Protein AF-A0A6P0DR96-F1 (afdb_monomer_lite)

Structure (mmCIF, N/CA/C/O backbone):
data_AF-A0A6P0DR96-F1
#
_entry.id   AF-A0A6P0DR96-F1
#
loop_
_atom_site.group_PDB
_atom_site.id
_atom_site.type_symbol
_atom_site.label_atom_id
_atom_site.label_alt_id
_atom_site.label_comp_id
_atom_site.label_asym_id
_atom_site.label_entity_id
_atom_site.label_seq_id
_atom_site.pdbx_PDB_ins_code
_atom_site.Cartn_x
_atom_site.Cartn_y
_atom_site.Cartn_z
_atom_site.occupancy
_atom_site.B_iso_or_equiv
_atom_site.auth_seq_id
_atom_site.auth_comp_id
_atom_site.auth_asym_id
_atom_site.auth_atom_id
_atom_site.pdbx_PDB_model_num
ATOM 1 N N . ALA A 1 1 ? -10.841 46.421 5.392 1.00 30.72 1 ALA A N 1
ATOM 2 C CA . ALA A 1 1 ? -10.620 45.978 4.003 1.00 30.72 1 ALA A CA 1
ATOM 3 C C . ALA A 1 1 ? -9.130 46.086 3.699 1.00 30.72 1 ALA A C 1
ATOM 5 O O . ALA A 1 1 ? -8.611 47.193 3.653 1.00 30.72 1 ALA A O 1
ATOM 6 N N . TYR A 1 2 ? -8.429 44.955 3.606 1.00 27.06 2 TYR A N 1
ATOM 7 C CA . TYR A 1 2 ? -7.027 44.909 3.182 1.00 27.06 2 TYR A CA 1
ATOM 8 C C . TYR A 1 2 ? -6.994 44.986 1.654 1.00 27.06 2 TYR A C 1
ATOM 10 O O . TYR A 1 2 ? -7.499 44.086 0.988 1.00 27.06 2 TYR A O 1
ATOM 18 N N . ILE A 1 3 ? -6.444 46.064 1.097 1.00 31.42 3 ILE A N 1
ATOM 19 C CA . ILE A 1 3 ? -6.187 46.151 -0.344 1.00 31.42 3 ILE A CA 1
ATOM 20 C C . ILE A 1 3 ? -5.003 45.224 -0.641 1.00 31.42 3 ILE A C 1
ATOM 22 O O . ILE A 1 3 ? -3.920 45.396 -0.081 1.00 31.42 3 ILE A O 1
ATOM 26 N N . ARG A 1 4 ? -5.234 44.209 -1.480 1.00 38.69 4 ARG A N 1
ATOM 27 C CA . ARG A 1 4 ? -4.196 43.316 -2.006 1.00 38.69 4 ARG A CA 1
ATOM 28 C C . ARG A 1 4 ? -3.161 44.143 -2.774 1.00 38.69 4 ARG A C 1
ATOM 30 O O . ARG A 1 4 ? -3.514 45.027 -3.548 1.00 38.69 4 ARG A O 1
ATOM 37 N N . HIS A 1 5 ? -1.881 43.853 -2.556 1.00 47.88 5 HIS A N 1
ATOM 38 C CA . HIS A 1 5 ? -0.780 44.349 -3.380 1.00 47.88 5 HIS A CA 1
ATOM 39 C C . HIS A 1 5 ? -0.845 43.681 -4.763 1.00 47.88 5 HIS A C 1
ATOM 41 O O . HIS A 1 5 ? -0.138 42.710 -5.009 1.00 47.88 5 HIS A O 1
ATOM 47 N N . ASP A 1 6 ? -1.741 44.147 -5.633 1.00 50.53 6 ASP A N 1
ATOM 48 C CA . ASP A 1 6 ? -1.940 43.546 -6.953 1.00 50.53 6 ASP A CA 1
ATOM 49 C C . ASP A 1 6 ? -0.849 43.973 -7.949 1.00 50.53 6 ASP A C 1
ATOM 51 O O . ASP A 1 6 ? -0.668 45.156 -8.244 1.00 50.53 6 ASP A O 1
ATOM 55 N N . GLU A 1 7 ? -0.163 42.970 -8.512 1.00 53.12 7 GLU A N 1
ATOM 56 C CA . GLU A 1 7 ? 0.806 43.058 -9.621 1.00 53.12 7 GLU A CA 1
ATOM 57 C C . GLU A 1 7 ? 0.229 43.736 -10.883 1.00 53.12 7 GLU A C 1
ATOM 59 O O . GLU A 1 7 ? 0.985 44.170 -11.755 1.00 53.12 7 GLU A O 1
ATOM 64 N N . ALA A 1 8 ? -1.100 43.828 -10.985 1.00 55.47 8 ALA A N 1
ATOM 65 C CA . ALA A 1 8 ? -1.815 44.324 -12.156 1.00 55.47 8 ALA A CA 1
ATOM 66 C C . ALA A 1 8 ? -1.658 45.840 -12.359 1.00 55.47 8 ALA A C 1
ATOM 68 O O . ALA A 1 8 ? -1.424 46.292 -13.474 1.00 55.47 8 ALA A O 1
ATOM 69 N N . VAL A 1 9 ? -1.665 46.640 -11.286 1.00 67.06 9 VAL A N 1
ATOM 70 C CA . VAL A 1 9 ? -1.857 48.099 -11.400 1.00 67.06 9 VAL A CA 1
ATOM 71 C C . VAL A 1 9 ? -0.728 48.798 -12.167 1.00 67.06 9 VAL A C 1
ATOM 73 O O . VAL A 1 9 ? -0.999 49.609 -13.046 1.00 67.06 9 VAL A O 1
ATOM 76 N N . LEU A 1 10 ? 0.543 48.481 -11.895 1.00 69.62 10 LEU A N 1
ATOM 77 C CA . LEU A 1 10 ? 1.667 49.106 -12.611 1.00 69.62 10 LEU A CA 1
ATOM 78 C C . LEU A 1 10 ? 1.755 48.629 -14.068 1.00 69.62 10 LEU A C 1
ATOM 80 O O . LEU A 1 10 ? 2.046 49.425 -14.961 1.00 69.62 10 LEU A O 1
ATOM 84 N N . GLY A 1 11 ? 1.504 47.336 -14.299 1.00 67.44 11 GLY A N 1
ATOM 85 C CA . GLY A 1 11 ? 1.475 46.761 -15.642 1.00 67.44 11 GLY A CA 1
ATOM 86 C C . GLY A 1 11 ? 0.391 47.406 -16.501 1.00 67.44 11 GLY A C 1
ATOM 87 O O . GLY A 1 11 ? 0.674 47.815 -17.625 1.00 67.44 11 GLY A O 1
ATOM 88 N N . ASP A 1 12 ? -0.801 47.581 -15.935 1.00 73.00 12 ASP A N 1
ATOM 89 C CA . ASP A 1 12 ? -1.950 48.201 -16.590 1.00 73.00 12 ASP A CA 1
ATOM 90 C C . ASP A 1 12 ? -1.722 49.704 -16.821 1.00 73.00 12 ASP A C 1
ATOM 92 O O . ASP A 1 12 ? -1.954 50.207 -17.919 1.00 73.00 12 ASP A O 1
ATOM 96 N N . MET A 1 13 ? -1.169 50.429 -15.838 1.00 71.19 13 MET A N 1
ATOM 97 C CA . MET A 1 13 ? -0.825 51.853 -15.985 1.00 71.19 13 MET A CA 1
ATOM 98 C C . MET A 1 13 ? 0.213 52.096 -17.087 1.00 71.19 13 MET A C 1
ATOM 100 O O . MET A 1 13 ? 0.092 53.049 -17.858 1.00 71.19 13 MET A O 1
ATOM 104 N N . LEU A 1 14 ? 1.230 51.237 -17.193 1.00 70.56 14 LEU A N 1
ATOM 105 C CA . LEU A 1 14 ? 2.240 51.337 -18.249 1.00 70.56 14 LEU A CA 1
ATOM 106 C C . LEU A 1 14 ? 1.710 50.846 -19.602 1.00 70.56 14 LEU A C 1
ATOM 108 O O . LEU A 1 14 ? 2.134 51.358 -20.637 1.00 70.56 14 LEU A O 1
ATOM 112 N N . ALA A 1 15 ? 0.770 49.903 -19.632 1.00 71.69 15 ALA A N 1
ATOM 113 C CA . ALA A 1 15 ? 0.115 49.475 -20.868 1.00 71.69 15 ALA A CA 1
ATOM 114 C C . ALA A 1 15 ? -0.744 50.589 -21.492 1.00 71.69 15 ALA A C 1
ATOM 116 O O . ALA A 1 15 ? -0.769 50.721 -22.712 1.00 71.69 15 ALA A O 1
ATOM 117 N N . VAL A 1 16 ? -1.384 51.419 -20.662 1.00 77.44 16 VAL A N 1
ATOM 118 C CA . VAL A 1 16 ? -2.164 52.592 -21.100 1.00 77.44 16 VAL A CA 1
ATOM 119 C C . VAL A 1 16 ? -1.266 53.799 -21.421 1.00 77.44 16 VAL A C 1
ATOM 121 O O . VAL A 1 16 ? -1.696 54.740 -22.088 1.00 77.44 16 VAL A O 1
ATOM 12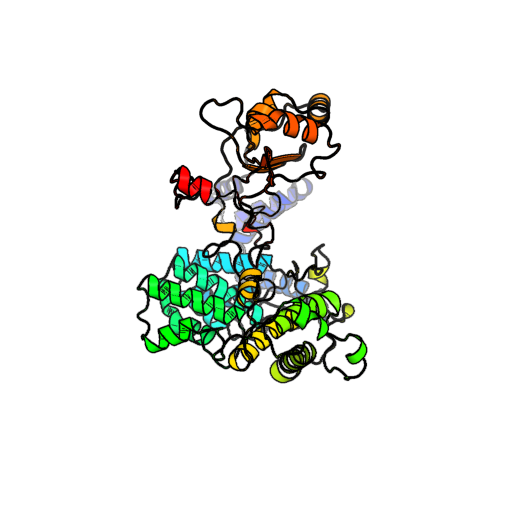4 N N . SER A 1 17 ? 0.000 53.788 -20.991 1.00 76.38 17 SER A N 1
ATOM 125 C CA . SER A 1 17 ? 0.949 54.850 -21.337 1.00 76.38 17 SER A CA 1
ATOM 126 C C . SER A 1 17 ? 1.321 54.816 -22.828 1.00 76.38 17 SER A C 1
ATOM 128 O O . SER A 1 17 ? 1.583 53.753 -23.390 1.00 76.38 17 SER A O 1
ATOM 130 N N . LEU A 1 18 ? 1.422 55.996 -23.454 1.00 81.50 18 LEU A N 1
ATOM 131 C CA . LEU A 1 18 ? 1.874 56.180 -24.847 1.00 81.50 18 LEU A CA 1
ATOM 132 C C . LEU A 1 18 ? 3.392 55.973 -25.029 1.00 81.50 18 LEU A C 1
ATOM 134 O O . LEU A 1 18 ? 3.945 56.326 -26.067 1.00 81.50 18 LEU A O 1
ATOM 138 N N . LEU A 1 19 ? 4.075 55.449 -24.010 1.00 83.50 19 LEU A N 1
ATOM 139 C CA . LEU A 1 19 ? 5.513 55.217 -24.029 1.00 83.50 19 LEU A CA 1
ATOM 140 C C . LEU A 1 19 ? 5.844 54.009 -24.912 1.00 83.50 19 LEU A C 1
ATOM 142 O O . LEU A 1 19 ? 5.130 53.001 -24.911 1.00 83.50 19 LEU A O 1
ATOM 146 N N . SER A 1 20 ? 6.968 54.081 -25.615 1.00 84.88 20 SER A N 1
ATOM 147 C CA . SER A 1 20 ? 7.592 52.911 -26.229 1.00 84.88 20 SER A CA 1
ATOM 148 C C . SER A 1 20 ? 8.119 51.947 -25.161 1.00 84.88 20 SER A C 1
ATOM 150 O O . SER A 1 20 ? 8.354 52.319 -24.009 1.00 84.88 20 SER A O 1
ATOM 152 N N . ASP A 1 21 ? 8.347 50.692 -25.538 1.00 81.44 21 ASP A N 1
ATOM 153 C CA . ASP A 1 21 ? 8.886 49.676 -24.627 1.00 81.44 21 ASP A CA 1
ATOM 154 C C . ASP A 1 21 ? 10.256 50.072 -24.050 1.00 81.44 21 ASP A C 1
ATOM 156 O O . ASP A 1 21 ? 10.515 49.864 -22.864 1.00 81.44 21 ASP A O 1
ATOM 160 N N . THR A 1 22 ? 11.100 50.739 -24.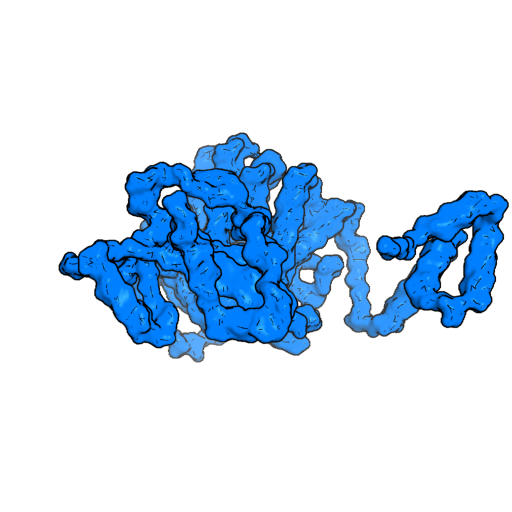842 1.00 83.06 22 THR A N 1
ATOM 161 C CA . THR A 1 22 ? 12.395 51.277 -24.395 1.00 83.06 22 THR A CA 1
ATOM 162 C C . THR A 1 22 ? 12.228 52.384 -23.351 1.00 83.06 22 THR A C 1
ATOM 164 O O . THR A 1 22 ? 12.950 52.417 -22.355 1.00 83.06 22 THR A O 1
ATOM 167 N N . GLU A 1 23 ? 11.257 53.279 -23.531 1.00 84.88 23 GLU A N 1
ATOM 168 C CA . GLU A 1 23 ? 10.977 54.349 -22.565 1.00 84.88 23 GLU A CA 1
ATOM 169 C C . GLU A 1 23 ? 10.394 53.789 -21.261 1.00 84.88 23 GLU A C 1
ATOM 171 O O . GLU A 1 23 ? 10.769 54.235 -20.175 1.00 84.88 23 GLU A O 1
ATOM 176 N N . LYS A 1 24 ? 9.543 52.756 -21.343 1.00 83.50 24 LYS A N 1
ATOM 177 C CA . LYS A 1 24 ? 9.032 52.032 -20.165 1.00 83.50 24 LYS A CA 1
ATOM 178 C C . LYS A 1 24 ? 10.167 51.369 -19.386 1.00 83.50 24 LYS A C 1
ATOM 180 O O . LYS A 1 24 ? 10.217 51.498 -18.163 1.00 83.50 24 LYS A O 1
ATOM 185 N N . GLN A 1 25 ? 11.092 50.698 -20.077 1.00 84.69 25 GLN A N 1
ATOM 186 C CA . GLN A 1 25 ? 12.278 50.100 -19.455 1.00 84.69 25 GLN A CA 1
ATOM 187 C C . GLN A 1 25 ? 13.125 51.152 -18.730 1.00 84.69 25 GLN A C 1
ATOM 189 O O . GLN A 1 25 ? 13.455 50.971 -17.559 1.00 84.69 25 GLN A O 1
ATOM 194 N N . GLN A 1 26 ? 13.464 52.253 -19.407 1.00 86.31 26 GLN A N 1
ATOM 195 C CA . GLN A 1 26 ? 14.290 53.320 -18.836 1.00 86.31 26 GLN A CA 1
ATOM 196 C C . GLN A 1 26 ? 13.622 53.974 -17.624 1.00 86.31 26 GLN A C 1
ATOM 198 O O . GLN A 1 26 ? 14.284 54.200 -16.614 1.00 86.31 26 GLN A O 1
ATOM 203 N N . LEU A 1 27 ? 12.311 54.221 -17.689 1.00 85.69 27 LEU A N 1
ATOM 204 C CA . LEU A 1 27 ? 11.544 54.793 -16.584 1.00 85.69 27 LEU A CA 1
ATOM 205 C C . LEU A 1 27 ? 11.581 53.900 -15.340 1.00 85.69 27 LEU A C 1
ATOM 207 O O . LEU A 1 27 ? 11.810 54.385 -14.228 1.00 85.69 27 LEU A O 1
ATOM 211 N N . VAL A 1 28 ? 11.357 52.596 -15.522 1.00 85.38 28 VAL A N 1
ATOM 212 C CA . VAL A 1 28 ? 11.369 51.627 -14.422 1.00 85.38 28 VAL A CA 1
ATOM 213 C C . VAL A 1 28 ? 12.783 51.458 -13.865 1.00 85.38 28 VAL A C 1
ATOM 215 O O . VAL A 1 28 ? 12.946 51.486 -12.648 1.00 85.38 28 VAL A O 1
ATOM 218 N N . LEU A 1 29 ? 13.812 51.364 -14.714 1.00 88.19 29 LEU A N 1
ATOM 219 C CA . LEU A 1 29 ? 15.211 51.284 -14.275 1.00 88.19 29 LEU A CA 1
ATOM 220 C C . LEU A 1 29 ? 15.641 52.528 -13.485 1.00 88.19 29 LEU A C 1
ATOM 222 O O . LEU A 1 29 ? 16.187 52.390 -12.393 1.00 88.19 29 LEU A O 1
ATOM 226 N N . ALA A 1 30 ? 15.326 53.729 -13.977 1.00 87.94 30 ALA A N 1
ATOM 227 C CA . ALA A 1 30 ? 15.636 54.981 -13.287 1.00 87.94 30 ALA A CA 1
ATOM 228 C C . ALA A 1 30 ? 14.890 55.108 -11.949 1.00 87.94 30 ALA A C 1
ATOM 230 O O . ALA A 1 30 ? 15.401 55.678 -10.986 1.00 87.94 30 ALA A O 1
ATOM 231 N N . SER A 1 31 ? 13.676 54.561 -11.871 1.00 81.56 31 SER A N 1
ATOM 232 C CA . SER A 1 31 ? 12.884 54.536 -10.641 1.00 81.56 31 SER A CA 1
ATOM 233 C C . SER A 1 31 ? 13.443 53.544 -9.619 1.00 81.56 31 SER A C 1
ATOM 235 O O . SER A 1 31 ? 13.485 53.865 -8.433 1.00 81.56 31 SER A O 1
ATOM 237 N N . ILE A 1 32 ? 13.922 52.374 -10.061 1.00 86.12 32 ILE A N 1
ATOM 238 C CA . ILE A 1 32 ? 14.653 51.437 -9.197 1.00 86.12 32 ILE A CA 1
ATOM 239 C C . ILE A 1 32 ? 15.911 52.117 -8.659 1.00 86.12 32 ILE A C 1
ATOM 241 O O . ILE A 1 32 ? 16.111 52.115 -7.454 1.00 86.12 32 ILE A O 1
ATOM 245 N N . GLU A 1 33 ? 16.717 52.744 -9.517 1.00 88.12 33 GLU A N 1
ATOM 246 C CA . GLU A 1 33 ? 17.953 53.425 -9.112 1.00 88.12 33 GLU A CA 1
ATOM 247 C C . GLU A 1 33 ? 17.702 54.513 -8.056 1.00 88.12 33 GLU A C 1
ATOM 249 O O . GLU A 1 33 ? 18.377 54.553 -7.031 1.00 88.12 33 GLU A O 1
ATOM 254 N N . ARG A 1 34 ? 16.694 55.370 -8.263 1.00 86.94 34 ARG A N 1
ATOM 255 C CA . ARG A 1 34 ? 16.398 56.500 -7.363 1.00 86.94 34 ARG A CA 1
ATOM 256 C C . ARG A 1 34 ? 15.753 56.103 -6.042 1.00 86.94 34 ARG A C 1
ATOM 258 O O . ARG A 1 34 ? 15.801 56.878 -5.088 1.00 86.94 34 ARG A O 1
ATOM 265 N N . HIS A 1 35 ? 15.087 54.955 -5.998 1.00 83.94 35 HIS A N 1
ATOM 266 C CA . HIS A 1 35 ? 14.255 54.569 -4.861 1.00 83.94 35 HIS A CA 1
ATOM 267 C C . HIS A 1 35 ? 14.621 53.204 -4.272 1.00 83.94 35 HIS A C 1
ATOM 269 O O . HIS A 1 35 ? 13.881 52.723 -3.417 1.00 83.94 35 HIS A O 1
ATOM 275 N N . ALA A 1 36 ? 15.744 52.600 -4.680 1.00 78.00 36 ALA A N 1
ATOM 276 C CA . ALA A 1 36 ? 16.173 51.264 -4.257 1.00 78.00 36 ALA A CA 1
ATOM 277 C C . ALA A 1 36 ? 16.133 51.083 -2.732 1.00 78.00 36 ALA A C 1
ATOM 279 O O . ALA A 1 36 ? 15.563 50.104 -2.258 1.00 78.00 36 ALA A O 1
ATOM 280 N N . ASP A 1 37 ? 16.628 52.066 -1.974 1.00 81.81 37 ASP A N 1
ATOM 281 C CA . ASP A 1 37 ? 16.689 52.022 -0.504 1.00 81.81 37 ASP A CA 1
ATOM 282 C C . ASP A 1 37 ? 15.305 51.999 0.170 1.00 81.81 37 ASP A C 1
ATOM 284 O O . ASP A 1 37 ? 15.159 51.538 1.300 1.00 81.81 37 ASP A O 1
ATOM 288 N N . ASN A 1 38 ? 14.268 52.463 -0.535 1.00 80.69 38 ASN A N 1
ATOM 289 C CA . ASN A 1 38 ? 12.883 52.508 -0.060 1.00 80.69 38 ASN A CA 1
ATOM 290 C C . ASN A 1 38 ? 12.011 51.388 -0.659 1.00 80.69 38 ASN A C 1
ATOM 292 O O . ASN A 1 38 ? 10.829 51.255 -0.317 1.00 80.69 38 ASN A O 1
ATOM 296 N N . LEU A 1 39 ? 12.561 50.584 -1.574 1.00 77.12 39 LEU A N 1
ATOM 297 C CA . LEU A 1 39 ? 11.878 49.455 -2.192 1.00 77.12 39 LEU A CA 1
ATOM 298 C C . LEU A 1 39 ? 12.256 48.172 -1.447 1.00 77.12 39 LEU A C 1
ATOM 300 O O . LEU A 1 39 ? 13.353 47.646 -1.582 1.00 77.12 39 LEU A O 1
ATOM 304 N N . GLY A 1 40 ? 11.315 47.625 -0.675 1.00 76.25 40 GLY A N 1
ATOM 305 C CA . GLY A 1 40 ? 11.505 46.314 -0.051 1.00 76.25 40 GLY A CA 1
ATOM 306 C C . GLY A 1 40 ? 11.742 45.195 -1.089 1.00 76.25 40 GLY A C 1
ATOM 307 O O . GLY A 1 40 ? 11.299 45.323 -2.238 1.00 76.25 40 GLY A O 1
ATOM 308 N N . PRO A 1 41 ? 12.356 44.059 -0.695 1.00 76.75 41 PRO A N 1
ATOM 309 C CA . PRO A 1 41 ? 12.790 42.998 -1.614 1.00 76.75 41 PRO A CA 1
ATOM 310 C C . PRO A 1 41 ? 11.699 42.500 -2.567 1.00 76.75 41 PRO A C 1
ATOM 312 O O . PRO A 1 41 ? 11.932 42.350 -3.762 1.00 76.75 41 PRO A O 1
ATOM 315 N N . VAL A 1 42 ? 10.481 42.306 -2.055 1.00 77.06 42 VAL A N 1
ATOM 316 C CA . VAL A 1 42 ? 9.324 41.849 -2.840 1.00 77.06 42 VAL A CA 1
ATOM 317 C C . VAL A 1 42 ? 9.034 42.805 -4.004 1.00 77.06 42 VAL A C 1
ATOM 319 O O . VAL A 1 42 ? 8.909 42.371 -5.145 1.00 77.06 42 VAL A O 1
ATOM 322 N N . ARG A 1 43 ? 9.018 44.123 -3.754 1.00 76.19 43 ARG A N 1
ATOM 323 C CA . ARG A 1 43 ? 8.746 45.141 -4.787 1.00 76.19 43 ARG A CA 1
ATOM 324 C C . ARG A 1 43 ? 9.844 45.185 -5.847 1.00 76.19 43 ARG A C 1
ATOM 326 O O . ARG A 1 43 ? 9.529 45.303 -7.027 1.00 76.19 43 ARG A O 1
ATOM 333 N N . LEU A 1 44 ? 11.107 45.038 -5.443 1.00 80.38 44 LEU A N 1
ATOM 334 C CA . LEU A 1 44 ? 12.232 44.945 -6.377 1.00 80.38 44 LEU A CA 1
ATOM 335 C C . LEU A 1 44 ? 12.098 43.726 -7.298 1.00 80.38 44 LEU A C 1
ATOM 337 O O . LEU A 1 44 ? 12.212 43.877 -8.512 1.00 80.38 44 LEU A O 1
ATOM 341 N N . TYR A 1 45 ? 11.775 42.544 -6.760 1.00 80.31 45 TYR A N 1
ATOM 342 C CA . TYR A 1 45 ? 11.549 41.349 -7.582 1.00 80.31 45 TYR A CA 1
ATOM 343 C C . TYR A 1 45 ? 10.393 41.525 -8.572 1.00 80.31 45 TYR A C 1
ATOM 345 O O . TYR A 1 45 ? 10.514 41.101 -9.721 1.00 80.31 45 TYR A O 1
ATOM 353 N N . HIS A 1 46 ? 9.305 42.194 -8.179 1.00 79.56 46 HIS A N 1
ATOM 354 C CA . HIS A 1 46 ? 8.203 42.485 -9.101 1.00 79.56 46 HIS A CA 1
ATOM 355 C C . HIS A 1 46 ? 8.617 43.438 -10.231 1.00 79.56 46 HIS A C 1
ATOM 357 O O . HIS A 1 46 ? 8.307 43.173 -11.394 1.00 79.56 46 HIS A O 1
ATOM 363 N N . LEU A 1 47 ? 9.352 44.514 -9.928 1.00 81.19 47 LEU A N 1
ATOM 364 C CA . LEU A 1 47 ? 9.845 45.447 -10.949 1.00 81.19 47 LEU A CA 1
ATOM 365 C C . LEU A 1 47 ? 10.836 44.767 -11.908 1.00 81.19 47 LEU A C 1
ATOM 367 O O . LEU A 1 47 ? 10.762 44.973 -13.118 1.00 81.19 47 LEU A O 1
ATOM 371 N N . ILE A 1 48 ? 11.707 43.895 -11.392 1.00 81.00 48 ILE A N 1
ATOM 372 C CA . ILE A 1 48 ? 12.630 43.085 -12.201 1.00 81.00 48 ILE A CA 1
ATOM 373 C C . ILE A 1 48 ? 11.859 42.098 -13.091 1.00 81.00 48 ILE A C 1
ATOM 375 O O . ILE A 1 48 ? 12.155 41.989 -14.281 1.00 81.00 48 ILE A O 1
ATOM 379 N N . ARG A 1 49 ? 10.835 41.415 -12.559 1.00 80.69 49 ARG A N 1
ATOM 380 C CA . ARG A 1 49 ? 9.955 40.522 -13.337 1.00 80.69 49 ARG A CA 1
ATOM 381 C C . ARG A 1 49 ? 9.257 41.272 -14.472 1.00 80.69 49 ARG A C 1
ATOM 383 O O . ARG A 1 49 ? 9.135 40.736 -15.571 1.00 80.69 49 ARG A O 1
ATOM 390 N N . PHE A 1 50 ? 8.812 42.503 -14.219 1.00 81.12 50 PHE A N 1
ATOM 391 C CA . PHE A 1 50 ? 8.211 43.363 -15.236 1.00 81.12 50 PHE A CA 1
ATOM 392 C C . PHE A 1 50 ? 9.221 43.757 -16.321 1.00 81.12 50 PHE A C 1
ATOM 394 O O . PHE A 1 50 ? 8.940 43.558 -17.501 1.00 81.12 50 PHE A O 1
ATOM 401 N N . LEU A 1 51 ? 10.412 44.228 -15.934 1.00 81.69 51 LEU A N 1
ATOM 402 C CA . LEU A 1 51 ? 11.502 44.540 -16.868 1.00 81.69 51 LEU A CA 1
ATOM 403 C C . LEU A 1 51 ? 11.885 43.336 -17.739 1.00 81.69 51 LEU A C 1
ATOM 405 O O . LEU A 1 51 ? 12.155 43.502 -18.927 1.00 81.69 51 LEU A O 1
ATOM 409 N N . GLY A 1 52 ? 11.831 42.125 -17.175 1.00 80.00 52 GLY A N 1
ATOM 410 C CA . GLY A 1 52 ? 12.079 40.870 -17.884 1.00 80.00 52 GLY A CA 1
ATOM 411 C C . GLY A 1 52 ? 11.200 40.657 -19.122 1.00 80.00 52 GLY A C 1
ATOM 412 O O . GLY A 1 52 ? 11.652 40.024 -20.071 1.00 80.00 52 GLY A O 1
ATOM 413 N N . LYS A 1 53 ? 9.986 41.232 -19.169 1.00 81.25 53 LYS A N 1
ATOM 414 C CA . LYS A 1 53 ? 9.085 41.129 -20.335 1.00 81.25 53 LYS A CA 1
ATOM 415 C C . LYS A 1 53 ? 9.628 41.825 -21.581 1.00 81.25 53 LYS A C 1
ATOM 417 O O . LYS A 1 53 ? 9.253 41.458 -22.688 1.00 81.25 53 LYS A O 1
ATOM 422 N N . PHE A 1 54 ? 10.496 42.816 -21.403 1.00 80.06 54 PHE A N 1
ATOM 423 C CA . PHE A 1 54 ? 11.068 43.583 -22.504 1.00 80.06 54 PHE A CA 1
ATOM 424 C C . PHE A 1 54 ? 12.472 43.101 -22.896 1.00 80.06 54 PHE A C 1
ATOM 426 O O . PHE A 1 54 ? 13.128 43.718 -23.735 1.00 80.06 54 PHE A O 1
ATOM 433 N N . VAL A 1 55 ? 12.971 42.029 -22.277 1.00 80.25 55 VAL A N 1
ATOM 434 C CA . VAL A 1 55 ? 14.267 41.444 -22.622 1.00 80.25 55 VAL A CA 1
ATOM 435 C C . VAL A 1 55 ? 14.069 40.483 -23.790 1.00 80.25 55 VAL A C 1
ATOM 437 O O . VAL A 1 55 ? 13.364 39.481 -23.675 1.00 80.25 55 VAL A O 1
ATOM 440 N N . GLY A 1 56 ? 14.712 40.779 -24.921 1.00 83.44 56 GLY A N 1
ATOM 441 C CA . GLY A 1 56 ? 14.641 39.928 -26.108 1.00 83.44 56 GLY A CA 1
ATOM 442 C C . GLY A 1 56 ? 15.124 38.488 -25.840 1.00 83.44 56 GLY A C 1
ATOM 443 O O . GLY A 1 56 ? 15.966 38.279 -24.957 1.00 83.44 56 GLY A O 1
ATOM 444 N N . PRO A 1 57 ? 14.650 37.485 -26.610 1.00 84.81 57 PRO A N 1
ATOM 445 C CA . PRO A 1 57 ? 14.987 36.073 -26.394 1.00 84.81 57 PRO A CA 1
ATOM 446 C C . PRO A 1 57 ? 16.494 35.783 -26.350 1.00 84.81 57 PRO A C 1
ATOM 448 O O . PRO A 1 57 ? 16.939 34.970 -25.544 1.00 84.81 57 PRO A O 1
ATOM 451 N N . GLU A 1 58 ? 17.291 36.482 -27.163 1.00 88.00 58 GLU A N 1
ATOM 452 C CA . GLU A 1 58 ? 18.750 36.323 -27.213 1.00 88.00 58 GLU A CA 1
ATOM 453 C C . GLU A 1 58 ? 19.431 36.750 -25.901 1.00 88.00 58 GLU A C 1
ATOM 455 O O . GLU A 1 58 ? 20.224 36.001 -25.326 1.00 88.00 58 GLU A O 1
ATOM 460 N N . VAL A 1 59 ? 19.088 37.935 -25.384 1.00 86.50 59 VAL A N 1
ATOM 461 C CA . VAL A 1 59 ? 19.656 38.468 -24.134 1.00 86.50 59 VAL A CA 1
ATOM 462 C C . VAL A 1 59 ? 19.205 37.626 -22.942 1.00 86.50 59 VAL A C 1
ATOM 464 O O . VAL A 1 59 ? 20.016 37.318 -22.064 1.00 86.50 59 VAL A O 1
ATOM 467 N N . SER A 1 60 ? 17.941 37.198 -22.934 1.00 84.50 60 SER A N 1
ATOM 468 C CA . SER A 1 60 ? 17.397 36.275 -21.934 1.00 84.50 60 SER A CA 1
ATOM 469 C C . SER A 1 60 ? 18.145 34.940 -21.945 1.00 84.50 60 SER A C 1
ATOM 471 O O . SER A 1 60 ? 18.620 34.497 -20.898 1.00 84.50 60 SER A O 1
ATOM 473 N N . GLY A 1 61 ? 18.340 34.341 -23.125 1.00 87.88 61 GLY A N 1
ATOM 474 C CA . GLY A 1 61 ? 19.092 33.097 -23.293 1.00 87.88 61 GLY A CA 1
ATOM 475 C C . GLY A 1 61 ? 20.541 33.221 -22.819 1.00 87.88 61 GLY A C 1
ATOM 476 O O . GLY A 1 61 ? 21.004 32.394 -22.034 1.00 87.88 61 GLY A O 1
ATOM 477 N N . LYS A 1 62 ? 21.239 34.298 -23.200 1.00 92.19 62 LYS A N 1
ATOM 478 C CA . LYS A 1 62 ? 22.620 34.567 -22.767 1.00 92.19 62 LYS A CA 1
ATOM 479 C C . LYS A 1 62 ? 22.727 34.786 -21.258 1.00 92.19 62 LYS A C 1
ATOM 481 O O . LYS A 1 62 ? 23.666 34.295 -20.627 1.00 92.19 62 LYS A O 1
ATOM 486 N N . THR A 1 63 ? 21.775 35.505 -20.667 1.00 87.50 63 THR A N 1
ATOM 487 C CA . THR A 1 63 ? 21.731 35.759 -19.220 1.00 87.50 63 THR A CA 1
ATOM 488 C C . THR A 1 63 ? 21.495 34.463 -18.456 1.00 87.50 63 THR A C 1
ATOM 490 O O . THR A 1 63 ? 22.249 34.160 -17.529 1.00 87.50 63 THR A O 1
ATOM 493 N N . LEU A 1 64 ? 20.520 33.658 -18.889 1.00 87.94 64 LEU A N 1
ATOM 494 C CA . LEU A 1 64 ? 20.239 32.350 -18.308 1.00 87.94 64 LEU A CA 1
ATOM 495 C C . LEU A 1 64 ? 21.449 31.423 -18.440 1.00 87.94 64 LEU A C 1
ATOM 497 O O . LEU A 1 64 ? 21.878 30.852 -17.447 1.00 87.94 64 LEU A O 1
ATOM 501 N N . GLN A 1 65 ? 22.067 31.330 -19.619 1.00 92.25 65 GLN A N 1
ATOM 502 C CA . GLN A 1 65 ? 23.260 30.509 -19.833 1.00 92.25 65 GLN A CA 1
ATOM 503 C C . GLN A 1 65 ? 24.424 30.951 -18.939 1.00 92.25 65 GLN A C 1
ATOM 505 O O . GLN A 1 65 ? 25.098 30.112 -18.340 1.00 92.25 65 GLN A O 1
ATOM 510 N N . THR A 1 66 ? 24.642 32.262 -18.803 1.00 92.81 66 THR A N 1
ATOM 511 C CA . THR A 1 66 ? 25.680 32.820 -17.926 1.00 92.81 66 THR A CA 1
ATOM 512 C C . THR A 1 66 ? 25.409 32.459 -16.469 1.00 92.81 66 THR A C 1
ATOM 514 O O . THR A 1 66 ? 26.312 32.005 -15.763 1.00 92.81 66 THR A O 1
ATOM 517 N N . TYR A 1 67 ? 24.170 32.636 -16.010 1.00 90.69 67 TYR A N 1
ATOM 518 C CA . TYR A 1 67 ? 23.780 32.332 -14.639 1.00 90.69 67 TYR A CA 1
ATOM 519 C C . TYR A 1 67 ? 23.839 30.828 -14.347 1.00 90.69 67 TYR A C 1
ATOM 521 O O . TYR A 1 67 ? 24.474 30.433 -13.373 1.00 90.69 67 TYR A O 1
ATOM 529 N N . SER A 1 68 ? 23.296 29.984 -15.226 1.00 89.62 68 SER A N 1
ATOM 530 C CA . SER A 1 68 ? 23.370 28.523 -15.125 1.00 89.62 68 SER A CA 1
ATOM 531 C C . SER A 1 68 ? 24.813 28.022 -15.124 1.00 89.62 68 SER A C 1
ATOM 533 O O . SER A 1 68 ? 25.158 27.163 -14.319 1.00 89.62 68 SER A O 1
ATOM 535 N N . SER A 1 69 ? 25.692 28.602 -15.949 1.00 89.69 69 SER A N 1
ATOM 536 C CA . SER A 1 69 ? 27.124 28.266 -15.944 1.00 89.69 69 SER A CA 1
ATOM 537 C C . SER A 1 69 ? 27.788 28.652 -14.621 1.00 89.69 69 SER A C 1
ATOM 539 O O . SER A 1 69 ? 28.558 27.874 -14.061 1.00 89.69 69 SER A O 1
ATOM 541 N N . ARG A 1 70 ? 27.462 29.831 -14.074 1.00 92.56 70 ARG A N 1
ATOM 542 C CA . ARG A 1 70 ? 27.943 30.259 -12.749 1.00 92.56 70 ARG A CA 1
ATOM 543 C C . ARG A 1 70 ? 27.445 29.340 -11.636 1.00 92.56 70 ARG A C 1
ATOM 545 O O . ARG A 1 70 ? 28.232 29.019 -10.753 1.00 92.56 70 ARG A O 1
ATOM 552 N N . LEU A 1 71 ? 26.175 28.933 -11.668 1.00 89.75 71 LEU A N 1
ATOM 553 C CA . LEU A 1 71 ? 25.610 27.984 -10.707 1.00 89.75 71 LEU A CA 1
ATOM 554 C C . LEU A 1 71 ? 26.309 26.627 -10.804 1.00 89.75 71 LEU A C 1
ATOM 556 O O . LEU A 1 71 ? 26.791 26.131 -9.792 1.00 89.75 71 LEU A O 1
ATOM 560 N N . LYS A 1 72 ? 26.454 26.081 -12.017 1.00 86.69 72 LYS A N 1
ATOM 561 C CA . LYS A 1 72 ? 27.155 24.814 -12.259 1.00 86.69 72 LYS A CA 1
ATOM 562 C C . LYS A 1 72 ? 28.587 24.847 -11.724 1.00 86.69 72 LYS A C 1
ATOM 564 O O . LYS A 1 72 ? 28.993 23.925 -11.032 1.00 86.69 72 LYS A O 1
ATOM 569 N N . ASN A 1 73 ? 29.324 25.930 -11.971 1.00 89.12 73 ASN A N 1
ATOM 570 C CA . ASN A 1 73 ? 30.711 26.078 -11.516 1.00 89.12 73 ASN A CA 1
ATOM 571 C C . ASN A 1 73 ? 30.864 26.195 -9.988 1.00 89.12 73 ASN A C 1
ATOM 573 O O . ASN A 1 73 ? 31.982 26.088 -9.491 1.00 89.12 73 ASN A O 1
ATOM 577 N N . ARG A 1 74 ? 29.778 26.438 -9.240 1.00 91.75 74 ARG A N 1
ATOM 578 C CA . ARG A 1 74 ? 29.785 26.424 -7.766 1.00 91.75 74 ARG A CA 1
ATOM 579 C C . ARG A 1 74 ? 29.555 25.032 -7.181 1.00 91.75 74 ARG A C 1
ATOM 581 O O . ARG A 1 74 ? 29.850 24.833 -6.008 1.00 91.75 74 ARG A O 1
ATOM 588 N N . ILE A 1 75 ? 29.017 24.104 -7.968 1.00 87.06 75 ILE A N 1
ATOM 589 C CA . ILE A 1 75 ? 28.790 22.717 -7.560 1.00 87.06 75 ILE A CA 1
ATOM 590 C C . ILE A 1 75 ? 30.086 21.951 -7.819 1.00 87.06 75 ILE A C 1
ATOM 592 O O . ILE A 1 75 ? 30.638 22.028 -8.926 1.00 87.06 75 ILE A O 1
ATOM 596 N N . LYS A 1 76 ? 30.588 21.224 -6.814 1.00 86.88 76 LYS A N 1
ATOM 597 C CA . LYS A 1 76 ? 31.796 20.408 -6.985 1.00 86.88 76 LYS A CA 1
ATOM 598 C C . LYS A 1 76 ? 31.584 19.393 -8.098 1.00 86.88 76 LYS A C 1
ATOM 600 O O . LYS A 1 76 ? 30.467 18.939 -8.318 1.00 86.88 76 LYS A O 1
ATOM 605 N N . ARG A 1 77 ? 32.644 19.029 -8.817 1.00 81.81 77 ARG A N 1
ATOM 606 C CA . ARG A 1 77 ? 32.517 18.194 -10.021 1.00 81.81 77 ARG A CA 1
ATOM 607 C C . ARG A 1 77 ? 31.904 16.825 -9.710 1.00 81.81 77 ARG A C 1
ATOM 609 O O . ARG A 1 77 ? 31.121 16.326 -10.504 1.00 81.81 77 ARG A O 1
ATOM 616 N N . GLU A 1 78 ? 32.229 16.274 -8.549 1.00 79.88 78 GLU A N 1
ATOM 617 C CA . GLU A 1 78 ? 31.685 15.040 -7.983 1.00 79.88 78 GLU A CA 1
ATOM 618 C C . GLU A 1 78 ? 30.207 15.139 -7.558 1.00 79.88 78 GLU A C 1
ATOM 620 O O . GLU A 1 78 ? 29.528 14.124 -7.483 1.00 79.88 78 GLU A O 1
ATOM 625 N N . GLU A 1 79 ? 29.693 16.349 -7.324 1.00 76.56 79 GLU A N 1
ATOM 626 C CA . GLU A 1 79 ? 28.299 16.621 -6.939 1.00 76.56 79 GLU A CA 1
ATOM 627 C C . GLU A 1 79 ? 27.438 17.048 -8.152 1.00 76.56 79 GLU A C 1
ATOM 629 O O . GLU A 1 79 ? 26.235 17.284 -8.022 1.00 76.56 79 GLU A O 1
ATOM 634 N N . GLN A 1 80 ? 28.031 17.184 -9.346 1.00 79.75 80 GLN A N 1
ATOM 635 C CA . GLN A 1 80 ? 27.302 17.552 -10.561 1.00 79.75 80 GLN A CA 1
ATOM 636 C C . GLN A 1 80 ? 26.558 16.343 -11.137 1.00 79.75 80 GLN A C 1
ATOM 638 O O . GLN A 1 80 ? 27.168 15.344 -11.514 1.00 79.75 80 GLN A O 1
ATOM 643 N N . ALA A 1 81 ? 25.237 16.471 -11.285 1.00 74.06 81 ALA A N 1
ATOM 644 C CA . ALA A 1 81 ? 24.423 15.480 -11.980 1.00 74.06 81 ALA A CA 1
ATOM 645 C C . ALA A 1 81 ? 24.770 15.440 -13.479 1.00 74.06 81 ALA A C 1
ATOM 647 O O . ALA A 1 81 ? 24.742 16.470 -14.164 1.00 74.06 81 ALA A O 1
ATOM 648 N N . ASN A 1 82 ? 25.060 14.242 -13.986 1.00 74.81 82 ASN A N 1
ATOM 649 C CA . ASN A 1 82 ? 25.245 13.981 -15.409 1.00 74.81 82 ASN A CA 1
ATOM 650 C C . ASN A 1 82 ? 23.970 13.351 -15.959 1.00 74.81 82 ASN A C 1
ATOM 652 O O . ASN A 1 82 ? 23.554 12.292 -15.503 1.00 74.81 82 ASN A O 1
ATOM 656 N N . TRP A 1 83 ? 23.365 14.022 -16.931 1.00 75.75 83 TRP A N 1
ATOM 657 C CA . TRP A 1 83 ? 22.133 13.577 -17.565 1.00 75.75 83 TRP A CA 1
ATOM 658 C C . TRP A 1 83 ? 22.487 12.924 -18.891 1.00 75.75 83 TRP A C 1
ATOM 660 O O . TRP A 1 83 ? 23.153 13.551 -19.720 1.00 75.75 83 TRP A O 1
ATOM 670 N N . ASP A 1 84 ? 22.035 11.691 -19.090 1.00 83.56 84 ASP A N 1
ATOM 671 C CA . ASP A 1 84 ? 22.038 11.081 -20.412 1.00 83.56 84 ASP A CA 1
ATOM 672 C C . ASP A 1 84 ? 20.913 11.716 -21.238 1.00 83.56 84 ASP A C 1
ATOM 674 O O . ASP A 1 84 ? 19.730 11.462 -21.011 1.00 83.56 84 ASP A O 1
ATOM 678 N N . LEU A 1 85 ? 21.290 12.606 -22.159 1.00 84.75 85 LEU A N 1
ATOM 679 C CA . LEU A 1 85 ? 20.334 13.331 -22.993 1.00 84.75 85 LEU A CA 1
ATOM 680 C C . LEU A 1 85 ? 19.581 12.403 -23.954 1.00 84.75 85 LEU A C 1
ATOM 682 O O . LEU A 1 85 ? 18.479 12.761 -24.370 1.00 84.75 85 LEU A O 1
ATOM 686 N N . ASP A 1 86 ? 20.139 11.233 -24.279 1.00 87.00 86 ASP A N 1
ATOM 687 C CA . ASP A 1 86 ? 19.513 10.266 -25.183 1.00 87.00 86 ASP A CA 1
ATOM 688 C C . ASP A 1 86 ? 18.440 9.425 -24.473 1.00 87.00 86 ASP A C 1
ATOM 690 O O . ASP A 1 86 ? 17.460 9.021 -25.106 1.00 87.00 86 ASP A O 1
ATOM 694 N N . ASP A 1 87 ? 18.573 9.218 -23.157 1.00 86.62 87 ASP A N 1
ATOM 695 C CA . ASP A 1 87 ? 17.555 8.561 -22.324 1.00 86.62 87 ASP A CA 1
ATOM 696 C C . ASP A 1 87 ? 16.386 9.503 -21.985 1.00 86.62 87 ASP A C 1
ATOM 698 O O . ASP A 1 87 ? 15.326 9.032 -21.577 1.00 86.62 87 ASP A O 1
ATOM 702 N N . LEU A 1 88 ? 16.506 10.825 -22.172 1.00 89.44 88 LEU A N 1
ATOM 703 C CA . LEU A 1 88 ? 15.444 11.758 -21.786 1.00 89.44 88 LEU A CA 1
ATOM 704 C C . LEU A 1 88 ? 14.105 11.474 -22.504 1.00 89.44 88 LEU A C 1
ATOM 706 O O . LEU A 1 88 ? 14.060 11.259 -23.721 1.00 89.44 88 LEU A O 1
ATOM 710 N N . PRO A 1 89 ? 12.974 11.528 -21.773 1.00 91.81 89 PRO A N 1
ATOM 711 C CA . PRO A 1 89 ? 11.655 11.337 -22.361 1.00 91.81 89 PRO A CA 1
ATOM 712 C C . PRO A 1 89 ? 11.355 12.420 -23.405 1.00 91.81 89 PRO A C 1
ATOM 714 O O . PRO A 1 89 ? 11.500 13.615 -23.155 1.00 91.81 89 PRO A O 1
ATOM 717 N N . LYS A 1 90 ? 10.893 11.988 -24.584 1.00 92.06 90 LYS A N 1
ATOM 718 C CA . LYS A 1 90 ? 10.675 12.862 -25.753 1.00 92.06 90 LYS A CA 1
ATOM 719 C C . LYS A 1 90 ? 9.295 13.516 -25.788 1.00 92.06 90 LYS A C 1
ATOM 721 O O . LYS A 1 90 ? 9.068 14.427 -26.580 1.00 92.06 90 LYS A O 1
ATOM 726 N N . THR A 1 91 ? 8.367 13.050 -24.957 1.00 94.94 91 THR A N 1
ATOM 727 C CA . THR A 1 91 ? 7.001 13.575 -24.870 1.00 94.94 91 THR A CA 1
ATOM 728 C C . THR A 1 91 ? 6.663 13.933 -23.422 1.00 94.94 91 THR A C 1
ATOM 730 O O . THR A 1 91 ? 7.194 13.311 -22.497 1.00 94.94 91 THR A O 1
ATOM 733 N N . PRO A 1 92 ? 5.755 14.901 -23.190 1.00 94.38 92 PRO A N 1
ATOM 734 C CA . PRO A 1 92 ? 5.287 15.215 -21.841 1.00 94.38 92 PRO A CA 1
ATOM 735 C C . PRO A 1 92 ? 4.666 14.010 -21.122 1.00 94.38 92 PRO A C 1
ATOM 737 O O . PRO A 1 92 ? 4.909 13.832 -19.932 1.00 94.38 92 PRO A O 1
ATOM 740 N N . ALA A 1 93 ? 3.922 13.159 -21.839 1.00 95.25 93 ALA A N 1
ATOM 741 C CA . ALA A 1 93 ? 3.313 11.955 -21.272 1.00 95.25 93 ALA A CA 1
ATOM 742 C C . ALA A 1 93 ? 4.369 10.939 -20.813 1.00 95.25 93 ALA A C 1
ATOM 744 O O . ALA A 1 93 ? 4.307 10.482 -19.677 1.00 95.25 93 ALA A O 1
ATOM 745 N N . ALA A 1 94 ? 5.394 10.668 -21.631 1.00 95.81 94 ALA A N 1
ATOM 746 C CA . ALA A 1 94 ? 6.501 9.793 -21.242 1.00 95.81 94 ALA A CA 1
ATOM 747 C C . ALA A 1 94 ? 7.307 10.372 -20.064 1.00 95.81 94 ALA A C 1
ATOM 749 O O . ALA A 1 94 ? 7.753 9.639 -19.183 1.00 95.81 94 ALA A O 1
ATOM 750 N N . ALA A 1 95 ? 7.476 11.699 -20.011 1.00 95.75 95 ALA A N 1
ATOM 751 C CA . ALA A 1 95 ? 8.152 12.360 -18.897 1.00 95.75 95 ALA A CA 1
ATOM 752 C C . ALA A 1 95 ? 7.362 12.229 -17.595 1.00 95.75 95 ALA A C 1
ATOM 754 O O . ALA A 1 95 ? 7.919 11.869 -16.558 1.00 95.75 95 ALA A O 1
ATOM 755 N N . MET A 1 96 ? 6.054 12.466 -17.667 1.00 96.44 96 MET A N 1
ATOM 756 C CA . MET A 1 96 ? 5.153 12.283 -16.540 1.00 96.44 96 MET A CA 1
ATOM 757 C C . MET A 1 96 ? 5.114 10.813 -16.108 1.00 96.44 96 MET A C 1
ATOM 759 O O . MET A 1 96 ? 5.176 10.529 -14.918 1.00 96.44 96 MET A O 1
ATOM 763 N N . ALA A 1 97 ? 5.115 9.870 -17.047 1.00 97.31 97 ALA A N 1
ATOM 764 C CA . ALA A 1 97 ? 5.129 8.447 -16.742 1.00 97.31 97 ALA A CA 1
ATOM 765 C C . ALA A 1 97 ? 6.374 8.004 -15.969 1.00 97.31 97 ALA A C 1
ATOM 767 O O . ALA A 1 97 ? 6.259 7.314 -14.956 1.00 97.31 97 ALA A O 1
ATOM 768 N N . ARG A 1 98 ? 7.562 8.456 -16.386 1.00 96.00 98 ARG A N 1
ATOM 769 C CA . ARG A 1 98 ? 8.805 8.204 -15.643 1.00 96.00 98 ARG A CA 1
ATOM 770 C C . ARG A 1 98 ? 8.805 8.875 -14.273 1.00 96.00 98 ARG A C 1
ATOM 772 O O . ARG A 1 98 ? 9.295 8.290 -13.313 1.00 96.00 98 ARG A O 1
ATOM 779 N N . PHE A 1 99 ? 8.204 10.058 -14.154 1.00 95.88 99 PHE A N 1
ATOM 780 C CA . PHE A 1 99 ? 8.000 10.718 -12.866 1.00 95.88 99 PHE A CA 1
ATOM 781 C C . PHE A 1 99 ? 7.066 9.912 -11.942 1.00 95.88 99 PHE A C 1
ATOM 783 O O . PHE A 1 99 ? 7.396 9.703 -10.775 1.00 95.88 99 PHE A O 1
ATOM 790 N N . PHE A 1 100 ? 5.945 9.394 -12.452 1.00 97.62 100 PHE A N 1
ATOM 791 C CA . PHE A 1 100 ? 5.061 8.495 -11.704 1.00 97.62 100 PHE A CA 1
ATOM 792 C C . PHE A 1 100 ? 5.780 7.210 -11.298 1.00 97.62 100 P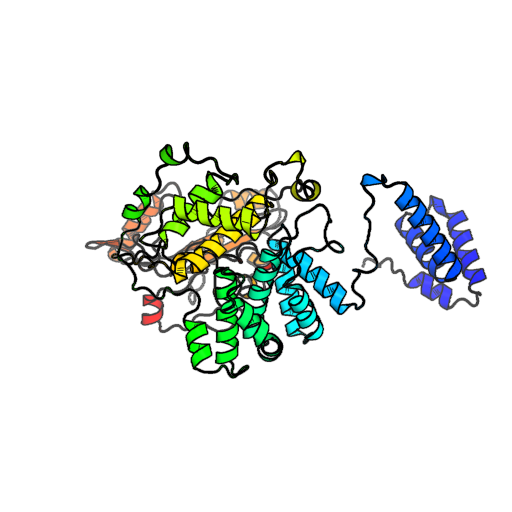HE A C 1
ATOM 794 O O . PHE A 1 100 ? 5.758 6.870 -10.121 1.00 97.62 100 PHE A O 1
ATOM 801 N N . SER A 1 101 ? 6.464 6.546 -12.233 1.00 97.31 101 SER A N 1
ATOM 802 C CA . SER A 1 101 ? 7.251 5.332 -11.976 1.00 97.31 101 SER A CA 1
ATOM 803 C C . SER A 1 101 ? 8.311 5.560 -10.897 1.00 97.31 101 SER A C 1
ATOM 805 O O . SER A 1 101 ? 8.428 4.776 -9.954 1.00 97.31 101 SER A O 1
ATOM 807 N N . ALA A 1 102 ? 9.000 6.706 -10.948 1.00 95.88 102 ALA A N 1
ATOM 808 C CA . ALA A 1 102 ? 9.877 7.131 -9.873 1.00 95.88 102 ALA A CA 1
ATOM 809 C C . ALA A 1 102 ? 9.110 7.176 -8.548 1.00 95.88 102 ALA A C 1
ATOM 811 O O . ALA A 1 102 ? 9.510 6.491 -7.617 1.00 95.88 102 ALA A O 1
ATOM 812 N N . TYR A 1 103 ? 8.004 7.907 -8.425 1.00 96.75 103 TYR A N 1
ATOM 813 C CA . TYR A 1 103 ? 7.297 8.027 -7.142 1.00 96.75 103 TYR A CA 1
ATOM 814 C C . TYR A 1 103 ? 6.633 6.734 -6.645 1.00 96.75 103 TYR A C 1
ATOM 816 O O . TYR A 1 103 ? 6.607 6.512 -5.434 1.00 96.75 103 TYR A O 1
ATOM 824 N N . LEU A 1 104 ? 6.158 5.863 -7.537 1.00 97.81 104 LEU A N 1
ATOM 825 C CA . LEU A 1 104 ? 5.691 4.518 -7.186 1.00 97.81 104 LEU A CA 1
ATOM 826 C C . LEU A 1 104 ? 6.825 3.683 -6.577 1.00 97.81 104 LEU A C 1
ATOM 828 O O . LEU A 1 104 ? 6.576 2.888 -5.682 1.00 97.81 104 LEU A O 1
ATOM 832 N N . SER A 1 105 ? 8.071 3.924 -6.994 1.00 96.06 105 SER A N 1
ATOM 833 C CA . SER A 1 105 ? 9.283 3.304 -6.449 1.00 96.06 105 SER A CA 1
ATOM 834 C C . SER A 1 105 ? 9.919 4.076 -5.274 1.00 96.06 105 SER A C 1
ATOM 836 O O . SER A 1 105 ? 11.085 3.833 -4.949 1.00 96.06 105 SER A O 1
ATOM 838 N N . ASP A 1 106 ? 9.279 5.109 -4.710 1.00 94.56 106 ASP A N 1
ATOM 839 C CA . ASP A 1 106 ? 9.946 5.964 -3.712 1.00 94.56 106 ASP A CA 1
ATOM 840 C C . ASP A 1 106 ? 10.252 5.219 -2.421 1.00 94.56 106 ASP A C 1
ATOM 842 O O . ASP A 1 106 ? 9.524 4.324 -2.042 1.00 94.56 106 ASP A O 1
ATOM 846 N N . ILE A 1 107 ? 11.295 5.606 -1.692 1.00 92.81 107 ILE A N 1
ATOM 847 C CA . ILE A 1 107 ? 11.571 5.026 -0.372 1.00 92.81 107 ILE A CA 1
ATOM 848 C C . ILE A 1 107 ? 10.467 5.333 0.648 1.00 92.81 107 ILE A C 1
ATOM 850 O O . ILE A 1 107 ? 10.246 4.537 1.548 1.00 92.81 107 ILE A O 1
ATOM 854 N N . GLY A 1 108 ? 9.778 6.471 0.525 1.00 92.44 108 GLY A N 1
ATOM 855 C CA . GLY A 1 108 ? 8.691 6.852 1.418 1.00 92.44 108 GLY A CA 1
ATOM 856 C C . GLY A 1 108 ? 7.356 6.303 0.934 1.00 92.44 108 GLY A C 1
ATOM 857 O O . GLY A 1 108 ? 6.870 6.705 -0.127 1.00 92.44 108 GLY A O 1
ATOM 858 N N . VAL A 1 109 ? 6.713 5.458 1.739 1.00 93.00 109 VAL A N 1
ATOM 859 C CA . VAL A 1 109 ? 5.455 4.783 1.367 1.00 93.00 109 VAL A CA 1
ATOM 860 C C . VAL A 1 109 ? 4.347 5.791 1.041 1.00 93.00 109 VAL A C 1
ATOM 862 O O . VAL A 1 109 ? 3.620 5.634 0.059 1.00 93.00 109 VAL A O 1
ATOM 865 N N . GLY A 1 110 ? 4.276 6.905 1.776 1.00 93.44 110 GLY A N 1
ATOM 866 C CA . GLY A 1 110 ? 3.297 7.956 1.498 1.00 93.44 110 GLY A CA 1
ATOM 867 C C . GLY A 1 110 ? 3.492 8.672 0.151 1.00 93.44 110 GLY A C 1
ATOM 868 O O . GLY A 1 110 ? 2.537 9.212 -0.408 1.00 93.44 110 GLY A O 1
ATOM 869 N N . ALA A 1 111 ? 4.707 8.688 -0.412 1.00 94.81 111 ALA A N 1
ATOM 870 C CA . ALA A 1 111 ? 4.937 9.189 -1.770 1.00 94.81 111 ALA A CA 1
ATOM 871 C C . ALA A 1 111 ? 4.399 8.215 -2.831 1.00 94.81 111 ALA A C 1
ATOM 873 O O . ALA A 1 111 ? 3.809 8.671 -3.813 1.00 94.81 111 ALA A O 1
ATOM 874 N N . ARG A 1 112 ? 4.507 6.904 -2.582 1.00 97.00 112 ARG A N 1
ATOM 875 C CA . ARG A 1 112 ? 3.942 5.854 -3.441 1.00 97.00 112 ARG A CA 1
ATOM 876 C C . ARG A 1 112 ? 2.416 5.948 -3.496 1.00 97.00 112 ARG A C 1
ATOM 878 O O . ARG A 1 112 ? 1.841 5.961 -4.580 1.00 97.00 112 ARG A O 1
ATOM 885 N N . TRP A 1 113 ? 1.766 6.131 -2.341 1.00 97.25 113 TRP A N 1
ATOM 886 C CA . TRP A 1 113 ? 0.315 6.356 -2.261 1.00 97.25 113 TRP A CA 1
ATOM 887 C C . TRP A 1 113 ? -0.134 7.604 -3.022 1.00 97.25 113 TRP A C 1
ATOM 889 O O . TRP A 1 113 ? -1.105 7.553 -3.773 1.00 97.25 113 TRP A O 1
ATOM 899 N N . ARG A 1 114 ? 0.601 8.719 -2.915 1.00 97.62 114 ARG A N 1
ATOM 900 C CA . ARG A 1 114 ? 0.308 9.926 -3.710 1.00 97.62 114 ARG A CA 1
ATOM 901 C C . ARG A 1 114 ? 0.400 9.676 -5.217 1.00 97.62 114 ARG A C 1
ATOM 903 O O . ARG A 1 114 ? -0.436 10.195 -5.954 1.00 97.62 114 ARG A O 1
ATOM 910 N N . ALA A 1 115 ? 1.368 8.883 -5.675 1.00 98.12 115 ALA A N 1
ATOM 911 C CA . ALA A 1 115 ? 1.458 8.496 -7.082 1.00 98.12 115 ALA A CA 1
ATOM 912 C C . ALA A 1 115 ? 0.291 7.596 -7.510 1.00 98.12 115 ALA A C 1
ATOM 914 O O . ALA A 1 115 ? -0.328 7.870 -8.535 1.00 98.12 115 ALA A O 1
ATOM 915 N N . ALA A 1 116 ? -0.076 6.594 -6.705 1.00 98.31 116 ALA A N 1
ATOM 916 C CA . ALA A 1 116 ? -1.239 5.745 -6.972 1.00 98.31 116 ALA A CA 1
ATOM 917 C C . ALA A 1 116 ? -2.543 6.565 -7.073 1.00 98.31 116 ALA A C 1
ATOM 919 O O . ALA A 1 116 ? -3.308 6.409 -8.027 1.00 98.31 116 ALA A O 1
ATOM 920 N N . HIS A 1 117 ? -2.758 7.516 -6.155 1.00 97.88 117 HIS A N 1
ATOM 921 C CA . HIS A 1 117 ? -3.863 8.481 -6.227 1.00 97.88 117 HIS A CA 1
ATOM 922 C C . HIS A 1 117 ? -3.808 9.349 -7.484 1.00 97.88 117 HIS A C 1
ATOM 924 O O . HIS A 1 117 ? -4.837 9.570 -8.121 1.00 97.88 117 HIS A O 1
ATOM 930 N N . GLY A 1 118 ? -2.624 9.819 -7.878 1.00 97.81 118 GLY A N 1
ATOM 931 C CA . GLY A 1 118 ? -2.453 10.596 -9.105 1.00 97.81 118 GLY A CA 1
ATOM 932 C C . GLY A 1 118 ? -2.840 9.811 -10.363 1.00 97.81 118 GLY A C 1
ATOM 933 O O . GLY A 1 118 ? -3.558 10.351 -11.203 1.00 97.81 118 GLY A O 1
ATOM 934 N N . LEU A 1 119 ? -2.462 8.530 -10.463 1.00 97.94 119 LEU A N 1
ATOM 935 C CA . LEU A 1 119 ? -2.877 7.654 -11.569 1.00 97.94 119 LEU A CA 1
ATOM 936 C C . LEU A 1 119 ? -4.387 7.428 -11.586 1.00 97.94 119 LEU A C 1
ATOM 938 O O . LEU A 1 119 ? -5.026 7.522 -12.634 1.00 97.94 119 LEU A O 1
ATOM 942 N N . ARG A 1 120 ? -4.976 7.185 -10.413 1.00 96.81 120 ARG A N 1
ATOM 943 C CA . ARG A 1 120 ? -6.427 7.056 -10.260 1.00 96.81 120 ARG A CA 1
ATOM 944 C C . ARG A 1 120 ? -7.154 8.319 -10.727 1.00 96.81 120 ARG A C 1
ATOM 946 O O . ARG A 1 120 ? -8.138 8.221 -11.458 1.00 96.81 120 ARG A O 1
ATOM 953 N N . ILE A 1 121 ? -6.667 9.505 -10.352 1.00 96.88 121 ILE A N 1
ATOM 954 C CA . ILE A 1 121 ? -7.225 10.792 -10.796 1.00 96.88 121 ILE A CA 1
ATOM 955 C C . ILE A 1 121 ? -7.077 10.960 -12.312 1.00 96.88 121 ILE A C 1
ATOM 957 O O . ILE A 1 121 ? -8.058 11.320 -12.961 1.00 96.88 121 ILE A O 1
ATOM 961 N N . ALA A 1 122 ? -5.904 10.662 -12.879 1.00 96.19 122 ALA A N 1
ATOM 962 C CA . ALA A 1 122 ? -5.661 10.729 -14.320 1.00 96.19 122 ALA A CA 1
ATOM 963 C C . ALA A 1 122 ? -6.666 9.868 -15.106 1.00 96.19 122 ALA A C 1
ATOM 965 O O . ALA A 1 122 ? -7.313 10.344 -16.038 1.00 96.19 122 ALA A O 1
ATOM 966 N N . CYS A 1 123 ? -6.912 8.638 -14.653 1.00 96.50 123 CYS A N 1
ATOM 967 C CA . CYS A 1 123 ? -7.909 7.763 -15.270 1.00 96.50 123 CYS A CA 1
ATOM 968 C C . CYS A 1 123 ? -9.338 8.293 -15.080 1.00 96.50 123 CYS A C 1
ATOM 970 O O . CYS A 1 123 ? -10.163 8.215 -15.989 1.00 96.50 123 CYS A O 1
ATOM 972 N N . ARG A 1 124 ? -9.661 8.888 -13.923 1.00 95.19 124 ARG A N 1
ATOM 973 C CA . ARG A 1 124 ? -10.985 9.491 -13.685 1.00 95.19 124 ARG A CA 1
ATOM 974 C C . ARG A 1 124 ? -11.304 10.627 -14.653 1.00 95.19 124 ARG A C 1
ATOM 976 O O . ARG A 1 124 ? -12.473 10.739 -15.033 1.00 95.19 124 ARG A O 1
ATOM 983 N N . ILE A 1 125 ? -10.302 11.419 -15.039 1.00 95.75 125 ILE A N 1
ATOM 984 C CA . ILE A 1 125 ? -10.428 12.506 -16.024 1.00 95.75 125 ILE A CA 1
ATOM 985 C C . ILE A 1 125 ? -10.226 12.044 -17.478 1.00 95.75 125 ILE A C 1
ATOM 987 O O . ILE A 1 125 ? -10.380 12.857 -18.384 1.00 95.75 125 ILE A O 1
ATOM 991 N N . GLY A 1 126 ? -9.937 10.758 -17.704 1.00 94.25 126 GLY A N 1
ATOM 992 C CA . GLY A 1 126 ? -9.848 10.155 -19.036 1.00 94.25 126 GLY A CA 1
ATOM 993 C C . GLY A 1 126 ? -8.476 10.230 -19.712 1.00 94.25 126 GLY A C 1
ATOM 994 O O . GLY A 1 126 ? -8.426 10.163 -20.933 1.00 94.25 126 GLY A O 1
ATOM 995 N N . ASP A 1 127 ? -7.378 10.378 -18.964 1.00 94.62 127 ASP A N 1
ATOM 996 C CA . ASP A 1 127 ? -6.016 10.391 -19.524 1.00 94.62 127 ASP A CA 1
ATOM 997 C C . ASP A 1 127 ? -5.464 8.959 -19.700 1.00 94.62 127 ASP A C 1
ATOM 999 O O . ASP A 1 127 ? -4.678 8.460 -18.890 1.00 94.62 127 ASP A O 1
ATOM 1003 N N . ASP A 1 128 ? -5.914 8.272 -20.756 1.00 93.88 128 ASP A N 1
ATOM 1004 C CA . ASP A 1 128 ? -5.460 6.921 -21.124 1.00 93.88 128 ASP A CA 1
ATOM 1005 C C . ASP A 1 128 ? -3.992 6.892 -21.577 1.00 93.88 128 ASP A C 1
ATOM 1007 O O . ASP A 1 128 ? -3.269 5.920 -21.340 1.00 93.88 128 ASP A O 1
ATOM 1011 N N . ILE A 1 129 ? -3.534 7.983 -22.199 1.00 96.44 129 ILE A N 1
ATOM 1012 C CA . ILE A 1 129 ? -2.178 8.106 -22.733 1.00 96.44 129 ILE A CA 1
ATOM 1013 C C . ILE A 1 129 ? -1.175 8.025 -21.589 1.00 96.44 129 ILE A C 1
ATOM 1015 O O . ILE A 1 129 ? -0.213 7.261 -21.678 1.00 96.44 129 ILE A O 1
ATOM 1019 N N . LEU A 1 130 ? -1.401 8.776 -20.508 1.00 97.06 130 LEU A N 1
ATOM 1020 C CA . LEU A 1 130 ? -0.528 8.728 -19.344 1.00 97.06 130 LEU A CA 1
ATOM 1021 C C . LEU A 1 130 ? -0.477 7.326 -18.728 1.00 97.06 130 LEU A C 1
ATOM 1023 O O . LEU A 1 130 ? 0.616 6.843 -18.432 1.00 97.06 130 LEU A O 1
ATOM 1027 N N . LEU A 1 131 ? -1.625 6.657 -18.558 1.00 97.38 131 LEU A N 1
ATOM 1028 C CA . LEU A 1 131 ? -1.661 5.311 -17.978 1.00 97.38 131 LEU A CA 1
ATOM 1029 C C . LEU A 1 131 ? -0.839 4.320 -18.811 1.00 97.38 131 LEU A C 1
ATOM 1031 O O . LEU A 1 131 ? -0.016 3.587 -18.258 1.00 97.38 131 LEU A O 1
ATOM 1035 N N . ARG A 1 132 ? -1.006 4.344 -20.138 1.00 97.69 132 ARG A N 1
ATOM 1036 C CA . ARG A 1 132 ? -0.240 3.501 -21.064 1.00 97.69 132 ARG A CA 1
ATOM 1037 C C . ARG A 1 132 ? 1.266 3.717 -20.924 1.00 97.69 132 ARG A C 1
ATOM 1039 O O . ARG A 1 132 ? 2.014 2.745 -20.842 1.00 97.69 132 ARG A O 1
ATOM 1046 N N . GLU A 1 133 ? 1.712 4.971 -20.884 1.00 97.88 133 GLU A N 1
ATOM 1047 C CA . GLU A 1 133 ? 3.136 5.303 -20.742 1.00 97.88 133 GLU A CA 1
ATOM 1048 C C . GLU A 1 133 ? 3.695 4.870 -19.372 1.00 97.88 133 GLU A C 1
ATOM 1050 O O . GLU A 1 133 ? 4.845 4.436 -19.275 1.00 97.88 133 GLU A O 1
ATOM 1055 N N . VAL A 1 134 ? 2.892 4.935 -18.302 1.00 98.31 134 VAL A N 1
ATOM 1056 C CA . VAL A 1 134 ? 3.290 4.455 -16.965 1.00 98.31 134 VAL A CA 1
ATOM 1057 C C . VAL A 1 134 ? 3.437 2.936 -16.948 1.00 98.31 134 VAL A C 1
ATOM 1059 O O . VAL A 1 134 ? 4.424 2.428 -16.419 1.00 98.31 134 VAL A O 1
ATOM 1062 N N . ILE A 1 135 ? 2.506 2.207 -17.568 1.00 98.06 135 ILE A N 1
ATOM 1063 C CA . ILE A 1 135 ? 2.586 0.744 -17.695 1.00 98.06 135 ILE A CA 1
ATOM 1064 C C . ILE A 1 135 ? 3.812 0.337 -18.515 1.00 98.06 135 ILE A C 1
ATOM 1066 O O . ILE A 1 135 ? 4.522 -0.587 -18.127 1.00 98.06 135 ILE A O 1
ATOM 1070 N N . ALA A 1 136 ? 4.153 1.082 -19.570 1.00 96.56 136 ALA A N 1
ATOM 1071 C CA . ALA A 1 136 ? 5.390 0.864 -20.324 1.00 96.56 136 ALA A CA 1
ATOM 1072 C C . ALA A 1 136 ? 6.666 1.049 -19.471 1.00 96.56 136 ALA A C 1
ATOM 1074 O O . ALA A 1 136 ? 7.735 0.552 -19.825 1.00 96.56 136 ALA A O 1
ATOM 1075 N N . CYS A 1 137 ? 6.570 1.734 -18.325 1.00 95.81 137 CYS A N 1
ATOM 1076 C CA . CYS A 1 137 ? 7.666 1.877 -17.370 1.00 95.81 137 CYS A CA 1
ATOM 1077 C C . CYS A 1 137 ? 7.723 0.758 -16.311 1.00 95.81 137 CYS A C 1
ATOM 1079 O O . CYS A 1 137 ? 8.666 0.755 -15.519 1.00 95.81 137 CYS A O 1
ATOM 1081 N N . ALA A 1 138 ? 6.760 -0.172 -16.261 1.00 94.38 138 ALA A N 1
ATOM 1082 C CA . ALA A 1 138 ? 6.660 -1.199 -15.214 1.00 94.38 138 ALA A CA 1
ATOM 1083 C C . ALA A 1 138 ? 7.885 -2.129 -15.153 1.00 94.38 138 ALA A C 1
ATOM 1085 O O . ALA A 1 138 ? 8.310 -2.545 -14.072 1.00 94.38 138 ALA A O 1
ATOM 1086 N N . ASP A 1 139 ? 8.495 -2.418 -16.304 1.00 90.00 139 ASP A N 1
ATOM 1087 C CA . ASP A 1 139 ? 9.650 -3.315 -16.401 1.00 90.00 139 ASP A CA 1
ATOM 1088 C C . ASP A 1 139 ? 11.005 -2.615 -16.246 1.00 90.00 139 ASP A C 1
ATOM 1090 O O . ASP A 1 139 ? 12.043 -3.281 -16.198 1.00 90.00 139 ASP A O 1
ATOM 1094 N N . ARG A 1 140 ? 11.027 -1.281 -16.126 1.00 91.44 140 ARG A N 1
ATOM 1095 C CA . ARG A 1 140 ? 12.277 -0.538 -15.929 1.00 91.44 140 ARG A CA 1
ATOM 1096 C C . ARG A 1 140 ? 12.900 -0.932 -14.591 1.00 91.44 140 ARG A C 1
ATOM 1098 O O . ARG A 1 140 ? 12.275 -0.806 -13.545 1.00 91.44 140 ARG A O 1
ATOM 1105 N N . LYS A 1 141 ? 14.163 -1.363 -14.627 1.00 92.06 141 LYS A N 1
ATOM 1106 C CA . LYS A 1 141 ? 14.953 -1.706 -13.429 1.00 92.06 141 LYS A CA 1
ATOM 1107 C C . LYS A 1 141 ? 15.848 -0.566 -12.939 1.00 92.06 141 LYS A C 1
ATOM 1109 O O . LYS A 1 141 ? 16.470 -0.691 -11.892 1.00 92.06 141 LYS A O 1
ATOM 1114 N N . MET A 1 142 ? 15.917 0.537 -13.685 1.00 90.00 142 MET A N 1
ATOM 1115 C CA . MET A 1 142 ? 16.731 1.714 -13.374 1.00 90.00 142 MET A CA 1
ATOM 1116 C C . MET A 1 142 ? 16.026 2.994 -13.826 1.00 90.00 142 MET A C 1
ATOM 1118 O O . MET A 1 142 ? 15.271 2.987 -14.800 1.00 90.00 142 MET A O 1
ATOM 1122 N N . GLU A 1 143 ? 16.316 4.105 -13.146 1.00 89.88 143 GLU A N 1
ATOM 1123 C CA . GLU A 1 143 ? 15.736 5.413 -13.456 1.00 89.88 143 GLU A CA 1
ATOM 1124 C C . GLU A 1 143 ? 16.756 6.545 -13.249 1.00 89.88 143 GLU A C 1
ATOM 1126 O O . GLU A 1 143 ? 16.693 7.284 -12.277 1.00 89.88 143 GLU A O 1
ATOM 1131 N N . GLY A 1 144 ? 17.717 6.691 -14.164 1.00 83.62 144 GLY A N 1
ATOM 1132 C CA . GLY A 1 144 ? 18.803 7.673 -14.019 1.00 83.62 144 GLY A CA 1
ATOM 1133 C C . GLY A 1 144 ? 18.417 9.140 -14.255 1.00 83.62 144 GLY A C 1
ATOM 1134 O O . GLY A 1 144 ? 19.230 10.021 -14.000 1.00 83.62 144 GLY A O 1
ATOM 1135 N N . THR A 1 145 ? 17.205 9.421 -14.751 1.00 87.19 145 THR A N 1
ATOM 1136 C CA . THR A 1 145 ? 16.747 10.794 -15.031 1.00 87.19 145 THR A CA 1
ATOM 1137 C C . THR A 1 145 ? 15.988 11.368 -13.837 1.00 87.19 145 THR A C 1
ATOM 1139 O O . THR A 1 145 ? 16.228 12.494 -13.413 1.00 87.19 145 THR A O 1
ATOM 1142 N N . PHE A 1 146 ? 15.048 10.603 -13.282 1.00 88.44 146 PHE A N 1
ATOM 1143 C CA . PHE A 1 146 ? 14.181 11.066 -12.194 1.00 88.44 146 PHE A CA 1
ATOM 1144 C C . PHE A 1 146 ? 14.637 10.584 -10.808 1.00 88.44 146 PHE A C 1
ATOM 1146 O O . PHE A 1 146 ? 14.048 10.982 -9.798 1.00 88.44 146 PHE A O 1
ATOM 1153 N N . ARG A 1 147 ? 15.685 9.751 -10.734 1.00 87.25 147 ARG A N 1
ATOM 1154 C CA . ARG A 1 147 ? 16.332 9.317 -9.488 1.00 87.25 147 ARG A CA 1
ATOM 1155 C C . ARG A 1 147 ? 17.831 9.580 -9.518 1.00 87.25 147 ARG A C 1
ATOM 1157 O O . ARG A 1 147 ? 18.433 9.775 -10.566 1.00 87.25 147 ARG A O 1
ATOM 1164 N N . ASP A 1 148 ? 18.415 9.588 -8.325 1.00 83.12 148 ASP A N 1
ATOM 1165 C CA . ASP A 1 148 ? 19.864 9.566 -8.164 1.00 83.12 148 ASP A CA 1
ATOM 1166 C C . ASP A 1 148 ? 20.409 8.257 -8.748 1.00 83.12 148 ASP A C 1
ATOM 1168 O O . ASP A 1 148 ? 20.022 7.179 -8.296 1.00 83.12 148 ASP A O 1
ATOM 1172 N N . GLY A 1 149 ? 21.292 8.353 -9.744 1.00 81.19 149 GLY A N 1
ATOM 1173 C CA . GLY A 1 149 ? 21.902 7.193 -10.397 1.00 81.19 149 GLY A CA 1
ATOM 1174 C C . GLY A 1 149 ? 22.782 6.348 -9.471 1.00 81.19 149 GLY A C 1
ATOM 1175 O O . GLY A 1 149 ? 23.062 5.198 -9.794 1.00 81.19 149 GLY A O 1
ATOM 1176 N N . ASN A 1 150 ? 23.184 6.881 -8.312 1.00 83.25 150 ASN A N 1
ATOM 1177 C CA . ASN A 1 150 ? 23.913 6.127 -7.291 1.00 83.25 150 ASN A CA 1
ATOM 1178 C C . ASN A 1 150 ? 22.985 5.360 -6.336 1.00 83.25 150 ASN A C 1
ATOM 1180 O O . ASN A 1 150 ? 23.466 4.586 -5.512 1.00 83.25 150 ASN A O 1
ATOM 1184 N N . ALA A 1 151 ? 21.667 5.577 -6.408 1.00 87.38 151 ALA A N 1
ATOM 1185 C CA . ALA A 1 151 ? 20.684 4.888 -5.586 1.00 87.38 151 ALA A CA 1
ATOM 1186 C C . ALA A 1 151 ? 19.964 3.786 -6.366 1.00 87.38 151 ALA A C 1
ATOM 1188 O O . ALA A 1 151 ? 19.581 3.960 -7.522 1.00 87.38 151 ALA A O 1
ATOM 1189 N N . ALA A 1 152 ? 19.712 2.658 -5.701 1.00 90.19 152 ALA A N 1
ATOM 1190 C CA . ALA A 1 152 ? 18.939 1.574 -6.288 1.00 90.19 152 ALA A CA 1
ATOM 1191 C C . ALA A 1 152 ? 17.504 2.023 -6.613 1.00 90.19 152 ALA A C 1
ATOM 1193 O O . ALA A 1 152 ? 16.830 2.662 -5.797 1.00 90.19 152 ALA A O 1
ATOM 1194 N N . PHE A 1 153 ? 17.029 1.649 -7.801 1.00 93.44 153 PHE A N 1
ATOM 1195 C CA . PHE A 1 153 ? 15.644 1.846 -8.209 1.00 93.44 153 PHE A CA 1
ATOM 1196 C C . PHE A 1 153 ? 14.788 0.667 -7.737 1.00 93.44 153 PHE A C 1
ATOM 1198 O O . PHE A 1 153 ? 15.059 -0.487 -8.074 1.00 93.44 153 PHE A O 1
ATOM 1205 N N . TYR A 1 154 ? 13.748 0.952 -6.952 1.00 95.69 154 TYR A N 1
ATOM 1206 C CA . TYR A 1 154 ? 12.887 -0.070 -6.352 1.00 95.69 154 TYR A CA 1
ATOM 1207 C C . TYR A 1 154 ? 11.842 -0.554 -7.365 1.00 95.69 154 TYR A C 1
ATOM 1209 O O . TYR A 1 154 ? 10.656 -0.237 -7.286 1.00 95.69 154 TYR A O 1
ATOM 1217 N N . TRP A 1 155 ? 12.290 -1.284 -8.381 1.00 96.31 155 TRP A N 1
ATOM 1218 C CA . TRP A 1 155 ? 11.453 -1.675 -9.514 1.00 96.31 155 TRP A CA 1
ATOM 1219 C C . TRP A 1 155 ? 10.302 -2.622 -9.133 1.00 96.31 155 TRP A C 1
ATOM 1221 O O . TRP A 1 155 ? 9.228 -2.531 -9.725 1.00 96.31 155 TRP A O 1
ATOM 1231 N N . LEU A 1 156 ? 10.472 -3.477 -8.117 1.00 97.31 156 LEU A N 1
ATOM 1232 C CA . LEU A 1 156 ? 9.390 -4.331 -7.607 1.00 97.31 156 LEU A CA 1
ATOM 1233 C C . LEU A 1 156 ? 8.321 -3.511 -6.884 1.00 97.31 156 LEU A C 1
ATOM 1235 O O . LEU A 1 156 ? 7.130 -3.769 -7.039 1.00 97.31 156 LEU A O 1
ATOM 1239 N N . THR A 1 157 ? 8.737 -2.471 -6.161 1.00 96.94 157 THR A N 1
ATOM 1240 C CA . THR A 1 157 ? 7.829 -1.488 -5.567 1.00 96.94 157 THR A CA 1
ATOM 1241 C C . THR A 1 157 ? 7.090 -0.716 -6.660 1.00 96.94 157 THR A C 1
ATOM 1243 O O . THR A 1 157 ? 5.875 -0.578 -6.597 1.00 96.94 157 THR A O 1
ATOM 1246 N N . ASN A 1 158 ? 7.771 -0.282 -7.724 1.00 97.56 158 ASN A N 1
ATOM 1247 C CA . ASN A 1 158 ? 7.088 0.349 -8.855 1.00 97.56 158 ASN A CA 1
ATOM 1248 C C . ASN A 1 158 ? 5.964 -0.548 -9.411 1.00 97.56 158 ASN A C 1
ATOM 1250 O O . ASN A 1 158 ? 4.825 -0.102 -9.537 1.00 97.56 158 ASN A O 1
ATOM 1254 N N . ARG A 1 159 ? 6.260 -1.831 -9.670 1.00 97.44 159 ARG A N 1
ATOM 1255 C CA . ARG A 1 159 ? 5.265 -2.797 -10.164 1.00 97.44 159 ARG A CA 1
ATOM 1256 C C . ARG A 1 159 ? 4.118 -3.018 -9.186 1.00 97.44 159 ARG A C 1
ATOM 1258 O O . ARG A 1 159 ? 2.964 -2.951 -9.597 1.00 97.44 159 ARG A O 1
ATOM 1265 N N . LEU A 1 160 ? 4.419 -3.256 -7.910 1.00 97.75 160 LEU A N 1
ATOM 1266 C CA . LEU A 1 160 ? 3.394 -3.527 -6.906 1.00 97.75 160 LEU A CA 1
ATOM 1267 C C . LEU A 1 160 ? 2.440 -2.339 -6.731 1.00 97.75 160 LEU A C 1
ATOM 1269 O O . LEU A 1 160 ? 1.226 -2.514 -6.785 1.00 97.75 160 LEU A O 1
ATOM 1273 N N . TRP A 1 161 ? 2.956 -1.120 -6.588 1.00 98.12 161 TRP A N 1
ATOM 1274 C CA . TRP A 1 161 ? 2.092 0.047 -6.408 1.00 98.12 161 TRP A CA 1
ATOM 1275 C C . TRP A 1 161 ? 1.336 0.411 -7.691 1.00 98.12 161 TRP A C 1
ATOM 1277 O O . TRP A 1 161 ? 0.216 0.917 -7.607 1.00 98.12 161 TRP A O 1
ATOM 1287 N N . LEU A 1 162 ? 1.888 0.096 -8.869 1.00 98.56 162 LEU A N 1
ATOM 1288 C CA . LEU A 1 162 ? 1.155 0.189 -10.129 1.00 98.56 162 LEU A CA 1
ATOM 1289 C C . LEU A 1 162 ? -0.036 -0.779 -10.162 1.00 98.56 162 LEU A C 1
ATOM 1291 O O . LEU A 1 162 ? -1.141 -0.340 -10.473 1.00 98.56 162 LEU A O 1
ATOM 1295 N N . VAL A 1 163 ? 0.138 -2.060 -9.811 1.00 98.38 163 VAL A N 1
ATOM 1296 C CA . VAL A 1 163 ? -0.993 -3.011 -9.810 1.00 98.38 163 VAL A CA 1
ATOM 1297 C C . VAL A 1 163 ? -2.017 -2.708 -8.715 1.00 98.38 163 VAL A C 1
ATOM 1299 O O . VAL A 1 163 ? -3.205 -2.871 -8.963 1.00 98.38 163 VAL A O 1
ATOM 1302 N N . ILE A 1 164 ? -1.608 -2.166 -7.560 1.00 98.25 164 ILE A N 1
ATOM 1303 C CA . ILE A 1 164 ? -2.537 -1.649 -6.534 1.00 98.25 164 ILE A CA 1
ATOM 1304 C C . ILE A 1 164 ? -3.382 -0.497 -7.099 1.00 98.25 164 ILE A C 1
ATOM 1306 O O . ILE A 1 164 ? -4.595 -0.439 -6.882 1.00 98.25 164 ILE A O 1
ATOM 1310 N N . ALA A 1 165 ? -2.762 0.425 -7.843 1.00 98.38 165 ALA A N 1
ATOM 1311 C CA . ALA A 1 165 ? -3.484 1.505 -8.510 1.00 98.38 165 ALA A CA 1
ATOM 1312 C C . ALA A 1 165 ? -4.461 0.956 -9.560 1.00 98.38 165 ALA A C 1
ATOM 1314 O O . ALA A 1 165 ? -5.629 1.349 -9.573 1.00 98.38 165 ALA A O 1
ATOM 1315 N N . LEU A 1 166 ? -4.009 0.022 -10.404 1.00 98.56 166 LEU A N 1
ATOM 1316 C CA . LEU A 1 166 ? -4.835 -0.613 -11.433 1.00 98.56 166 LEU A CA 1
ATOM 1317 C C . LEU A 1 166 ? -6.010 -1.393 -10.842 1.00 98.56 166 LEU A C 1
ATOM 1319 O O . LEU A 1 166 ? -7.108 -1.298 -11.373 1.00 98.56 166 LEU A O 1
ATOM 1323 N N . ASP A 1 167 ? -5.822 -2.082 -9.720 1.00 98.31 167 ASP A N 1
ATOM 1324 C CA . ASP A 1 167 ? -6.882 -2.802 -9.010 1.00 98.31 167 ASP A CA 1
ATOM 1325 C C . ASP A 1 167 ? -8.030 -1.878 -8.566 1.00 98.31 167 ASP A C 1
ATOM 1327 O O . ASP A 1 167 ? -9.209 -2.249 -8.624 1.00 98.31 167 ASP A O 1
ATOM 1331 N N . ARG A 1 168 ? -7.712 -0.635 -8.179 1.00 96.94 168 ARG A N 1
ATOM 1332 C CA . ARG A 1 168 ? -8.728 0.385 -7.891 1.00 96.94 168 ARG A CA 1
ATOM 1333 C C . ARG A 1 168 ? -9.312 1.006 -9.161 1.00 96.94 168 ARG A C 1
ATOM 1335 O O . ARG A 1 168 ? -10.514 1.263 -9.215 1.00 96.94 168 ARG A O 1
ATOM 1342 N N . ILE A 1 169 ? -8.494 1.245 -10.186 1.00 97.75 169 ILE A N 1
ATOM 1343 C CA . ILE A 1 169 ? -8.944 1.806 -11.471 1.00 97.75 169 ILE A CA 1
ATOM 1344 C C . ILE A 1 169 ? -9.873 0.827 -12.203 1.00 97.75 169 ILE A C 1
ATOM 1346 O O . ILE A 1 169 ? -10.843 1.276 -12.803 1.00 97.75 169 ILE A O 1
ATOM 1350 N N . ALA A 1 170 ? -9.642 -0.483 -12.106 1.00 97.81 170 ALA A N 1
ATOM 1351 C CA . ALA A 1 170 ? -10.502 -1.523 -12.667 1.00 97.81 170 ALA A CA 1
ATOM 1352 C C . ALA A 1 170 ? -11.946 -1.417 -12.155 1.00 97.81 170 ALA A C 1
ATOM 1354 O O . ALA A 1 170 ? -12.879 -1.614 -12.924 1.00 97.81 170 ALA A O 1
ATOM 1355 N N . LEU A 1 171 ? -12.127 -1.033 -10.886 1.00 95.06 171 LEU A N 1
ATOM 1356 C CA . LEU A 1 171 ? -13.446 -0.813 -10.293 1.00 95.06 171 LEU A CA 1
ATOM 1357 C C . LEU A 1 171 ? -14.093 0.507 -10.750 1.00 95.06 171 LEU A C 1
ATOM 1359 O O . LEU A 1 171 ? -15.297 0.573 -10.954 1.00 95.06 171 LEU A O 1
ATOM 1363 N N . GLU A 1 172 ? -13.319 1.588 -10.883 1.00 94.62 172 GLU A N 1
ATOM 1364 C CA . GLU A 1 172 ? -13.878 2.936 -11.107 1.00 94.62 172 GLU A CA 1
ATOM 1365 C C . GLU A 1 172 ? -13.968 3.350 -12.579 1.00 94.62 172 GLU A C 1
ATOM 1367 O O . GLU A 1 172 ? -14.822 4.152 -12.967 1.00 94.62 172 GLU A O 1
ATOM 1372 N N . ARG A 1 173 ? -13.031 2.863 -13.391 1.00 96.62 173 ARG A N 1
ATOM 1373 C CA . ARG A 1 173 ? -12.879 3.145 -14.822 1.00 96.62 173 ARG A CA 1
ATOM 1374 C C . ARG A 1 173 ? -12.504 1.855 -15.570 1.00 96.62 173 ARG A C 1
ATOM 1376 O O . ARG A 1 173 ? -11.448 1.811 -16.212 1.00 96.62 173 ARG A O 1
ATOM 1383 N N . PRO A 1 174 ? -13.370 0.823 -15.531 1.00 96.56 174 PRO A N 1
ATOM 1384 C CA . PRO A 1 174 ? -13.084 -0.483 -16.123 1.00 96.56 174 PRO A CA 1
ATOM 1385 C C . PRO A 1 174 ? -12.696 -0.409 -17.606 1.00 96.56 174 PRO A C 1
ATOM 1387 O O . PRO A 1 174 ? -11.761 -1.079 -18.029 1.00 96.56 174 PRO A O 1
ATOM 1390 N N . SER A 1 175 ? -13.327 0.469 -18.392 1.00 95.56 175 SER A N 1
ATOM 1391 C CA . SER A 1 175 ? -13.041 0.630 -19.828 1.00 95.56 175 SER A CA 1
ATOM 1392 C C . SER A 1 175 ? -11.629 1.137 -20.147 1.00 95.56 175 SER A C 1
ATOM 1394 O O . SER A 1 175 ? -11.071 0.778 -21.182 1.00 95.56 175 SER A O 1
ATOM 1396 N N . ILE A 1 176 ? -11.039 1.969 -19.283 1.00 95.88 176 ILE A N 1
ATOM 1397 C CA . ILE A 1 176 ? -9.657 2.446 -19.448 1.00 95.88 176 ILE A CA 1
ATOM 1398 C C . ILE A 1 176 ? -8.690 1.328 -19.054 1.00 95.88 176 ILE A C 1
ATOM 1400 O O . ILE A 1 176 ? -7.748 1.033 -19.781 1.00 95.88 176 ILE A O 1
ATOM 1404 N N . CYS A 1 177 ? -8.951 0.665 -17.925 1.00 97.00 177 CYS A N 1
ATOM 1405 C CA . CYS A 1 177 ? -8.095 -0.405 -17.419 1.00 97.00 177 CYS A CA 1
ATOM 1406 C C . CYS A 1 177 ? -8.089 -1.644 -18.336 1.00 97.00 177 CYS A C 1
ATOM 1408 O O . CYS A 1 177 ? -7.036 -2.244 -18.543 1.00 97.00 177 CYS A O 1
ATOM 1410 N N . ALA A 1 178 ? -9.225 -1.968 -18.965 1.00 97.12 178 ALA A N 1
ATOM 1411 C CA . ALA A 1 178 ? -9.376 -3.073 -19.915 1.00 97.12 178 ALA A CA 1
ATOM 1412 C C . ALA A 1 178 ? -8.400 -3.013 -21.106 1.00 97.12 178 ALA A C 1
ATOM 1414 O O . ALA A 1 178 ? -8.002 -4.054 -21.624 1.00 97.12 178 ALA A O 1
ATOM 1415 N N . GLN A 1 179 ? -7.944 -1.818 -21.504 1.00 96.69 179 GLN A N 1
ATOM 1416 C CA . GLN A 1 179 ? -6.944 -1.644 -22.572 1.00 96.69 179 GLN A CA 1
ATOM 1417 C C . GLN A 1 179 ? -5.568 -2.228 -22.212 1.00 96.69 179 GLN A C 1
ATOM 1419 O O . GLN A 1 179 ? -4.695 -2.346 -23.070 1.00 96.69 179 GLN A O 1
ATOM 1424 N N . HIS A 1 180 ? -5.371 -2.581 -20.943 1.00 97.06 180 HIS A N 1
ATOM 1425 C CA . HIS A 1 180 ? -4.128 -3.103 -20.395 1.00 97.06 180 HIS A CA 1
ATOM 1426 C C . HIS A 1 180 ? -4.305 -4.492 -19.768 1.00 97.06 180 HIS A C 1
ATOM 1428 O O . HIS A 1 180 ? -3.513 -4.891 -18.913 1.00 97.06 180 HIS A O 1
ATOM 1434 N N . VAL A 1 181 ? -5.329 -5.243 -20.191 1.00 97.38 181 VAL A N 1
ATOM 1435 C CA . VAL A 1 181 ? -5.603 -6.594 -19.678 1.00 97.38 181 VAL A CA 1
ATOM 1436 C C . VAL A 1 181 ? -4.401 -7.532 -19.830 1.00 97.38 181 VAL A C 1
ATOM 1438 O O . VAL A 1 181 ? -4.078 -8.247 -18.887 1.00 97.38 181 VAL A O 1
ATOM 1441 N N . ASP A 1 182 ? -3.672 -7.469 -20.948 1.00 96.75 182 ASP A N 1
ATOM 1442 C CA . ASP A 1 182 ? -2.505 -8.328 -21.189 1.00 96.75 182 ASP A CA 1
ATOM 1443 C C . ASP A 1 182 ? -1.391 -8.092 -20.162 1.00 96.75 182 ASP A C 1
ATOM 1445 O O . ASP A 1 182 ? -0.728 -9.032 -19.721 1.00 96.75 182 ASP A O 1
ATOM 1449 N N . PHE A 1 183 ? -1.213 -6.838 -19.731 1.00 97.56 183 PHE A N 1
ATOM 1450 C CA . PHE A 1 183 ? -0.288 -6.510 -18.651 1.00 97.56 183 PHE A CA 1
ATOM 1451 C C . PHE A 1 183 ? -0.755 -7.124 -17.327 1.00 97.56 183 PHE A C 1
ATOM 1453 O O . PHE A 1 183 ? 0.039 -7.744 -16.630 1.00 97.56 183 PHE A O 1
ATOM 1460 N N . LEU A 1 184 ? -2.041 -7.016 -16.985 1.00 98.06 184 LEU A N 1
ATOM 1461 C CA . LEU A 1 184 ? -2.569 -7.619 -15.757 1.00 98.06 184 LEU A CA 1
ATOM 1462 C C . LEU A 1 184 ? -2.475 -9.153 -15.776 1.00 98.06 184 LEU A C 1
ATOM 1464 O O . LEU A 1 184 ? -2.076 -9.742 -14.773 1.00 98.06 184 LEU A O 1
ATOM 1468 N N . ILE A 1 185 ? -2.765 -9.800 -16.909 1.00 97.62 185 ILE A N 1
ATOM 1469 C CA . ILE A 1 185 ? -2.602 -11.253 -17.083 1.00 97.62 185 ILE A CA 1
ATOM 1470 C C . ILE A 1 185 ? -1.137 -11.646 -16.878 1.00 97.62 185 ILE A C 1
ATOM 1472 O O . ILE A 1 185 ? -0.857 -12.597 -16.143 1.00 97.62 185 ILE A O 1
ATOM 1476 N N . SER A 1 186 ? -0.195 -10.901 -17.471 1.00 96.31 186 SER A N 1
ATOM 1477 C CA . SER A 1 186 ? 1.234 -11.185 -17.303 1.00 96.31 186 SER A CA 1
ATOM 1478 C C . SER A 1 186 ? 1.693 -11.008 -15.855 1.00 96.31 186 SER A C 1
ATOM 1480 O O . SER A 1 186 ? 2.504 -11.800 -15.383 1.00 96.31 186 SER A O 1
ATOM 1482 N N . GLN A 1 187 ? 1.138 -10.042 -15.116 1.00 97.19 187 GLN A N 1
ATOM 1483 C CA . GLN A 1 187 ? 1.445 -9.872 -13.694 1.00 97.19 187 GLN A CA 1
ATOM 1484 C C . GLN A 1 187 ? 0.796 -10.949 -12.809 1.00 97.19 187 GLN A C 1
ATOM 1486 O O . GLN A 1 187 ? 1.390 -11.327 -11.804 1.00 97.19 187 GLN A O 1
ATOM 1491 N N . ALA A 1 188 ? -0.397 -11.445 -13.155 1.00 96.81 188 ALA A N 1
ATOM 1492 C CA . ALA A 1 188 ? -1.131 -12.431 -12.357 1.00 96.81 188 ALA A CA 1
ATOM 1493 C C . ALA A 1 188 ? -0.610 -13.868 -12.534 1.00 96.81 188 ALA A C 1
ATOM 1495 O O . ALA A 1 188 ? -0.468 -14.598 -11.555 1.00 96.81 188 ALA A O 1
ATOM 1496 N N . ILE A 1 189 ? -0.328 -14.273 -13.777 1.00 94.56 189 ILE A N 1
ATOM 1497 C CA . ILE A 1 189 ? -0.031 -15.673 -14.141 1.00 94.56 189 ILE A CA 1
ATOM 1498 C C . ILE A 1 189 ? 1.401 -15.834 -14.685 1.00 94.56 189 ILE A C 1
ATOM 1500 O O . ILE A 1 189 ? 1.887 -16.950 -14.841 1.00 94.56 189 ILE A O 1
ATOM 1504 N N . GLY A 1 190 ? 2.122 -14.741 -14.951 1.00 88.12 190 GLY A N 1
ATOM 1505 C CA . GLY A 1 190 ? 3.483 -14.804 -15.482 1.00 88.12 190 GLY A CA 1
ATOM 1506 C C . GLY A 1 190 ? 4.445 -15.601 -14.594 1.00 88.12 190 GLY A C 1
ATOM 1507 O O . GLY A 1 190 ? 4.446 -15.479 -13.366 1.00 88.12 190 GLY A O 1
ATOM 1508 N N . ASN A 1 191 ? 5.303 -16.396 -15.236 1.00 78.12 191 ASN A N 1
ATOM 1509 C CA . ASN A 1 191 ? 6.271 -17.264 -14.557 1.00 78.12 191 ASN A CA 1
ATOM 1510 C C . ASN A 1 191 ? 7.591 -16.561 -14.207 1.00 78.12 191 ASN A C 1
ATOM 1512 O O . ASN A 1 191 ? 8.366 -17.094 -13.425 1.00 78.12 191 ASN A O 1
ATOM 1516 N N . GLU A 1 192 ? 7.867 -15.384 -14.779 1.00 81.56 192 GLU A N 1
ATOM 1517 C CA . GLU A 1 192 ? 9.157 -14.700 -14.596 1.00 81.56 192 GLU A CA 1
ATOM 1518 C C . GLU A 1 192 ? 9.342 -14.113 -13.195 1.00 81.56 192 GLU A C 1
ATOM 1520 O O . GLU A 1 192 ? 10.463 -14.021 -12.700 1.00 81.56 192 GLU A O 1
ATOM 1525 N N . LEU A 1 193 ? 8.248 -13.684 -12.564 1.00 88.94 193 LEU A N 1
ATOM 1526 C CA . LEU A 1 193 ? 8.272 -13.057 -11.252 1.00 88.94 193 LEU A CA 1
ATOM 1527 C C . LEU A 1 193 ? 7.135 -13.628 -10.396 1.00 88.94 193 LEU A C 1
ATOM 1529 O O . LEU A 1 193 ? 6.003 -13.143 -10.475 1.00 88.94 193 LEU A O 1
ATOM 1533 N N . PRO A 1 194 ? 7.416 -14.628 -9.550 1.00 94.69 194 PRO A N 1
ATOM 1534 C CA . PRO A 1 194 ? 6.432 -15.269 -8.693 1.00 94.69 194 PRO A CA 1
ATOM 1535 C C . PRO A 1 194 ? 6.112 -14.439 -7.450 1.00 94.69 194 PRO A C 1
ATOM 1537 O O . PRO A 1 194 ? 5.977 -14.948 -6.347 1.00 94.69 194 PRO A O 1
ATOM 1540 N N . HIS A 1 195 ? 5.966 -13.127 -7.613 1.00 96.94 195 HIS A N 1
ATOM 1541 C CA . HIS A 1 195 ? 5.698 -12.223 -6.508 1.00 96.94 195 HIS A CA 1
ATOM 1542 C C . HIS A 1 195 ? 4.216 -12.282 -6.119 1.00 96.94 195 HIS A C 1
ATOM 1544 O O . HIS A 1 195 ? 3.374 -11.582 -6.686 1.00 96.94 195 HIS A O 1
ATOM 1550 N N . MET A 1 196 ? 3.907 -13.080 -5.099 1.00 96.62 196 MET A N 1
ATOM 1551 C CA . MET A 1 196 ? 2.541 -13.422 -4.687 1.00 96.62 196 MET A CA 1
ATOM 1552 C C . MET A 1 196 ? 1.616 -12.206 -4.486 1.00 96.62 196 MET A C 1
ATOM 1554 O O . MET A 1 196 ? 0.498 -12.206 -4.994 1.00 96.62 196 MET A O 1
ATOM 1558 N N . LEU A 1 197 ? 2.077 -11.125 -3.842 1.00 96.19 197 LEU A N 1
ATOM 1559 C CA . LEU A 1 197 ? 1.231 -9.938 -3.630 1.00 96.19 197 LEU A CA 1
ATOM 1560 C C . LEU A 1 197 ? 0.932 -9.145 -4.921 1.00 96.19 197 LEU A C 1
ATOM 1562 O O . LEU A 1 197 ? -0.165 -8.618 -5.073 1.00 96.19 197 LEU A O 1
ATOM 1566 N N . ILE A 1 198 ? 1.873 -9.088 -5.876 1.00 97.88 198 ILE A N 1
ATOM 1567 C CA . ILE A 1 198 ? 1.637 -8.472 -7.196 1.00 97.88 198 ILE A CA 1
ATOM 1568 C C . ILE A 1 198 ? 0.577 -9.285 -7.937 1.00 97.88 198 ILE A C 1
ATOM 1570 O O . ILE A 1 198 ? -0.370 -8.716 -8.481 1.00 97.88 198 ILE A O 1
ATOM 1574 N N . ARG A 1 199 ? 0.722 -10.616 -7.903 1.00 97.81 199 ARG A N 1
ATOM 1575 C CA . ARG A 1 199 ? -0.235 -11.548 -8.497 1.00 97.81 199 ARG A CA 1
ATOM 1576 C C . ARG A 1 199 ? -1.629 -11.390 -7.898 1.00 97.81 199 ARG A C 1
ATOM 1578 O O . ARG A 1 199 ? -2.594 -11.394 -8.651 1.00 97.81 199 ARG A O 1
ATOM 1585 N N . GLU A 1 200 ? -1.731 -11.188 -6.584 1.00 97.25 200 GLU A N 1
ATOM 1586 C CA . GLU A 1 200 ? -3.015 -11.030 -5.891 1.00 97.25 200 GLU A CA 1
ATOM 1587 C C . GLU A 1 200 ? -3.763 -9.765 -6.331 1.00 97.25 200 GLU A C 1
ATOM 1589 O O . GLU A 1 200 ? -4.934 -9.825 -6.707 1.00 97.25 200 GLU A O 1
ATOM 1594 N N . PHE A 1 201 ? -3.082 -8.615 -6.373 1.00 98.06 201 PHE A N 1
ATOM 1595 C CA . PHE A 1 201 ? -3.700 -7.377 -6.857 1.00 98.06 201 PHE A CA 1
ATOM 1596 C C . PHE A 1 201 ? -4.034 -7.440 -8.353 1.00 98.06 201 PHE A C 1
ATOM 1598 O O . PHE A 1 201 ? -5.089 -6.961 -8.764 1.00 98.06 201 PHE A O 1
ATOM 1605 N N . ALA A 1 202 ? -3.182 -8.066 -9.171 1.00 98.38 202 ALA A N 1
ATOM 1606 C CA . ALA A 1 202 ? -3.453 -8.252 -10.595 1.00 98.38 202 ALA A CA 1
ATOM 1607 C C . ALA A 1 202 ? -4.652 -9.189 -10.841 1.00 98.38 202 ALA A C 1
ATOM 1609 O O . ALA A 1 202 ? -5.529 -8.864 -11.642 1.00 98.38 202 ALA A O 1
ATOM 1610 N N . LYS A 1 203 ? -4.735 -10.306 -10.104 1.00 98.00 203 LYS A N 1
ATOM 1611 C CA . LYS A 1 203 ? -5.893 -11.212 -10.064 1.00 98.00 203 LYS A CA 1
ATOM 1612 C C . LYS A 1 203 ? -7.167 -10.450 -9.709 1.00 98.00 203 LYS A C 1
ATOM 1614 O O . LYS A 1 203 ? -8.140 -10.515 -10.454 1.00 98.00 203 LYS A O 1
ATOM 1619 N N . SER A 1 204 ? -7.159 -9.697 -8.610 1.00 97.94 204 SER A N 1
ATOM 1620 C CA . SER A 1 204 ? -8.315 -8.905 -8.177 1.00 97.94 204 SER A CA 1
ATOM 1621 C C . SER A 1 204 ? -8.745 -7.881 -9.241 1.00 97.94 204 SER A C 1
ATOM 1623 O O . SER A 1 204 ? -9.938 -7.770 -9.532 1.00 97.94 204 SER A O 1
ATOM 1625 N N . ALA A 1 205 ? -7.798 -7.204 -9.901 1.00 98.44 205 ALA A N 1
ATOM 1626 C CA . ALA A 1 205 ? -8.097 -6.282 -10.996 1.00 98.44 205 ALA A CA 1
ATOM 1627 C C . ALA A 1 205 ? -8.802 -6.991 -12.167 1.00 98.44 205 ALA A C 1
ATOM 1629 O O . ALA A 1 205 ? -9.822 -6.507 -12.654 1.00 98.44 205 ALA A O 1
ATOM 1630 N N . LEU A 1 206 ? -8.302 -8.159 -12.587 1.00 98.62 206 LEU A N 1
ATOM 1631 C CA . LEU A 1 206 ? -8.900 -8.963 -13.660 1.00 98.62 206 LEU A CA 1
ATOM 1632 C C . LEU A 1 206 ? -10.318 -9.426 -13.314 1.00 98.62 206 LEU A C 1
ATOM 1634 O O . LEU A 1 206 ? -11.216 -9.292 -14.141 1.00 98.62 206 LEU A O 1
ATOM 1638 N N . LEU A 1 207 ? -10.536 -9.909 -12.087 1.00 98.12 207 LEU A N 1
ATOM 1639 C CA . LEU A 1 207 ? -11.859 -10.343 -11.629 1.00 98.12 207 LEU A CA 1
ATOM 1640 C C . LEU A 1 207 ? -12.860 -9.180 -11.575 1.00 98.12 207 LEU A C 1
ATOM 1642 O O . LEU A 1 207 ? -14.035 -9.365 -11.875 1.00 98.12 207 LEU A O 1
ATOM 1646 N N . LYS A 1 208 ? -12.412 -7.963 -11.245 1.00 97.75 208 LYS A N 1
ATOM 1647 C CA . LYS A 1 208 ? -13.258 -6.759 -11.324 1.00 97.75 208 LYS A CA 1
ATOM 1648 C C . LYS A 1 208 ? -13.620 -6.415 -12.768 1.00 97.75 208 LYS A C 1
ATOM 1650 O O . LYS A 1 208 ? -14.773 -6.100 -13.036 1.00 97.75 208 LYS A O 1
ATOM 1655 N N . LEU A 1 209 ? -12.663 -6.491 -13.696 1.00 98.25 209 LEU A N 1
ATOM 1656 C CA . LEU A 1 209 ? -12.914 -6.225 -15.118 1.00 98.25 209 LEU A CA 1
ATOM 1657 C C . LEU A 1 209 ? -13.881 -7.235 -15.743 1.00 98.25 209 LEU A C 1
ATOM 1659 O O . LEU A 1 209 ? -14.732 -6.839 -16.540 1.00 98.25 209 LEU A O 1
ATOM 1663 N N . GLU A 1 210 ? -13.752 -8.512 -15.382 1.00 97.56 210 GLU A N 1
ATOM 1664 C CA . GLU A 1 210 ? -14.662 -9.578 -15.811 1.00 97.56 210 GLU A CA 1
ATOM 1665 C C . GLU A 1 210 ? -16.070 -9.346 -15.251 1.00 97.56 210 GLU A C 1
ATOM 1667 O O . GLU A 1 210 ? -17.024 -9.263 -16.025 1.00 97.56 210 GLU A O 1
ATOM 1672 N N . LYS A 1 211 ? -16.186 -9.098 -13.939 1.00 96.44 211 LYS A N 1
ATOM 1673 C CA . LYS A 1 211 ? -17.468 -8.840 -13.270 1.00 96.44 211 LYS A CA 1
ATOM 1674 C C . LYS A 1 211 ? -18.220 -7.637 -13.851 1.00 96.44 211 LYS A C 1
ATOM 1676 O O . LYS A 1 211 ? -19.441 -7.683 -13.977 1.00 96.44 211 LYS A O 1
ATOM 1681 N N . GLU A 1 212 ? -17.509 -6.564 -14.201 1.00 95.88 212 GLU A N 1
ATOM 1682 C CA . GLU A 1 212 ? -18.087 -5.365 -14.832 1.00 95.88 212 GLU A CA 1
ATOM 1683 C C . GLU A 1 212 ? -18.362 -5.547 -16.341 1.00 95.88 212 GLU A C 1
ATOM 1685 O O . GLU A 1 212 ? -18.837 -4.624 -17.005 1.00 95.88 212 GLU A O 1
ATOM 1690 N N . GLY A 1 213 ? -18.051 -6.714 -16.920 1.00 95.94 213 GLY A N 1
ATOM 1691 C CA . GLY A 1 213 ? -18.236 -7.003 -18.345 1.00 95.94 213 GLY A CA 1
ATOM 1692 C C . GLY A 1 213 ? -17.332 -6.179 -19.268 1.00 95.94 213 GLY A C 1
ATOM 1693 O O . GLY A 1 213 ? -17.621 -6.031 -20.456 1.00 95.94 213 GLY A O 1
ATOM 1694 N N . ALA A 1 214 ? -16.249 -5.614 -18.734 1.00 96.44 214 ALA A N 1
ATOM 1695 C CA . ALA A 1 214 ? -15.333 -4.742 -19.467 1.00 96.44 214 ALA A CA 1
ATOM 1696 C C . ALA A 1 214 ? -14.355 -5.519 -20.354 1.00 96.44 214 ALA A C 1
ATOM 1698 O O . ALA A 1 214 ? -13.823 -4.976 -21.323 1.00 96.44 214 ALA A O 1
ATOM 1699 N N . VAL A 1 215 ? -14.124 -6.787 -20.013 1.00 95.56 215 VAL A N 1
ATOM 1700 C CA . VAL A 1 215 ? -13.294 -7.730 -20.758 1.00 95.56 215 VAL A CA 1
ATOM 1701 C C . VAL A 1 215 ? -14.005 -9.079 -20.792 1.00 95.56 215 VAL A C 1
ATOM 1703 O O . VAL A 1 215 ? -14.497 -9.548 -19.770 1.00 95.56 215 VAL A O 1
ATOM 1706 N N . ALA A 1 216 ? -14.013 -9.726 -21.956 1.00 94.06 216 ALA A N 1
ATOM 1707 C CA . ALA A 1 216 ? -14.380 -11.133 -22.069 1.00 94.06 216 ALA A CA 1
ATOM 1708 C C . ALA A 1 216 ? -13.125 -11.993 -21.866 1.00 94.06 216 ALA A C 1
ATOM 1710 O O . ALA A 1 216 ? -12.241 -12.011 -22.724 1.00 94.06 216 ALA A O 1
ATOM 1711 N N . ILE A 1 217 ? -13.040 -12.674 -20.724 1.00 94.06 217 ILE A N 1
ATOM 1712 C CA . ILE A 1 217 ? -11.951 -13.604 -20.413 1.00 94.06 217 ILE A CA 1
ATOM 1713 C C . ILE A 1 217 ? -12.410 -15.017 -20.777 1.00 94.06 217 ILE A C 1
ATOM 1715 O O . ILE A 1 217 ? -13.525 -15.419 -20.448 1.00 94.06 217 ILE A O 1
ATOM 1719 N N . ASP A 1 218 ? -11.556 -15.765 -21.476 1.00 95.50 218 ASP A N 1
ATOM 1720 C CA . ASP A 1 218 ? -11.812 -17.174 -21.778 1.00 95.50 218 ASP A CA 1
ATOM 1721 C C . ASP A 1 218 ? -12.042 -17.983 -20.479 1.00 95.50 218 ASP A C 1
ATOM 1723 O O . ASP A 1 218 ? -11.283 -17.796 -19.525 1.00 95.50 218 ASP A O 1
ATOM 1727 N N . PRO A 1 219 ? -13.041 -18.888 -20.409 1.00 96.50 219 PRO A N 1
ATOM 1728 C CA . PRO A 1 219 ? -13.357 -19.613 -19.177 1.00 96.50 219 PRO A CA 1
ATOM 1729 C C . PRO A 1 219 ? -12.184 -20.394 -18.567 1.00 96.50 219 PRO A C 1
ATOM 1731 O O . PRO A 1 219 ? -12.037 -20.398 -17.347 1.00 96.50 219 PRO A O 1
ATOM 1734 N N . LEU A 1 220 ? -11.317 -21.006 -19.383 1.00 96.94 220 LEU A N 1
ATOM 1735 C CA . LEU A 1 220 ? -10.153 -21.749 -18.881 1.00 96.94 220 LEU A CA 1
ATOM 1736 C C . LEU A 1 220 ? -9.102 -20.797 -18.294 1.00 96.94 220 LEU A C 1
ATOM 1738 O O . LEU A 1 220 ? -8.479 -21.077 -17.264 1.00 96.94 220 LEU A O 1
ATOM 1742 N N . LEU A 1 221 ? -8.916 -19.640 -18.932 1.00 96.81 221 LEU A N 1
ATOM 1743 C CA . LEU A 1 221 ? -8.066 -18.586 -18.386 1.00 96.81 221 LEU A CA 1
ATOM 1744 C C . LEU A 1 221 ? -8.654 -18.013 -17.089 1.00 96.81 221 LEU A C 1
ATOM 1746 O O . LEU A 1 221 ? -7.903 -17.768 -16.150 1.00 96.81 221 LEU A O 1
ATOM 1750 N N . LEU A 1 222 ? -9.974 -17.840 -16.999 1.00 97.00 222 LEU A N 1
ATOM 1751 C CA . LEU A 1 222 ? -10.643 -17.361 -15.790 1.00 97.00 222 LEU A CA 1
ATOM 1752 C C . LEU A 1 222 ? -10.475 -18.341 -14.619 1.00 97.00 222 LEU A C 1
ATOM 1754 O O . LEU A 1 222 ? -10.139 -17.913 -13.517 1.00 97.00 222 LEU A O 1
ATOM 1758 N N . GLU A 1 223 ? -10.614 -19.649 -14.855 1.00 96.88 223 GLU A N 1
ATOM 1759 C CA . GLU A 1 223 ? -10.287 -20.680 -13.856 1.00 96.88 223 GLU A CA 1
ATOM 1760 C C . GLU A 1 223 ? -8.827 -20.570 -13.393 1.00 96.88 223 GLU A C 1
ATOM 1762 O O . GLU A 1 223 ? -8.545 -20.600 -12.192 1.00 96.88 223 GLU A O 1
ATOM 1767 N N . THR A 1 224 ? -7.902 -20.342 -14.330 1.00 96.62 224 THR A N 1
ATOM 1768 C CA . THR A 1 224 ? -6.485 -20.121 -14.007 1.00 96.62 224 THR A CA 1
ATOM 1769 C C . THR A 1 224 ? -6.307 -18.876 -13.131 1.00 96.62 224 THR A C 1
ATOM 1771 O O . THR A 1 224 ? -5.626 -18.949 -12.107 1.00 96.62 224 THR A O 1
ATOM 1774 N N . ILE A 1 225 ? -6.963 -17.757 -13.467 1.00 97.38 225 ILE A N 1
ATOM 1775 C CA . ILE A 1 225 ? -6.953 -16.519 -12.670 1.00 97.38 225 ILE A CA 1
ATOM 1776 C C . ILE A 1 225 ? -7.493 -16.788 -11.260 1.00 97.38 225 ILE A C 1
ATOM 1778 O O . ILE A 1 225 ? -6.870 -16.373 -10.285 1.00 97.38 225 ILE A O 1
ATOM 1782 N N . HIS A 1 226 ? -8.601 -17.519 -11.115 1.00 96.12 226 HIS A N 1
ATOM 1783 C CA . HIS A 1 226 ? -9.142 -17.881 -9.802 1.00 96.12 226 HIS A CA 1
ATOM 1784 C C . HIS A 1 226 ? -8.159 -18.708 -8.964 1.00 96.12 226 HIS A C 1
ATOM 1786 O O . HIS A 1 226 ? -8.059 -18.475 -7.755 1.00 96.12 226 HIS A O 1
ATOM 1792 N N . SER A 1 227 ? -7.397 -19.599 -9.602 1.00 94.62 227 SER A N 1
ATOM 1793 C CA . SER A 1 227 ? -6.399 -20.454 -8.945 1.00 94.62 227 SER A CA 1
ATOM 1794 C C . SER A 1 227 ? -5.073 -19.755 -8.607 1.00 94.62 227 SER A C 1
ATOM 1796 O O . SER A 1 227 ? -4.220 -20.339 -7.939 1.00 94.62 227 SER A O 1
ATOM 1798 N N . VAL A 1 228 ? -4.873 -18.499 -9.030 1.00 94.69 228 VAL A N 1
ATOM 1799 C CA . VAL A 1 228 ? -3.671 -17.725 -8.677 1.00 94.69 228 VAL A CA 1
ATOM 1800 C C . VAL A 1 228 ? -3.502 -17.681 -7.157 1.00 94.69 228 VAL A C 1
ATOM 1802 O O . VAL A 1 228 ? -4.465 -17.418 -6.430 1.00 94.69 228 VAL A O 1
ATOM 1805 N N . ASN A 1 229 ? -2.260 -17.914 -6.714 1.00 94.12 229 ASN A N 1
ATOM 1806 C CA . ASN A 1 229 ? -1.834 -18.022 -5.315 1.00 94.12 229 ASN A CA 1
ATOM 1807 C C . ASN A 1 229 ? -2.467 -19.184 -4.528 1.00 94.12 229 ASN A C 1
ATOM 1809 O O . ASN A 1 229 ? -2.431 -19.170 -3.304 1.00 94.12 229 ASN A O 1
ATOM 1813 N N . GLN A 1 230 ? -3.008 -20.206 -5.194 1.00 92.50 230 GLN A N 1
ATOM 1814 C CA . GLN A 1 230 ? -3.487 -21.423 -4.535 1.00 92.50 230 GLN A CA 1
ATOM 1815 C C . GLN A 1 230 ? -2.516 -22.580 -4.759 1.00 92.50 230 GLN A C 1
ATOM 1817 O O . GLN A 1 230 ? -1.937 -22.723 -5.838 1.00 92.50 230 GLN A O 1
ATOM 1822 N N . SER A 1 231 ? -2.336 -23.410 -3.729 1.00 92.62 231 SER A N 1
ATOM 1823 C CA . SER A 1 231 ? -1.523 -24.617 -3.861 1.00 92.62 231 SER A CA 1
ATOM 1824 C C . SER A 1 231 ? -2.293 -25.698 -4.616 1.00 92.62 231 SER A C 1
ATOM 1826 O O . SER A 1 231 ? -3.468 -25.922 -4.317 1.00 92.62 231 SER A O 1
ATOM 1828 N N . PRO A 1 232 ? -1.656 -26.401 -5.571 1.00 92.00 232 PRO A N 1
ATOM 1829 C CA . PRO A 1 232 ? -2.270 -27.544 -6.239 1.00 92.00 232 PRO A CA 1
ATOM 1830 C C . PRO A 1 232 ? -2.327 -28.792 -5.339 1.00 92.00 232 PRO A C 1
ATOM 1832 O O . PRO A 1 232 ? -2.918 -29.801 -5.725 1.00 92.00 232 PRO A O 1
ATOM 1835 N N . LEU A 1 233 ? -1.684 -28.758 -4.167 1.00 94.12 233 LEU A N 1
ATOM 1836 C CA . LEU A 1 233 ? -1.633 -29.865 -3.217 1.00 94.12 233 LEU A CA 1
ATOM 1837 C C . LEU A 1 233 ? -2.745 -29.737 -2.164 1.00 94.12 233 LEU A C 1
ATOM 1839 O O . LEU A 1 233 ? -3.109 -28.622 -1.786 1.00 94.12 233 LEU A O 1
ATOM 1843 N N . PRO A 1 234 ? -3.276 -30.862 -1.647 1.00 92.50 234 PRO A N 1
ATOM 1844 C CA . PRO A 1 234 ? -4.250 -30.818 -0.565 1.00 92.50 234 PRO A CA 1
ATOM 1845 C C . PRO A 1 234 ? -3.634 -30.172 0.687 1.00 92.50 234 PRO A C 1
ATOM 1847 O O . PRO A 1 234 ? -2.465 -30.437 0.990 1.00 92.50 234 PRO A O 1
ATOM 1850 N N . PRO A 1 235 ? -4.399 -29.351 1.430 1.00 91.62 235 PRO A N 1
ATOM 1851 C CA . PRO A 1 235 ? -3.895 -28.714 2.634 1.00 91.62 235 PRO A CA 1
ATOM 1852 C C . PRO A 1 235 ? -3.546 -29.753 3.702 1.00 91.62 235 PRO A C 1
ATOM 1854 O O . PRO A 1 235 ? -4.166 -30.816 3.797 1.00 91.62 235 PRO A O 1
ATOM 1857 N N . VAL A 1 236 ? -2.556 -29.428 4.529 1.00 91.88 236 VAL A N 1
ATOM 1858 C CA . VAL A 1 236 ? -2.110 -30.285 5.632 1.00 91.88 236 VAL A CA 1
ATOM 1859 C C . VAL A 1 236 ? -2.523 -29.659 6.954 1.00 91.88 236 VAL A C 1
ATOM 1861 O O . VAL A 1 236 ? -2.212 -28.501 7.234 1.00 91.88 236 VAL A O 1
ATOM 1864 N N . VAL A 1 237 ? -3.207 -30.450 7.779 1.00 89.38 237 VAL A N 1
ATOM 1865 C CA . VAL A 1 237 ? -3.665 -30.024 9.101 1.00 89.38 237 VAL A CA 1
ATOM 1866 C C . VAL A 1 237 ? -2.487 -30.000 10.072 1.00 89.38 237 VAL A C 1
ATOM 1868 O O . VAL A 1 237 ? -1.857 -31.034 10.295 1.00 89.38 237 VAL A O 1
ATOM 1871 N N . ALA A 1 238 ? -2.188 -28.833 10.639 1.00 85.12 238 ALA A N 1
ATOM 1872 C CA . ALA A 1 238 ? -1.164 -28.671 11.671 1.00 85.12 238 ALA A CA 1
ATOM 1873 C C . ALA A 1 238 ? -1.428 -27.407 12.494 1.00 85.12 238 ALA A C 1
ATOM 1875 O O . ALA A 1 238 ? -1.725 -26.350 11.925 1.00 85.12 238 ALA A O 1
ATOM 1876 N N . HIS A 1 239 ? -1.252 -27.485 13.815 1.00 82.06 239 HIS A N 1
ATOM 1877 C CA . HIS A 1 239 ? -1.403 -26.310 14.673 1.00 82.06 239 HIS A CA 1
ATOM 1878 C C . HIS A 1 239 ? -0.218 -25.352 14.519 1.00 82.06 239 HIS A C 1
ATOM 1880 O O . HIS A 1 239 ? 0.934 -25.760 14.323 1.00 82.06 239 HIS A O 1
ATOM 1886 N N . SER A 1 240 ? -0.470 -24.054 14.698 1.00 74.50 240 SER A N 1
ATOM 1887 C CA . SER A 1 240 ? 0.576 -23.032 14.574 1.00 74.50 240 SER A CA 1
ATOM 1888 C C . SER A 1 240 ? 1.759 -23.256 15.535 1.00 74.50 240 SER A C 1
ATOM 1890 O O . SER A 1 240 ? 2.911 -23.008 15.165 1.00 74.50 240 SER A O 1
ATOM 1892 N N . TYR A 1 241 ? 1.514 -23.767 16.751 1.00 75.06 241 TYR A N 1
ATOM 1893 C CA . TYR A 1 241 ? 2.552 -24.01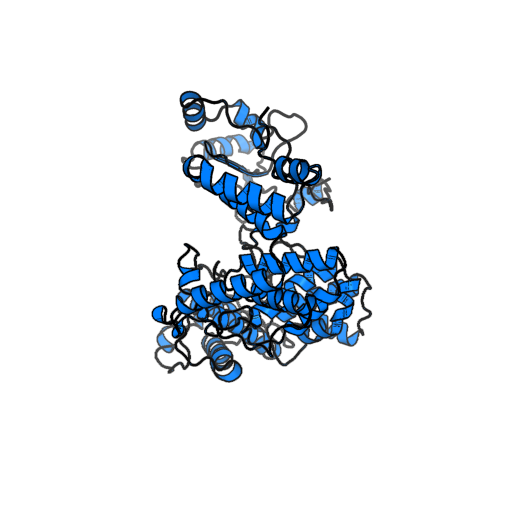8 17.760 1.00 75.06 241 TYR A CA 1
ATOM 1894 C C . TYR A 1 241 ? 3.480 -25.192 17.409 1.00 75.06 241 TYR A C 1
ATOM 1896 O O . TYR A 1 241 ? 4.657 -25.155 17.771 1.00 75.06 241 TYR A O 1
ATOM 1904 N N . GLU A 1 242 ? 3.004 -26.190 16.661 1.00 75.00 242 GLU A N 1
ATOM 1905 C CA . GLU A 1 242 ? 3.805 -27.350 16.232 1.00 75.00 242 GLU A CA 1
ATOM 1906 C C . GLU A 1 242 ? 4.901 -26.930 15.249 1.00 75.00 242 GLU A C 1
ATOM 1908 O O . GLU A 1 242 ? 5.996 -27.495 15.220 1.00 75.00 242 GLU A O 1
ATOM 1913 N N . LEU A 1 243 ? 4.632 -25.874 14.479 1.00 73.62 243 LEU A N 1
ATOM 1914 C CA . LEU A 1 243 ? 5.572 -25.304 13.521 1.00 73.62 243 LEU A CA 1
ATOM 1915 C C . LEU A 1 243 ? 6.530 -24.290 14.159 1.00 73.62 243 LEU A C 1
ATOM 1917 O O . LEU A 1 243 ? 7.609 -24.045 13.615 1.00 73.62 243 LEU A O 1
ATOM 1921 N N . ARG A 1 244 ? 6.202 -23.726 15.335 1.00 67.06 244 ARG A N 1
ATOM 1922 C CA . ARG A 1 244 ? 7.099 -22.797 16.059 1.00 67.06 244 ARG A CA 1
ATOM 1923 C C . ARG A 1 244 ? 8.428 -23.459 16.427 1.00 67.06 244 ARG A C 1
ATOM 1925 O O . ARG A 1 244 ? 9.461 -22.798 16.359 1.00 67.06 244 ARG A O 1
ATOM 1932 N N . GLY A 1 245 ? 8.410 -24.756 16.745 1.00 58.81 245 GLY A N 1
ATOM 1933 C CA . GLY A 1 245 ? 9.596 -25.539 17.113 1.00 58.81 245 GLY A CA 1
ATOM 1934 C C . GLY A 1 245 ? 10.571 -25.836 15.966 1.00 58.81 245 GLY A C 1
ATOM 1935 O O . GLY A 1 245 ? 11.648 -26.368 16.216 1.00 58.81 245 GLY A O 1
ATOM 1936 N N . ARG A 1 246 ? 10.231 -25.492 14.714 1.00 63.38 246 ARG A N 1
ATOM 1937 C CA . ARG A 1 246 ? 11.097 -25.720 13.538 1.00 63.38 246 ARG A CA 1
ATOM 1938 C C . ARG A 1 246 ? 12.159 -24.636 13.327 1.00 63.38 246 ARG A C 1
ATOM 1940 O O . ARG A 1 246 ? 12.971 -24.754 12.412 1.00 63.38 246 ARG A O 1
ATOM 1947 N N . TYR A 1 247 ? 12.168 -23.601 14.166 1.00 59.44 247 TYR A N 1
ATOM 1948 C CA . TYR A 1 247 ? 13.197 -22.566 14.175 1.00 59.44 247 TYR A CA 1
ATOM 1949 C C . TYR A 1 247 ? 14.161 -22.796 15.339 1.00 59.44 247 TYR A C 1
ATOM 1951 O O . TYR A 1 247 ? 13.845 -22.498 16.489 1.00 59.44 247 TYR A O 1
ATOM 1959 N N . ASP A 1 248 ? 15.340 -23.334 15.038 1.00 57.84 248 ASP A N 1
ATOM 1960 C CA . ASP A 1 248 ? 16.416 -23.511 16.011 1.00 57.84 248 ASP A CA 1
ATOM 1961 C C . ASP A 1 248 ? 17.507 -22.458 15.771 1.00 57.84 248 ASP A C 1
ATOM 1963 O O . ASP A 1 248 ? 18.333 -22.602 14.865 1.00 57.84 248 ASP A O 1
ATOM 1967 N N . ARG A 1 249 ? 17.525 -21.403 16.602 1.00 55.19 249 ARG A N 1
ATOM 1968 C CA . ARG A 1 249 ? 18.549 -20.338 16.560 1.00 55.19 249 ARG A CA 1
ATOM 1969 C C . ARG A 1 249 ? 19.971 -20.896 16.651 1.00 55.19 249 ARG A C 1
ATOM 1971 O O . ARG A 1 249 ? 20.886 -20.313 16.087 1.00 55.19 249 ARG A O 1
ATOM 1978 N N . THR A 1 250 ? 20.168 -22.038 17.315 1.00 50.50 250 THR A N 1
ATOM 1979 C CA . THR A 1 250 ? 21.501 -22.633 17.509 1.00 50.50 250 THR A CA 1
ATOM 1980 C C . THR A 1 250 ? 22.036 -23.353 16.266 1.00 50.50 250 THR A C 1
ATOM 1982 O O . THR A 1 250 ? 23.228 -23.657 16.195 1.00 50.50 250 THR A O 1
ATOM 1985 N N . ARG A 1 251 ? 21.185 -23.609 15.258 1.00 50.72 251 ARG A N 1
ATOM 1986 C CA . ARG A 1 251 ? 21.592 -24.188 13.965 1.00 50.72 251 ARG A CA 1
ATOM 1987 C C . ARG A 1 251 ? 22.021 -23.149 12.928 1.00 50.72 251 ARG A C 1
ATOM 1989 O O . ARG A 1 251 ? 22.709 -23.532 11.985 1.00 50.72 251 ARG A O 1
ATOM 1996 N N . GLN A 1 252 ? 21.666 -21.873 13.100 1.00 51.09 252 GLN A N 1
ATOM 1997 C CA . GLN A 1 252 ? 22.050 -20.805 12.165 1.00 51.09 252 GLN A CA 1
ATOM 1998 C C . GLN A 1 252 ? 23.546 -20.470 12.211 1.00 51.09 252 GLN A C 1
ATOM 2000 O O . GLN A 1 252 ? 24.105 -20.114 11.178 1.00 51.09 252 GLN A O 1
ATOM 2005 N N . ASP A 1 253 ? 24.221 -20.700 13.343 1.00 49.03 253 ASP A N 1
ATOM 2006 C CA . ASP A 1 253 ? 25.667 -20.469 13.530 1.00 49.03 253 ASP A CA 1
ATOM 2007 C C . ASP A 1 253 ? 26.586 -21.360 12.656 1.00 49.03 253 ASP A C 1
ATOM 2009 O O . ASP A 1 253 ? 27.801 -21.388 12.855 1.00 49.03 253 ASP A O 1
ATOM 2013 N N . LYS A 1 254 ? 26.048 -22.131 11.697 1.00 47.69 254 LYS A N 1
ATOM 2014 C CA . LYS A 1 254 ? 26.818 -23.116 10.913 1.00 47.69 254 LYS A CA 1
ATOM 2015 C C . LYS A 1 254 ? 26.767 -22.971 9.392 1.00 47.69 254 LYS A C 1
ATOM 2017 O O . LYS A 1 254 ? 27.545 -23.659 8.735 1.00 47.69 254 LYS A O 1
ATOM 2022 N N . ALA A 1 255 ? 25.918 -22.116 8.823 1.00 58.34 255 ALA A N 1
ATOM 2023 C CA . ALA A 1 255 ? 25.921 -21.861 7.380 1.00 58.34 255 ALA A CA 1
ATOM 2024 C C . ALA A 1 255 ? 26.561 -20.495 7.097 1.00 58.34 255 ALA A C 1
ATOM 2026 O O . ALA A 1 255 ? 26.056 -19.472 7.556 1.00 58.34 255 ALA A O 1
ATOM 2027 N N . GLU A 1 256 ? 27.667 -20.466 6.347 1.00 73.50 256 GLU A N 1
ATOM 2028 C CA . GLU A 1 256 ? 28.210 -19.215 5.807 1.00 73.50 256 GLU A CA 1
ATOM 2029 C C . GLU A 1 256 ? 27.172 -18.605 4.852 1.00 73.50 256 GLU A C 1
ATOM 2031 O O . GLU A 1 256 ? 26.962 -19.103 3.747 1.00 73.50 256 GLU A O 1
ATOM 2036 N N . ARG A 1 257 ? 26.471 -17.559 5.304 1.00 84.38 257 ARG A N 1
ATOM 2037 C CA . ARG A 1 257 ? 25.490 -16.831 4.490 1.00 84.38 257 ARG A CA 1
ATOM 2038 C C . ARG A 1 257 ? 26.183 -15.920 3.491 1.00 84.38 257 ARG A C 1
ATOM 2040 O O . ARG A 1 257 ? 27.154 -15.244 3.829 1.00 84.38 257 ARG A O 1
ATOM 2047 N N . ARG A 1 258 ? 25.628 -15.849 2.283 1.00 91.25 258 ARG A N 1
ATOM 2048 C CA . ARG A 1 258 ? 26.034 -14.906 1.231 1.00 91.25 258 ARG A CA 1
ATOM 2049 C C . ARG A 1 258 ? 25.374 -13.543 1.420 1.00 91.25 258 ARG A C 1
ATOM 2051 O O . ARG A 1 258 ? 25.922 -12.541 0.970 1.00 91.25 258 ARG A O 1
ATOM 2058 N N . PHE A 1 259 ? 24.224 -13.506 2.093 1.00 91.50 259 PHE A N 1
ATOM 2059 C CA . PHE A 1 259 ? 23.494 -12.282 2.402 1.00 91.50 259 PHE A CA 1
ATOM 2060 C C . PHE A 1 259 ? 23.235 -12.132 3.906 1.00 91.50 259 PHE A C 1
ATOM 2062 O O . PHE A 1 259 ? 22.901 -13.086 4.609 1.00 91.50 259 PHE A O 1
ATOM 2069 N N . ARG A 1 260 ? 23.368 -10.902 4.409 1.00 91.00 260 ARG A N 1
ATOM 2070 C CA . ARG A 1 260 ? 23.074 -10.558 5.803 1.00 91.00 260 ARG A CA 1
ATOM 2071 C C . ARG A 1 260 ? 21.639 -10.045 5.917 1.00 91.00 260 ARG A C 1
ATOM 2073 O O . ARG A 1 260 ? 21.363 -8.952 5.437 1.00 91.00 260 ARG A O 1
ATOM 2080 N N . PHE A 1 261 ? 20.777 -10.796 6.597 1.00 90.19 261 PHE A N 1
ATOM 2081 C CA . PHE A 1 261 ? 19.386 -10.416 6.876 1.00 90.19 261 PHE A CA 1
ATOM 2082 C C . PHE A 1 261 ? 19.238 -9.630 8.188 1.00 90.19 261 PHE A C 1
ATOM 2084 O O . PHE A 1 261 ? 20.059 -9.787 9.097 1.00 90.19 261 PHE A O 1
ATOM 2091 N N . ASP A 1 262 ? 18.165 -8.840 8.322 1.00 88.94 262 ASP A N 1
ATOM 2092 C CA . ASP A 1 262 ? 17.737 -8.321 9.629 1.00 88.94 262 ASP A CA 1
ATOM 2093 C C . ASP A 1 262 ? 17.246 -9.469 10.522 1.00 88.94 262 ASP A C 1
ATOM 2095 O O . ASP A 1 262 ? 16.292 -10.169 10.181 1.00 88.94 262 ASP A O 1
ATOM 2099 N N . GLU A 1 263 ? 17.864 -9.667 11.684 1.00 85.88 263 GLU A N 1
ATOM 2100 C CA . GLU A 1 263 ? 17.480 -10.762 12.581 1.00 85.88 263 GLU A CA 1
ATOM 2101 C C . GLU A 1 263 ? 16.077 -10.591 13.176 1.00 85.88 263 GLU A C 1
ATOM 2103 O O . GLU A 1 263 ? 15.358 -11.573 13.354 1.00 85.88 263 GLU A O 1
ATOM 2108 N N . ARG A 1 264 ? 15.678 -9.359 13.500 1.00 83.94 264 ARG A N 1
ATOM 2109 C CA . ARG A 1 264 ? 14.473 -9.101 14.290 1.00 83.94 264 ARG A CA 1
ATOM 2110 C C . ARG A 1 264 ? 13.273 -8.828 13.401 1.00 83.94 264 ARG A C 1
ATOM 2112 O O . ARG A 1 264 ? 12.236 -9.465 13.552 1.00 83.94 264 ARG A O 1
ATOM 2119 N N . GLU A 1 265 ? 13.399 -7.876 12.491 1.00 84.50 265 GLU A N 1
ATOM 2120 C CA . GLU A 1 265 ? 12.267 -7.458 11.668 1.00 84.50 265 GLU A CA 1
ATOM 2121 C C . GLU A 1 265 ? 12.033 -8.437 10.512 1.00 84.50 265 GLU A C 1
ATOM 2123 O O . GLU A 1 265 ? 10.895 -8.822 10.247 1.00 84.50 265 GLU A O 1
ATOM 2128 N N . THR A 1 266 ? 13.107 -8.931 9.888 1.00 89.19 266 THR A N 1
ATOM 2129 C CA . THR A 1 266 ? 13.003 -9.823 8.727 1.00 89.19 266 THR A CA 1
ATOM 2130 C C . THR A 1 266 ? 12.935 -11.287 9.132 1.00 89.19 266 THR A C 1
ATOM 2132 O O . THR A 1 266 ? 11.953 -11.953 8.812 1.00 89.19 266 THR A O 1
ATOM 2135 N N . LEU A 1 267 ? 13.936 -11.826 9.835 1.00 89.88 267 LEU A N 1
ATOM 2136 C CA . LEU A 1 267 ? 13.947 -13.261 10.142 1.00 89.88 267 LEU A CA 1
ATOM 2137 C C . LEU A 1 267 ? 12.838 -13.645 11.132 1.00 89.88 267 LEU A C 1
ATOM 2139 O O . LEU A 1 267 ? 12.022 -14.515 10.819 1.00 89.88 267 LEU A O 1
ATOM 2143 N N . GLU A 1 268 ? 12.783 -12.996 12.299 1.00 86.38 268 GLU A N 1
ATOM 2144 C CA . GLU A 1 268 ? 11.754 -13.260 13.317 1.00 86.38 268 GLU A CA 1
ATOM 2145 C C . GLU A 1 268 ? 10.375 -12.696 12.915 1.00 86.38 268 GLU A C 1
ATOM 2147 O O . GLU A 1 268 ? 9.362 -13.380 13.081 1.00 86.38 268 GLU A O 1
ATOM 2152 N N . GLY A 1 269 ? 10.323 -11.474 12.371 1.00 84.25 269 GLY A N 1
ATOM 2153 C CA . GLY A 1 269 ? 9.071 -10.777 12.058 1.00 84.25 269 GLY A CA 1
ATOM 2154 C C . GLY A 1 269 ? 8.378 -11.212 10.762 1.00 84.25 269 GLY A C 1
ATOM 2155 O O . GLY A 1 269 ? 7.146 -11.250 10.722 1.00 84.25 269 GLY A O 1
ATOM 2156 N N . TRP A 1 270 ? 9.131 -11.577 9.717 1.00 90.62 270 TRP A N 1
ATOM 2157 C CA . TRP A 1 270 ? 8.573 -11.881 8.393 1.00 90.62 270 TRP A CA 1
ATOM 2158 C C . TRP A 1 270 ? 8.794 -13.318 7.932 1.00 90.62 270 TRP A C 1
ATOM 2160 O O . TRP A 1 270 ? 7.832 -14.024 7.639 1.00 90.62 270 TRP A O 1
ATOM 2170 N N . TYR A 1 271 ? 10.036 -13.787 7.877 1.00 92.69 271 TYR A N 1
ATOM 2171 C CA . TYR A 1 271 ? 10.357 -15.052 7.215 1.00 92.69 271 TYR A CA 1
ATOM 2172 C C . TYR A 1 271 ? 9.924 -16.249 8.051 1.00 92.69 271 TYR A C 1
ATOM 2174 O O . TYR A 1 271 ? 9.397 -17.223 7.513 1.00 92.69 271 TYR A O 1
ATOM 2182 N N . GLN A 1 272 ? 10.096 -16.187 9.373 1.00 88.75 272 GLN A N 1
ATOM 2183 C CA . GLN A 1 272 ? 9.647 -17.265 10.242 1.00 88.75 272 GLN A CA 1
ATOM 2184 C C . GLN A 1 272 ? 8.121 -17.441 10.184 1.00 88.75 272 GLN A C 1
ATOM 2186 O O . GLN A 1 272 ? 7.690 -18.582 9.997 1.00 88.75 272 GLN A O 1
ATOM 2191 N N . PRO A 1 273 ? 7.278 -16.393 10.303 1.00 88.75 273 PRO A N 1
ATOM 2192 C CA . PRO A 1 273 ? 5.840 -16.591 10.185 1.00 88.75 273 PRO A CA 1
ATOM 2193 C C . PRO A 1 273 ? 5.386 -16.840 8.734 1.00 88.75 273 PRO A C 1
ATOM 2195 O O . PRO A 1 273 ? 4.370 -17.507 8.560 1.00 88.75 273 PRO A O 1
ATOM 2198 N N . ALA A 1 274 ? 6.131 -16.402 7.708 1.00 92.31 274 ALA A N 1
ATOM 2199 C CA . ALA A 1 274 ? 5.831 -16.702 6.301 1.00 92.31 274 ALA A CA 1
ATOM 2200 C C . ALA A 1 274 ? 6.103 -18.174 5.961 1.00 92.31 274 ALA A C 1
ATOM 2202 O O . ALA A 1 274 ? 5.293 -18.815 5.302 1.00 92.31 274 ALA A O 1
ATOM 2203 N N . ALA A 1 275 ? 7.187 -18.759 6.479 1.00 92.31 275 ALA A N 1
ATOM 2204 C CA . ALA A 1 275 ? 7.475 -20.182 6.303 1.00 92.31 275 ALA A CA 1
ATOM 2205 C C . ALA A 1 275 ? 6.370 -21.082 6.890 1.00 92.31 275 ALA A C 1
ATOM 2207 O O . ALA A 1 275 ? 6.080 -22.139 6.337 1.00 92.31 275 ALA A O 1
ATOM 2208 N N . ARG A 1 276 ? 5.712 -20.645 7.976 1.00 89.62 276 ARG A N 1
ATOM 2209 C CA . ARG A 1 276 ? 4.614 -21.382 8.637 1.00 89.62 276 ARG A CA 1
ATOM 2210 C C . ARG A 1 276 ? 3.312 -21.424 7.834 1.00 89.62 276 ARG A C 1
ATOM 2212 O O . ARG A 1 276 ? 2.404 -22.153 8.228 1.00 89.62 276 ARG A O 1
ATOM 2219 N N . VAL A 1 277 ? 3.228 -20.684 6.727 1.00 92.75 277 VAL A N 1
ATOM 2220 C CA . VAL A 1 277 ? 2.144 -20.842 5.749 1.00 92.75 277 VAL A CA 1
ATOM 2221 C C . VAL A 1 277 ? 2.130 -22.265 5.188 1.00 92.75 277 VAL A C 1
ATOM 2223 O O . VAL A 1 277 ? 1.061 -22.796 4.893 1.00 92.75 277 VAL A O 1
ATOM 2226 N N . PHE A 1 278 ? 3.296 -22.903 5.080 1.00 92.38 278 PHE A N 1
ATOM 2227 C CA . PHE A 1 278 ? 3.438 -24.261 4.569 1.00 92.38 278 PHE A CA 1
ATOM 2228 C C . PHE A 1 278 ? 3.653 -25.256 5.708 1.00 92.38 278 PHE A C 1
ATOM 2230 O O . PHE A 1 278 ? 4.301 -24.963 6.716 1.00 92.38 278 PHE A O 1
ATOM 2237 N N . ALA A 1 279 ? 3.114 -26.462 5.547 1.00 86.56 279 ALA A N 1
ATOM 2238 C CA . ALA A 1 279 ? 3.190 -27.489 6.584 1.00 86.56 279 ALA A CA 1
ATOM 2239 C C . ALA A 1 279 ? 4.531 -28.240 6.611 1.00 86.56 279 ALA A C 1
ATOM 2241 O O . ALA A 1 279 ? 4.869 -28.881 7.611 1.00 86.56 279 ALA A O 1
ATOM 2242 N N . ASP A 1 280 ? 5.303 -28.175 5.532 1.00 87.81 280 ASP A N 1
ATOM 2243 C CA . ASP A 1 280 ? 6.516 -28.952 5.271 1.00 87.81 280 ASP A CA 1
ATOM 2244 C C . ASP A 1 280 ? 7.767 -28.093 5.033 1.00 87.81 280 ASP A C 1
ATOM 2246 O O . ASP A 1 280 ? 8.871 -28.630 5.052 1.00 87.81 280 ASP A O 1
ATOM 2250 N N . VAL A 1 281 ? 7.633 -26.768 4.943 1.00 90.69 281 VAL A N 1
ATOM 2251 C CA . VAL A 1 281 ? 8.772 -25.856 4.762 1.00 90.69 281 VAL A CA 1
ATOM 2252 C C . VAL A 1 281 ? 9.403 -25.494 6.105 1.00 90.69 281 VAL A C 1
ATOM 2254 O O . VAL A 1 281 ? 8.730 -25.157 7.084 1.00 90.69 281 VAL A O 1
ATOM 2257 N N . SER A 1 282 ? 10.733 -25.551 6.166 1.00 88.94 282 SER A N 1
ATOM 2258 C CA . SER A 1 282 ? 11.493 -25.038 7.312 1.00 88.94 282 SER A CA 1
ATOM 2259 C C . SER A 1 282 ? 11.841 -23.556 7.131 1.00 88.94 282 SER A C 1
ATOM 2261 O O . SER A 1 282 ? 12.018 -23.083 6.011 1.00 88.94 282 SER A O 1
ATOM 2263 N N . THR A 1 283 ? 12.012 -22.806 8.225 1.00 88.81 283 THR A N 1
ATOM 2264 C CA . THR A 1 283 ? 12.473 -21.405 8.132 1.00 88.81 283 THR A CA 1
ATOM 2265 C C . THR A 1 283 ? 13.839 -21.297 7.445 1.00 88.81 283 THR A C 1
ATOM 2267 O O . THR A 1 283 ? 14.084 -20.336 6.727 1.00 88.81 283 THR A O 1
ATOM 2270 N N . GLU A 1 284 ? 14.711 -22.291 7.621 1.00 88.81 284 GLU A N 1
ATOM 2271 C CA . GLU A 1 284 ? 16.020 -22.348 6.964 1.00 88.81 284 GLU A CA 1
ATOM 2272 C C . GLU A 1 284 ? 15.897 -22.439 5.441 1.00 88.81 284 GLU A C 1
ATOM 2274 O O . GLU A 1 284 ? 16.525 -21.675 4.716 1.00 88.81 284 GLU A O 1
ATOM 2279 N N . GLU A 1 285 ? 15.040 -23.336 4.959 1.00 92.00 285 GLU A N 1
ATOM 2280 C CA . GLU A 1 285 ? 14.751 -23.470 3.533 1.00 92.00 285 GLU A CA 1
ATOM 2281 C C . GLU A 1 285 ? 14.167 -22.179 2.947 1.00 92.00 285 GLU A C 1
ATOM 2283 O O . GLU A 1 285 ? 14.585 -21.744 1.873 1.00 92.00 285 GLU A O 1
ATOM 2288 N N . PHE A 1 286 ? 13.255 -21.529 3.676 1.00 94.62 286 PHE A N 1
ATOM 2289 C CA . PHE A 1 286 ? 12.693 -20.239 3.278 1.00 94.62 286 PHE A CA 1
ATOM 2290 C C . PHE A 1 286 ? 13.785 -19.162 3.150 1.00 94.62 286 PHE A C 1
ATOM 2292 O O . PHE A 1 286 ? 13.825 -18.440 2.154 1.00 94.62 286 PHE A O 1
ATOM 2299 N N . ILE A 1 287 ? 14.701 -19.078 4.125 1.00 94.31 287 ILE A N 1
ATOM 2300 C CA . ILE A 1 287 ? 15.838 -18.143 4.103 1.00 94.31 287 ILE A CA 1
ATOM 2301 C C . ILE A 1 287 ? 16.762 -18.433 2.915 1.00 94.31 287 ILE A C 1
ATOM 2303 O O . ILE A 1 287 ? 17.154 -17.495 2.225 1.00 94.31 287 ILE A O 1
ATOM 2307 N N . CYS A 1 288 ? 17.087 -19.702 2.642 1.00 93.94 288 CYS A N 1
ATOM 2308 C CA . CYS A 1 288 ? 17.923 -20.081 1.498 1.00 93.94 288 CYS A CA 1
ATOM 2309 C C . CYS A 1 288 ? 17.303 -19.637 0.169 1.00 93.94 288 CYS A C 1
ATOM 2311 O O . CYS A 1 288 ? 17.979 -18.997 -0.630 1.00 93.94 288 CYS A O 1
ATOM 2313 N N . LYS A 1 289 ? 16.003 -19.883 -0.037 1.00 96.06 289 LYS A N 1
ATOM 2314 C CA . LYS A 1 289 ? 15.293 -19.422 -1.241 1.00 96.06 289 LYS A CA 1
ATOM 2315 C C . LYS A 1 289 ? 15.259 -17.897 -1.348 1.00 96.06 289 LYS A C 1
ATOM 2317 O O . LYS A 1 289 ? 15.401 -17.350 -2.439 1.00 96.06 289 LYS A O 1
ATOM 2322 N N . ALA A 1 290 ? 15.098 -17.194 -0.228 1.00 97.12 290 ALA A N 1
ATOM 2323 C CA . ALA A 1 290 ? 15.154 -15.735 -0.222 1.00 97.12 290 ALA A CA 1
ATOM 2324 C C . ALA A 1 290 ? 16.558 -15.222 -0.582 1.00 97.12 290 ALA A C 1
ATOM 2326 O O . ALA A 1 290 ? 16.685 -14.271 -1.350 1.00 97.12 290 ALA A O 1
ATOM 2327 N N . GLU A 1 291 ? 17.613 -15.865 -0.071 1.00 96.06 291 GLU A N 1
ATOM 2328 C CA . GLU A 1 291 ? 18.998 -15.556 -0.434 1.00 96.06 291 GLU A CA 1
ATOM 2329 C C . GLU A 1 291 ? 19.261 -15.819 -1.925 1.00 96.06 291 GLU A C 1
ATOM 2331 O O . GLU A 1 291 ? 19.885 -14.983 -2.572 1.00 96.06 291 GLU A O 1
ATOM 2336 N N . GLU A 1 292 ? 18.747 -16.914 -2.493 1.00 96.00 292 GLU A N 1
ATOM 2337 C CA . GLU A 1 292 ? 18.830 -17.206 -3.934 1.00 96.00 292 GLU A CA 1
ATOM 2338 C C . GLU A 1 292 ? 18.182 -16.096 -4.779 1.00 96.00 292 GLU A C 1
ATOM 2340 O O . GLU A 1 292 ? 18.778 -15.619 -5.745 1.00 96.00 292 GLU A O 1
ATOM 2345 N N . TRP A 1 293 ? 16.998 -15.605 -4.397 1.00 97.19 293 TRP A N 1
ATOM 2346 C CA . TRP A 1 293 ? 16.376 -14.459 -5.074 1.00 97.19 293 TRP A CA 1
ATOM 2347 C C . TRP A 1 293 ? 17.248 -13.201 -5.006 1.00 97.19 293 TRP A C 1
ATOM 2349 O O . TRP A 1 293 ? 17.505 -12.556 -6.024 1.00 97.19 293 TRP A O 1
ATOM 2359 N N . ILE A 1 294 ? 17.736 -12.855 -3.817 1.00 96.62 294 ILE A N 1
ATOM 2360 C CA . ILE A 1 294 ? 18.487 -11.614 -3.599 1.00 96.62 294 ILE A CA 1
ATOM 2361 C C . ILE A 1 294 ? 19.855 -11.659 -4.296 1.00 96.62 294 ILE A C 1
ATOM 2363 O O . ILE A 1 294 ? 20.232 -10.719 -5.003 1.00 96.62 294 ILE A O 1
ATOM 2367 N N . VAL A 1 295 ? 20.597 -12.747 -4.110 1.00 96.38 295 VAL A N 1
ATOM 2368 C CA . VAL A 1 295 ? 21.979 -12.884 -4.578 1.00 96.38 295 VAL A CA 1
ATOM 2369 C C . VAL A 1 295 ? 22.024 -13.346 -6.027 1.00 96.38 295 VAL A C 1
ATOM 2371 O O . VAL A 1 295 ? 22.708 -12.720 -6.830 1.00 96.38 295 VAL A O 1
ATOM 2374 N N . ASP A 1 296 ? 21.292 -14.399 -6.390 1.00 96.19 296 ASP A N 1
ATOM 2375 C CA . ASP A 1 296 ? 21.444 -15.040 -7.700 1.00 96.19 296 ASP A CA 1
ATOM 2376 C C . ASP A 1 296 ? 20.546 -14.395 -8.764 1.00 96.19 296 ASP A C 1
ATOM 2378 O O . ASP A 1 296 ? 20.985 -14.185 -9.895 1.00 96.19 296 ASP A O 1
ATOM 2382 N N . GLN A 1 297 ? 19.308 -14.023 -8.413 1.00 95.25 297 GLN A N 1
ATOM 2383 C CA . GLN A 1 297 ? 18.365 -13.431 -9.376 1.00 95.25 297 GLN A CA 1
ATOM 2384 C C . GLN A 1 297 ? 18.498 -11.909 -9.485 1.00 95.25 297 GLN A C 1
ATOM 2386 O O . GLN A 1 297 ? 18.372 -11.345 -10.577 1.00 95.25 297 GLN A O 1
ATOM 2391 N N . TRP A 1 298 ? 18.737 -11.216 -8.369 1.00 94.94 298 TRP A N 1
ATOM 2392 C CA . TRP A 1 298 ? 18.838 -9.750 -8.345 1.00 94.94 298 TRP A CA 1
ATOM 2393 C C . TRP A 1 298 ? 20.269 -9.225 -8.260 1.00 94.94 298 TRP A C 1
ATOM 2395 O O . TRP A 1 298 ? 20.471 -8.018 -8.401 1.00 94.94 298 TRP A O 1
ATOM 2405 N N . ASN A 1 299 ? 21.255 -10.113 -8.099 1.00 94.69 299 ASN A N 1
ATOM 2406 C CA . ASN A 1 299 ? 22.677 -9.776 -8.068 1.00 94.69 299 ASN A CA 1
ATOM 2407 C C . ASN A 1 299 ? 23.037 -8.744 -6.979 1.00 94.69 299 ASN A C 1
ATOM 2409 O O . ASN A 1 299 ? 23.879 -7.863 -7.180 1.00 94.69 299 ASN A O 1
ATOM 2413 N N . VAL A 1 300 ? 22.388 -8.831 -5.814 1.00 92.94 300 VAL A N 1
ATOM 2414 C CA . VAL A 1 300 ? 22.648 -7.952 -4.668 1.00 92.94 300 VAL A CA 1
ATOM 2415 C C . VAL A 1 300 ? 23.712 -8.590 -3.779 1.00 92.94 300 VAL A C 1
ATOM 2417 O O . VAL A 1 300 ? 23.420 -9.406 -2.912 1.00 92.94 300 VAL A O 1
ATOM 2420 N N . THR A 1 301 ? 24.967 -8.218 -4.025 1.00 82.56 301 THR A N 1
ATOM 2421 C CA . THR A 1 301 ? 26.155 -8.809 -3.376 1.00 82.56 301 THR A CA 1
ATOM 2422 C C . THR A 1 301 ? 26.933 -7.833 -2.489 1.00 82.56 301 THR A C 1
ATOM 2424 O O . THR A 1 301 ? 27.806 -8.246 -1.730 1.00 82.56 301 THR A O 1
ATOM 2427 N N . ALA A 1 302 ? 26.636 -6.534 -2.573 1.00 79.19 302 ALA A N 1
ATOM 2428 C CA . ALA A 1 302 ? 27.261 -5.511 -1.739 1.00 79.19 302 ALA A CA 1
ATOM 2429 C C . ALA A 1 302 ? 26.690 -5.512 -0.311 1.00 79.19 302 ALA A C 1
ATOM 2431 O O . ALA A 1 302 ? 25.553 -5.929 -0.086 1.00 79.19 302 ALA A O 1
ATOM 2432 N N . ASP A 1 303 ? 27.447 -4.967 0.646 1.00 83.62 303 ASP A N 1
ATOM 2433 C CA . ASP A 1 303 ? 26.934 -4.727 1.996 1.00 83.62 303 ASP A CA 1
ATOM 2434 C C . ASP A 1 303 ? 25.977 -3.523 2.008 1.00 83.62 303 ASP A C 1
ATOM 2436 O O . ASP A 1 303 ? 26.355 -2.379 2.267 1.00 83.62 303 ASP A O 1
ATOM 2440 N N . ILE A 1 304 ? 24.704 -3.797 1.726 1.00 88.00 304 ILE A N 1
ATOM 2441 C CA . ILE A 1 304 ? 23.633 -2.796 1.648 1.00 88.00 304 ILE A CA 1
ATOM 2442 C C . ILE A 1 304 ? 23.175 -2.268 3.019 1.00 88.00 304 ILE A C 1
ATOM 2444 O O . ILE A 1 304 ? 22.297 -1.403 3.091 1.00 88.00 304 ILE A O 1
ATOM 2448 N N . TRP A 1 305 ? 23.763 -2.758 4.115 1.00 84.75 305 TRP A N 1
ATOM 2449 C CA . TRP A 1 305 ? 23.466 -2.284 5.467 1.00 84.75 305 TRP A CA 1
ATOM 2450 C C . TRP A 1 305 ? 24.207 -1.001 5.823 1.00 84.75 305 TRP A C 1
ATOM 2452 O O . TRP A 1 305 ? 23.723 -0.225 6.661 1.00 84.75 305 TRP A O 1
ATOM 2462 N N . ARG A 1 306 ? 25.345 -0.750 5.170 1.00 84.06 306 ARG A N 1
ATOM 2463 C CA . ARG A 1 306 ? 26.248 0.362 5.466 1.00 84.06 306 ARG A CA 1
ATOM 2464 C C . ARG A 1 306 ? 25.559 1.715 5.343 1.00 84.06 306 ARG A C 1
ATOM 2466 O O . ARG A 1 306 ? 25.144 2.154 4.276 1.00 84.06 306 ARG A O 1
ATOM 2473 N N . TRP A 1 307 ? 25.422 2.388 6.483 1.00 82.62 307 TRP A N 1
ATOM 2474 C CA . TRP A 1 307 ? 24.773 3.697 6.570 1.00 82.62 307 TRP A CA 1
ATOM 2475 C C . TRP A 1 307 ? 25.620 4.824 5.971 1.00 82.62 307 TRP A C 1
ATOM 2477 O O . TRP A 1 307 ? 25.095 5.814 5.463 1.00 82.62 307 TRP A O 1
ATOM 2487 N N . ASP A 1 308 ? 26.940 4.693 6.047 1.00 82.56 308 ASP A N 1
ATOM 2488 C CA . ASP A 1 308 ? 27.894 5.643 5.484 1.00 82.56 308 ASP A CA 1
ATOM 2489 C C . ASP A 1 308 ? 27.881 5.655 3.951 1.00 82.56 308 ASP A C 1
ATOM 2491 O O . ASP A 1 308 ? 28.175 6.694 3.362 1.00 82.56 308 ASP A O 1
ATOM 2495 N N . GLU A 1 309 ? 27.456 4.551 3.334 1.00 83.38 309 GLU A N 1
ATOM 2496 C CA . GLU A 1 309 ? 27.327 4.385 1.882 1.00 83.38 309 GLU A CA 1
ATOM 2497 C C . GLU A 1 309 ? 25.886 4.551 1.374 1.00 83.38 309 GLU A C 1
ATOM 2499 O O . GLU A 1 309 ? 25.645 4.404 0.182 1.00 83.38 309 GLU A O 1
ATOM 2504 N N . GLU A 1 310 ? 24.918 4.890 2.236 1.00 86.44 310 GLU A N 1
ATOM 2505 C CA . GLU A 1 310 ? 23.523 5.092 1.828 1.00 86.44 310 GLU A CA 1
ATOM 2506 C C . GLU A 1 310 ? 23.384 6.375 0.975 1.00 86.44 310 GLU A C 1
ATOM 2508 O O . GLU A 1 310 ? 23.428 7.486 1.523 1.00 86.44 310 GLU A O 1
ATOM 2513 N N . PRO A 1 311 ? 23.157 6.270 -0.352 1.00 84.50 311 PRO A N 1
ATOM 2514 C CA . PRO A 1 311 ? 23.134 7.427 -1.254 1.00 84.50 311 PRO A CA 1
ATOM 2515 C C . PRO A 1 311 ? 22.007 8.409 -0.909 1.00 84.50 311 PRO A C 1
ATOM 2517 O O . PRO A 1 311 ? 22.094 9.606 -1.173 1.00 84.50 311 PRO A O 1
ATOM 2520 N N . ARG A 1 312 ? 20.947 7.933 -0.242 1.00 85.69 312 ARG A N 1
ATOM 2521 C CA . ARG A 1 312 ? 19.776 8.743 0.123 1.00 85.69 312 ARG A CA 1
ATOM 2522 C C . ARG A 1 312 ? 19.845 9.286 1.549 1.00 85.69 312 ARG A C 1
ATOM 2524 O O . ARG A 1 312 ? 18.837 9.796 2.041 1.00 85.69 312 ARG A O 1
ATOM 2531 N N . ARG A 1 313 ? 21.004 9.240 2.221 1.00 82.50 313 ARG A N 1
ATOM 2532 C CA . ARG A 1 313 ? 21.162 9.664 3.629 1.00 82.50 313 ARG A CA 1
ATOM 2533 C C . ARG A 1 313 ? 20.595 11.059 3.913 1.00 82.50 313 ARG A C 1
ATOM 2535 O O . ARG A 1 313 ? 19.965 11.269 4.946 1.00 82.50 313 ARG A O 1
ATOM 2542 N N . GLY A 1 314 ? 20.759 12.000 2.978 1.00 79.38 314 GLY A N 1
ATOM 2543 C CA . GLY A 1 314 ? 20.215 13.360 3.096 1.00 79.38 314 GLY A CA 1
ATOM 2544 C C . GLY A 1 314 ? 18.683 13.423 3.148 1.00 79.38 314 GLY A C 1
ATOM 2545 O O . GLY A 1 314 ? 18.133 14.305 3.803 1.00 79.38 314 GLY A O 1
ATOM 2546 N N . ARG A 1 315 ? 17.987 12.469 2.512 1.00 80.12 315 ARG A N 1
ATOM 2547 C CA . ARG A 1 315 ? 16.526 12.329 2.615 1.00 80.12 315 ARG A CA 1
ATOM 2548 C C . ARG A 1 315 ? 16.130 11.677 3.935 1.00 80.12 315 ARG A C 1
ATOM 2550 O O . ARG A 1 315 ? 15.190 12.140 4.564 1.00 80.12 315 ARG A O 1
ATOM 2557 N N . LEU A 1 316 ? 16.856 10.646 4.369 1.00 78.06 316 LEU A N 1
ATOM 2558 C CA . LEU A 1 316 ? 16.533 9.869 5.574 1.00 78.06 316 LEU A CA 1
ATOM 2559 C C . LEU A 1 316 ? 16.694 10.659 6.886 1.00 78.06 316 LEU A C 1
ATOM 2561 O O . LEU A 1 316 ? 16.026 10.355 7.866 1.00 78.06 316 LEU A O 1
ATOM 2565 N N . GLY A 1 317 ? 17.527 11.704 6.911 1.00 63.78 317 GLY A N 1
ATOM 2566 C CA . GLY A 1 317 ? 17.757 12.531 8.104 1.00 63.78 317 GLY A CA 1
ATOM 2567 C C . GLY A 1 317 ? 16.598 13.447 8.537 1.00 63.78 317 GLY A C 1
ATOM 2568 O O . GLY A 1 317 ? 16.743 14.150 9.532 1.00 63.78 317 GLY A O 1
ATOM 2569 N N . GLN A 1 318 ? 15.462 13.478 7.828 1.00 59.88 318 GLN A N 1
ATOM 2570 C CA . GLN A 1 318 ? 14.357 14.423 8.081 1.00 59.88 318 GLN A CA 1
ATOM 2571 C C . GLN A 1 318 ? 13.308 13.950 9.109 1.00 59.88 318 GLN A C 1
ATOM 2573 O O . GLN A 1 318 ? 12.135 14.293 8.998 1.00 59.88 318 GLN A O 1
ATOM 2578 N N . GLY A 1 319 ? 13.706 13.161 10.111 1.00 57.59 319 GLY A N 1
ATOM 2579 C CA . GLY A 1 319 ? 12.780 12.660 11.138 1.00 57.59 319 GLY A CA 1
ATOM 2580 C C . GLY A 1 319 ? 11.802 11.590 10.640 1.00 57.59 319 GLY A C 1
ATOM 2581 O O . GLY A 1 319 ? 10.769 11.379 11.264 1.00 57.59 319 GLY A O 1
ATOM 2582 N N . MET A 1 320 ? 12.116 10.927 9.523 1.00 65.12 320 MET A N 1
ATOM 2583 C CA . MET A 1 320 ? 11.332 9.803 9.011 1.00 65.12 320 MET A CA 1
ATOM 2584 C C . MET A 1 320 ? 11.784 8.493 9.664 1.00 65.12 320 MET A C 1
ATOM 2586 O O . MET A 1 320 ? 12.988 8.250 9.787 1.00 65.12 320 MET A O 1
ATOM 2590 N N . SER A 1 321 ? 10.837 7.638 10.061 1.00 73.38 321 SER A N 1
ATOM 2591 C CA . SER A 1 321 ? 11.166 6.358 10.693 1.00 73.38 321 SER A CA 1
ATOM 2592 C C . SER A 1 321 ? 11.480 5.284 9.652 1.00 73.38 321 SER A C 1
ATOM 2594 O O . SER A 1 321 ? 10.617 4.863 8.884 1.00 73.38 321 SER A O 1
ATOM 2596 N N . THR A 1 322 ? 12.717 4.786 9.669 1.00 74.44 322 THR A N 1
ATOM 2597 C CA . THR A 1 322 ? 13.076 3.517 9.012 1.00 74.44 322 THR A CA 1
ATOM 2598 C C . THR A 1 322 ? 12.824 2.314 9.923 1.00 74.44 322 THR A C 1
ATOM 2600 O O . THR A 1 322 ? 12.991 1.172 9.502 1.00 74.44 322 THR A O 1
ATOM 2603 N N . MET A 1 323 ? 12.467 2.563 11.188 1.00 68.00 323 MET A N 1
ATOM 2604 C CA . MET A 1 323 ? 12.099 1.519 12.135 1.00 68.00 323 MET A CA 1
ATOM 2605 C C . MET A 1 323 ? 10.664 1.087 11.871 1.00 68.00 323 MET A C 1
ATOM 2607 O O . MET A 1 323 ? 9.775 1.914 11.661 1.00 68.00 323 MET A O 1
ATOM 2611 N N . HIS A 1 324 ? 10.465 -0.213 11.943 1.00 69.75 324 HIS A N 1
ATOM 2612 C CA . HIS A 1 324 ? 9.180 -0.875 12.019 1.00 69.75 324 HIS A CA 1
ATOM 2613 C C . HIS A 1 324 ? 9.241 -1.834 13.207 1.00 69.75 324 HIS A C 1
ATOM 2615 O O . HIS A 1 324 ? 10.317 -2.054 13.761 1.00 69.75 324 HIS A O 1
ATOM 2621 N N . ARG A 1 325 ? 8.077 -2.271 13.678 1.00 58.47 325 ARG A N 1
ATOM 2622 C CA . ARG A 1 325 ? 7.940 -3.334 14.674 1.00 58.47 325 ARG A CA 1
ATOM 2623 C C . ARG A 1 325 ? 6.782 -4.224 14.264 1.00 58.47 325 ARG A C 1
ATOM 2625 O O . ARG A 1 325 ? 5.915 -3.815 13.481 1.00 58.47 325 ARG A O 1
ATOM 2632 N N . ASP A 1 326 ? 6.779 -5.429 14.816 1.00 62.41 326 ASP A N 1
ATOM 2633 C CA . ASP A 1 326 ? 5.661 -6.371 14.746 1.00 62.41 326 ASP A CA 1
ATOM 2634 C C . ASP A 1 326 ? 5.302 -6.766 13.297 1.00 62.41 326 ASP A C 1
ATOM 2636 O O . ASP A 1 326 ? 4.150 -7.043 12.959 1.00 62.41 326 ASP A O 1
ATOM 2640 N N . GLY A 1 327 ? 6.302 -6.769 12.405 1.00 65.25 327 GLY A N 1
ATOM 2641 C CA . GLY A 1 327 ? 6.157 -7.186 11.009 1.00 65.25 327 GLY A CA 1
ATOM 2642 C C . GLY A 1 327 ? 5.404 -6.196 10.108 1.00 65.25 327 GLY A C 1
ATOM 2643 O O . GLY A 1 327 ? 4.966 -6.580 9.023 1.00 65.25 327 GLY A O 1
ATOM 2644 N N . SER A 1 328 ? 5.227 -4.940 10.527 1.00 73.44 328 SER A N 1
ATOM 2645 C CA . SER A 1 328 ? 4.704 -3.863 9.668 1.00 73.44 328 SER A CA 1
ATOM 2646 C C . SER A 1 328 ? 5.773 -3.330 8.702 1.00 73.44 328 SER A C 1
ATOM 2648 O O . SER A 1 328 ? 6.964 -3.469 8.953 1.00 73.44 328 SER A O 1
ATOM 2650 N N . LEU A 1 329 ? 5.375 -2.704 7.589 1.00 80.31 329 LEU A N 1
ATOM 2651 C CA . LEU A 1 329 ? 6.326 -1.964 6.747 1.00 80.31 329 LEU A CA 1
ATOM 2652 C C . LEU A 1 329 ? 6.743 -0.652 7.440 1.00 80.31 329 LEU A C 1
ATOM 2654 O O . LEU A 1 329 ? 5.895 -0.015 8.070 1.00 80.31 329 LEU A O 1
ATOM 2658 N N . PRO A 1 330 ? 7.999 -0.190 7.301 1.00 87.12 330 PRO A N 1
ATOM 2659 C CA . PRO A 1 330 ? 8.403 1.122 7.803 1.00 87.12 330 PRO A CA 1
ATOM 2660 C C . PRO A 1 330 ? 7.791 2.260 6.975 1.00 87.12 330 PRO A C 1
ATOM 2662 O O . PRO A 1 330 ? 7.413 2.065 5.821 1.00 87.12 330 PRO A O 1
ATOM 2665 N N . GLU A 1 331 ? 7.753 3.473 7.538 1.00 86.62 331 GLU A N 1
ATOM 2666 C CA . GLU A 1 331 ? 7.364 4.690 6.798 1.00 86.62 331 GLU A CA 1
ATOM 2667 C C . GLU A 1 331 ? 8.301 4.982 5.630 1.00 86.62 331 GLU A C 1
ATOM 2669 O O . GLU A 1 331 ? 7.896 5.485 4.572 1.00 86.62 331 GLU A O 1
ATOM 2674 N N . VAL A 1 332 ? 9.577 4.659 5.846 1.00 89.00 332 VAL A N 1
ATOM 2675 C CA . VAL A 1 332 ? 10.627 4.775 4.852 1.00 89.00 332 VAL A CA 1
ATOM 2676 C C . VAL A 1 332 ? 11.425 3.489 4.765 1.00 89.00 332 VAL A C 1
ATOM 2678 O O . VAL A 1 332 ? 12.058 3.047 5.720 1.00 89.00 332 VAL A O 1
ATOM 2681 N N . GLU A 1 333 ? 11.433 2.923 3.570 1.00 90.69 333 GLU A N 1
ATOM 2682 C CA . GLU A 1 333 ? 12.050 1.645 3.264 1.00 90.69 333 GLU A CA 1
ATOM 2683 C C . GLU A 1 333 ? 13.488 1.839 2.764 1.00 90.69 333 GLU A C 1
ATOM 2685 O O . GLU A 1 333 ? 13.739 2.392 1.685 1.00 90.69 333 GLU A O 1
ATOM 2690 N N . ARG A 1 334 ? 14.460 1.364 3.549 1.00 91.19 334 ARG A N 1
ATOM 2691 C CA . ARG A 1 334 ? 15.861 1.259 3.113 1.00 91.19 334 ARG A CA 1
ATOM 2692 C C . ARG A 1 334 ? 16.044 0.108 2.123 1.00 91.19 334 ARG A C 1
ATOM 2694 O O . ARG A 1 334 ? 15.154 -0.717 1.948 1.00 91.19 334 ARG A O 1
ATOM 2701 N N . TYR A 1 335 ? 17.194 0.073 1.443 1.00 92.50 335 TYR A N 1
ATOM 2702 C CA . TYR A 1 335 ? 17.388 -0.887 0.351 1.00 92.50 335 TYR A CA 1
ATOM 2703 C C . TYR A 1 335 ? 17.420 -2.337 0.841 1.00 92.50 335 TYR A C 1
ATOM 2705 O O . TYR A 1 335 ? 16.874 -3.206 0.173 1.00 92.50 335 TYR A O 1
ATOM 2713 N N . ASN A 1 336 ? 17.973 -2.581 2.032 1.00 91.88 336 ASN A N 1
ATOM 2714 C CA . ASN A 1 336 ? 17.920 -3.880 2.701 1.00 91.88 336 ASN A CA 1
ATOM 2715 C C . ASN A 1 336 ? 16.476 -4.328 2.961 1.00 91.88 336 ASN A C 1
ATOM 2717 O O . ASN A 1 336 ? 16.090 -5.404 2.525 1.00 91.88 336 ASN A O 1
ATOM 2721 N N . THR A 1 337 ? 15.648 -3.466 3.557 1.00 92.62 337 THR A N 1
ATOM 2722 C CA . THR A 1 337 ? 14.236 -3.780 3.814 1.00 92.62 337 THR A CA 1
ATOM 2723 C C . THR A 1 337 ? 13.474 -4.050 2.518 1.00 92.62 337 THR A C 1
ATOM 2725 O O . THR A 1 337 ? 12.714 -5.007 2.456 1.00 92.62 337 THR A O 1
ATOM 2728 N N . TYR A 1 338 ? 13.729 -3.263 1.467 1.00 94.75 338 TYR A N 1
ATOM 2729 C CA . TYR A 1 338 ? 13.148 -3.475 0.139 1.00 94.75 338 TYR A CA 1
ATOM 2730 C C . TYR A 1 338 ? 13.465 -4.870 -0.415 1.00 94.75 338 TYR A C 1
ATOM 2732 O O . TYR A 1 338 ? 12.547 -5.595 -0.798 1.00 94.75 338 TYR A O 1
ATOM 2740 N N . VAL A 1 339 ? 14.745 -5.269 -0.461 1.00 96.38 339 VAL A N 1
ATOM 2741 C CA . VAL A 1 339 ? 15.106 -6.575 -1.039 1.00 96.38 339 VAL A CA 1
ATOM 2742 C C . VAL A 1 339 ? 14.588 -7.724 -0.179 1.00 96.38 339 VAL A C 1
ATOM 2744 O O . VAL A 1 339 ? 14.055 -8.687 -0.713 1.00 96.38 339 VAL A O 1
ATOM 2747 N N . GLU A 1 340 ? 14.665 -7.610 1.144 1.00 95.88 340 GLU A N 1
ATOM 2748 C CA . GLU A 1 340 ? 14.198 -8.643 2.071 1.00 95.88 340 GLU A CA 1
ATOM 2749 C C . GLU A 1 340 ? 12.676 -8.833 1.982 1.00 95.88 340 GLU A C 1
ATOM 2751 O O . GLU A 1 340 ? 12.179 -9.948 1.807 1.00 95.88 340 GLU A O 1
ATOM 2756 N N . TRP A 1 341 ? 11.915 -7.738 2.004 1.00 95.31 341 TRP A N 1
ATOM 2757 C CA . TRP A 1 341 ? 10.458 -7.795 1.935 1.00 95.31 341 TRP A CA 1
ATOM 2758 C C . TRP A 1 341 ? 9.960 -8.345 0.597 1.00 95.31 341 TRP A C 1
ATOM 2760 O O . TRP A 1 341 ? 9.075 -9.199 0.554 1.00 95.31 341 TRP A O 1
ATOM 2770 N N . HIS A 1 342 ? 10.543 -7.902 -0.518 1.00 97.12 342 HIS A N 1
ATOM 2771 C CA . HIS A 1 342 ? 10.155 -8.413 -1.828 1.00 97.12 342 HIS A CA 1
ATOM 2772 C C . HIS A 1 342 ? 10.615 -9.863 -2.061 1.00 97.12 342 HIS A C 1
ATOM 2774 O O . HIS A 1 342 ? 9.936 -10.602 -2.781 1.00 97.12 342 HIS A O 1
ATOM 2780 N N . ALA A 1 343 ? 11.729 -10.299 -1.457 1.00 97.81 343 ALA A N 1
ATOM 2781 C CA . ALA A 1 343 ? 12.191 -11.683 -1.562 1.00 97.81 343 ALA A CA 1
ATOM 2782 C C . ALA A 1 343 ? 11.213 -12.633 -0.872 1.00 97.81 343 ALA A C 1
ATOM 2784 O O . ALA A 1 343 ? 10.840 -13.642 -1.465 1.00 97.81 343 ALA A O 1
ATOM 2785 N N . MET A 1 344 ? 10.706 -12.264 0.310 1.00 96.81 344 MET A N 1
ATOM 2786 C CA . MET A 1 344 ? 9.647 -13.010 0.999 1.00 96.81 344 MET A CA 1
ATOM 2787 C C . MET A 1 344 ? 8.462 -13.318 0.074 1.00 96.81 344 MET A C 1
ATOM 2789 O O . MET A 1 344 ? 8.011 -14.460 0.008 1.00 96.81 344 MET A O 1
ATOM 2793 N N . TRP A 1 345 ? 7.969 -12.323 -0.669 1.00 97.12 345 TRP A N 1
ATOM 2794 C CA . TRP A 1 345 ? 6.824 -12.509 -1.563 1.00 97.12 345 TRP A CA 1
ATOM 2795 C C . TRP A 1 345 ? 7.116 -13.371 -2.785 1.00 97.12 345 TRP A C 1
ATOM 2797 O O . TRP A 1 345 ? 6.204 -14.046 -3.266 1.00 97.12 345 TRP A O 1
ATOM 2807 N N . CYS A 1 346 ? 8.349 -13.344 -3.293 1.00 97.81 346 CYS A N 1
ATOM 2808 C CA . CYS A 1 346 ? 8.765 -14.232 -4.378 1.00 97.81 346 CYS A CA 1
ATOM 2809 C C . CYS A 1 346 ? 8.877 -15.676 -3.876 1.00 97.81 346 CYS A C 1
ATOM 2811 O O . CYS A 1 346 ? 8.334 -16.584 -4.496 1.00 97.81 346 CYS A O 1
ATOM 2813 N N . VAL A 1 347 ? 9.471 -15.880 -2.695 1.00 97.62 347 VAL A N 1
ATOM 2814 C CA . VAL A 1 347 ? 9.574 -17.202 -2.060 1.00 97.62 347 VAL A CA 1
ATOM 2815 C C . VAL A 1 347 ? 8.196 -17.786 -1.753 1.00 97.62 347 VAL A C 1
ATOM 2817 O O . VAL A 1 347 ? 7.957 -18.956 -2.040 1.00 97.62 347 VAL A O 1
ATOM 2820 N N . LEU A 1 348 ? 7.266 -16.988 -1.219 1.00 96.44 348 LEU A N 1
ATOM 2821 C CA . LEU A 1 348 ? 5.885 -17.423 -0.994 1.00 96.44 348 LEU A CA 1
ATOM 2822 C C . LEU A 1 348 ? 5.215 -17.882 -2.299 1.00 96.44 348 LEU A C 1
ATOM 2824 O O . LEU A 1 348 ? 4.583 -18.938 -2.324 1.00 96.44 348 LEU A O 1
ATOM 2828 N N . GLY A 1 349 ? 5.360 -17.115 -3.384 1.00 95.62 349 GLY A N 1
ATOM 2829 C CA . GLY A 1 349 ? 4.769 -17.469 -4.675 1.00 95.62 349 GLY A CA 1
ATOM 2830 C C . GLY A 1 349 ? 5.457 -18.631 -5.391 1.00 95.62 349 GLY A C 1
ATOM 2831 O O . GLY A 1 349 ? 4.798 -19.311 -6.174 1.00 95.62 349 GLY A O 1
ATOM 2832 N N . ASP A 1 350 ? 6.727 -18.911 -5.101 1.00 95.12 350 ASP A N 1
ATOM 2833 C CA . ASP A 1 350 ? 7.403 -20.135 -5.545 1.00 95.12 350 ASP A CA 1
ATOM 2834 C C . ASP A 1 350 ? 6.902 -21.356 -4.777 1.00 95.12 350 ASP A C 1
ATOM 2836 O O . ASP A 1 350 ? 6.471 -22.355 -5.362 1.00 95.12 350 ASP A O 1
ATOM 2840 N N . LEU A 1 351 ? 6.943 -21.277 -3.447 1.00 95.69 351 LEU A N 1
ATOM 2841 C CA . LEU A 1 351 ? 6.627 -22.397 -2.569 1.00 95.69 351 LEU A CA 1
ATOM 2842 C C . LEU A 1 351 ? 5.166 -22.824 -2.694 1.00 95.69 351 LEU A C 1
ATOM 2844 O O . LEU A 1 351 ? 4.901 -24.022 -2.700 1.00 95.69 351 LEU A O 1
ATOM 2848 N N . VAL A 1 352 ? 4.229 -21.889 -2.895 1.00 94.94 352 VAL A N 1
ATOM 2849 C CA . VAL A 1 352 ? 2.802 -22.233 -3.035 1.00 94.94 352 VAL A CA 1
ATOM 2850 C C . VAL A 1 352 ? 2.528 -23.173 -4.207 1.00 94.94 352 VAL A C 1
ATOM 2852 O O . VAL A 1 352 ? 1.607 -23.974 -4.135 1.00 94.94 352 VAL A O 1
ATOM 2855 N N . THR A 1 353 ? 3.357 -23.156 -5.252 1.00 92.75 353 THR A N 1
ATOM 2856 C CA . THR A 1 353 ? 3.185 -24.050 -6.410 1.00 92.75 353 THR A CA 1
ATOM 2857 C C . THR A 1 353 ? 3.671 -25.480 -6.164 1.00 92.75 353 THR A C 1
ATOM 2859 O O . THR A 1 353 ? 3.314 -26.386 -6.914 1.00 92.75 353 THR A O 1
ATOM 2862 N N . THR A 1 354 ? 4.489 -25.693 -5.130 1.00 93.06 354 THR A N 1
ATOM 2863 C CA . THR A 1 354 ? 5.216 -26.953 -4.895 1.00 93.06 354 THR A CA 1
ATOM 2864 C C . THR A 1 354 ? 4.972 -27.567 -3.517 1.00 93.06 354 THR A C 1
ATOM 2866 O O . THR A 1 354 ? 5.251 -28.750 -3.345 1.00 93.06 354 THR A O 1
ATOM 2869 N N . HIS A 1 355 ? 4.444 -26.800 -2.562 1.00 94.25 355 HIS A N 1
ATOM 2870 C CA . HIS A 1 355 ? 4.279 -27.193 -1.163 1.00 94.25 355 HIS A CA 1
ATOM 2871 C C . HIS A 1 355 ? 2.822 -27.073 -0.716 1.00 94.25 355 HIS A C 1
ATOM 2873 O O . HIS A 1 355 ? 2.050 -26.251 -1.223 1.00 94.25 355 HIS A O 1
ATOM 2879 N N . ALA A 1 356 ? 2.439 -27.917 0.240 1.00 92.25 356 ALA A N 1
ATOM 2880 C CA . ALA A 1 356 ? 1.092 -27.918 0.791 1.00 92.25 356 ALA A CA 1
ATOM 2881 C C . ALA A 1 356 ? 0.919 -26.770 1.793 1.00 92.25 356 ALA A C 1
ATOM 2883 O O . ALA A 1 356 ? 1.725 -26.583 2.711 1.00 92.25 356 ALA A O 1
ATOM 2884 N N . VAL A 1 357 ? -0.166 -26.011 1.637 1.00 93.62 357 VAL A N 1
ATOM 2885 C CA . VAL A 1 357 ? -0.530 -24.948 2.581 1.00 93.62 357 VAL A CA 1
ATOM 2886 C C . VAL A 1 357 ? -1.092 -25.573 3.859 1.00 93.62 357 VAL A C 1
ATOM 2888 O O . VAL A 1 357 ? -1.796 -26.585 3.834 1.00 93.62 357 VAL A O 1
ATOM 2891 N N . ARG A 1 358 ? -0.753 -24.973 4.995 1.00 90.06 358 ARG A N 1
ATOM 2892 C CA . ARG A 1 358 ? -1.244 -25.364 6.312 1.00 90.06 358 ARG A CA 1
ATOM 2893 C C . ARG A 1 358 ? -2.719 -25.004 6.473 1.00 90.06 358 ARG A C 1
ATOM 2895 O O . ARG A 1 358 ? -3.126 -23.890 6.154 1.00 90.06 358 ARG A O 1
ATOM 2902 N N . GLN A 1 359 ? -3.475 -25.906 7.085 1.00 88.50 359 GLN A N 1
ATOM 2903 C CA . GLN A 1 359 ? -4.794 -25.626 7.640 1.00 88.50 359 GLN A CA 1
ATOM 2904 C C . GLN A 1 359 ? -4.749 -25.815 9.158 1.00 88.50 359 GLN A C 1
ATOM 2906 O O . GLN A 1 359 ? -4.260 -26.836 9.642 1.00 88.50 359 GLN A O 1
ATOM 2911 N N . ASP A 1 360 ? -5.228 -24.832 9.917 1.00 85.38 360 ASP A N 1
ATOM 2912 C CA . ASP A 1 360 ? -5.330 -24.980 11.367 1.00 85.38 360 ASP A CA 1
ATOM 2913 C C . ASP A 1 360 ? -6.593 -25.787 11.728 1.00 85.38 360 ASP A C 1
ATOM 2915 O O . ASP A 1 360 ? -7.670 -25.483 11.204 1.00 85.38 360 ASP A O 1
ATOM 2919 N N . PRO A 1 361 ? -6.492 -26.828 12.572 1.00 83.31 361 PRO A N 1
ATOM 2920 C CA . PRO A 1 361 ? -7.648 -27.638 12.963 1.00 83.31 361 PRO A CA 1
ATOM 2921 C C . PRO A 1 361 ? -8.678 -26.874 13.805 1.00 83.31 361 PRO A C 1
ATOM 2923 O O . PRO A 1 361 ? -9.857 -27.221 13.743 1.00 83.31 361 PRO A O 1
ATOM 2926 N N . ASP A 1 362 ? -8.264 -25.844 14.550 1.00 83.06 362 ASP A N 1
ATOM 2927 C CA . ASP A 1 362 ? -9.152 -25.065 15.422 1.00 83.06 362 ASP A CA 1
ATOM 2928 C C . ASP A 1 362 ? -9.785 -23.872 14.685 1.00 83.06 362 ASP A C 1
ATOM 2930 O O . ASP A 1 362 ? -10.552 -23.105 15.265 1.00 83.06 362 ASP A O 1
ATOM 2934 N N . GLY A 1 363 ? -9.479 -23.714 13.392 1.00 75.44 363 GLY A N 1
ATOM 2935 C CA . GLY A 1 363 ? -9.925 -22.579 12.589 1.00 75.44 363 GLY A CA 1
ATOM 2936 C C . GLY A 1 363 ? -9.156 -21.282 12.859 1.00 75.44 363 GLY A C 1
ATOM 2937 O O . GLY A 1 363 ? -9.587 -20.237 12.379 1.00 75.44 363 GLY A O 1
ATOM 2938 N N . ASP A 1 364 ? -8.032 -21.337 13.588 1.00 77.38 364 ASP A N 1
ATOM 2939 C CA . ASP A 1 364 ? -7.124 -20.198 13.763 1.00 77.38 364 ASP A CA 1
ATOM 2940 C C . ASP A 1 364 ? -6.473 -19.838 12.419 1.00 77.38 364 ASP A C 1
ATOM 2942 O O . ASP A 1 364 ? -5.632 -20.569 11.879 1.00 77.38 364 ASP A O 1
ATOM 2946 N N . ASP A 1 365 ? -6.868 -18.696 11.862 1.00 77.06 365 ASP A N 1
ATOM 2947 C CA . ASP A 1 365 ? -6.321 -18.208 10.605 1.00 77.06 365 ASP A CA 1
ATOM 2948 C C . ASP A 1 365 ? -4.885 -17.685 10.764 1.00 77.06 365 ASP A C 1
ATOM 2950 O O . ASP A 1 365 ? -4.177 -17.545 9.764 1.00 77.06 365 ASP A O 1
ATOM 2954 N N . TYR A 1 366 ? -4.389 -17.467 11.986 1.00 79.75 366 TYR A N 1
ATOM 2955 C CA . TYR A 1 366 ? -3.094 -16.847 12.221 1.00 79.75 366 TYR A CA 1
ATOM 2956 C C . TYR A 1 366 ? -1.949 -17.622 11.558 1.00 79.75 366 TYR A C 1
ATOM 2958 O O . TYR A 1 366 ? -1.679 -18.795 11.827 1.00 79.75 366 TYR A O 1
ATOM 2966 N N . GLY A 1 367 ? -1.212 -16.947 10.674 1.00 77.00 367 GLY A N 1
ATOM 2967 C CA . GLY A 1 367 ? -0.103 -17.556 9.934 1.00 77.00 367 GLY A CA 1
ATOM 2968 C C . GLY A 1 367 ? -0.528 -18.552 8.847 1.00 77.00 367 GLY A C 1
ATOM 2969 O O . GLY A 1 367 ? 0.323 -19.281 8.345 1.00 77.00 367 GLY A O 1
ATOM 2970 N N . THR A 1 368 ? -1.811 -18.604 8.481 1.00 87.25 368 THR A N 1
ATOM 2971 C CA . THR A 1 368 ? -2.264 -19.202 7.213 1.00 87.25 368 THR A CA 1
ATOM 2972 C C . THR A 1 368 ? -1.960 -18.272 6.035 1.00 87.25 368 THR A C 1
ATOM 2974 O O . THR A 1 368 ? -1.634 -17.094 6.221 1.00 87.25 368 THR A O 1
ATOM 2977 N N . LEU A 1 369 ? -2.070 -18.791 4.810 1.00 89.94 369 LEU A N 1
ATOM 2978 C CA . LEU A 1 369 ? -1.889 -17.991 3.599 1.00 89.94 369 LEU A CA 1
ATOM 2979 C C . LEU A 1 369 ? -2.902 -16.838 3.512 1.00 89.94 369 LEU A C 1
ATOM 2981 O O . LEU A 1 369 ? -2.514 -15.707 3.224 1.00 89.94 369 LEU A O 1
ATOM 2985 N N . ASP A 1 370 ? -4.173 -17.109 3.813 1.00 87.88 370 ASP A N 1
ATOM 2986 C CA . ASP A 1 370 ? -5.247 -16.113 3.741 1.00 87.88 370 ASP A CA 1
ATOM 2987 C C . ASP A 1 370 ? -5.041 -14.990 4.758 1.00 87.88 370 ASP A C 1
ATOM 2989 O O . ASP A 1 370 ? -5.176 -13.813 4.419 1.00 87.88 370 ASP A O 1
ATOM 2993 N N . TYR A 1 371 ? -4.615 -15.327 5.979 1.00 85.94 371 TYR A N 1
ATOM 2994 C CA . TYR A 1 371 ? -4.221 -14.326 6.970 1.00 85.94 371 TYR A CA 1
ATOM 2995 C C . TYR A 1 371 ? -3.061 -13.460 6.472 1.00 85.94 371 TYR A C 1
ATOM 2997 O O . TYR A 1 371 ? -3.088 -12.239 6.626 1.00 85.94 371 TYR A O 1
ATOM 3005 N N . TRP A 1 372 ? -2.049 -14.062 5.841 1.00 86.88 372 TRP A N 1
ATOM 3006 C CA . TRP A 1 372 ? -0.908 -13.335 5.284 1.00 86.88 372 TRP A CA 1
ATOM 3007 C C . TRP A 1 372 ? -1.314 -12.389 4.147 1.00 86.88 372 TRP A C 1
ATOM 3009 O O . TRP A 1 372 ? -0.957 -11.209 4.175 1.00 86.88 372 TRP A O 1
ATOM 3019 N N . LEU A 1 373 ? -2.104 -12.860 3.181 1.00 89.44 373 LEU A N 1
ATOM 3020 C CA . LEU A 1 373 ? -2.642 -12.017 2.111 1.00 89.44 373 LEU A CA 1
ATOM 3021 C C . LEU A 1 373 ? -3.545 -10.910 2.676 1.00 89.44 373 LEU A C 1
ATOM 3023 O O . LEU A 1 373 ? -3.430 -9.755 2.269 1.00 89.44 373 LEU A O 1
ATOM 3027 N N . GLY A 1 374 ? -4.368 -11.217 3.681 1.00 87.19 374 GLY A N 1
ATOM 3028 C CA . GLY A 1 374 ? -5.199 -10.242 4.386 1.00 87.19 374 GLY A CA 1
ATOM 3029 C C . GLY A 1 374 ? -4.391 -9.201 5.170 1.00 87.19 374 GLY A C 1
ATOM 3030 O O . GLY A 1 374 ? -4.761 -8.026 5.188 1.00 87.19 374 GLY A O 1
ATOM 3031 N N . ARG A 1 375 ? -3.262 -9.591 5.782 1.00 85.06 375 ARG A N 1
ATOM 3032 C CA . ARG A 1 375 ? -2.372 -8.706 6.559 1.00 85.06 375 ARG A CA 1
ATOM 3033 C C . ARG A 1 375 ? -1.646 -7.676 5.689 1.00 85.06 375 ARG A C 1
ATOM 3035 O O . ARG A 1 375 ? -1.386 -6.568 6.158 1.00 85.06 375 ARG A O 1
ATOM 3042 N N . PHE A 1 376 ? -1.341 -8.010 4.438 1.00 89.06 376 PHE A N 1
ATOM 3043 C CA . PHE A 1 376 ? -0.629 -7.119 3.512 1.00 89.06 376 PHE A CA 1
ATOM 3044 C C . PHE A 1 376 ? -1.483 -6.626 2.334 1.00 89.06 376 PHE A C 1
ATOM 3046 O O . PHE A 1 376 ? -0.984 -5.901 1.474 1.00 89.06 376 PHE A O 1
ATOM 3053 N N . GLY A 1 377 ? -2.769 -6.979 2.312 1.00 91.88 377 GLY A N 1
ATOM 3054 C CA . GLY A 1 377 ? -3.765 -6.453 1.384 1.00 91.88 377 GLY A CA 1
ATOM 3055 C C . GLY A 1 377 ? -4.262 -5.055 1.768 1.00 91.88 377 GLY A C 1
ATOM 3056 O O . GLY A 1 377 ? -3.593 -4.305 2.478 1.00 91.88 377 GLY A O 1
ATOM 3057 N N . LEU A 1 378 ? -5.451 -4.688 1.287 1.00 92.12 378 LEU A N 1
ATOM 3058 C CA . LEU A 1 378 ? -6.134 -3.455 1.696 1.00 92.12 378 LEU A CA 1
ATOM 3059 C C . LEU A 1 378 ? -6.798 -3.629 3.062 1.00 92.12 378 LEU A C 1
ATOM 3061 O O . LEU A 1 378 ? -7.245 -4.719 3.411 1.00 92.12 378 LEU A O 1
ATOM 3065 N N . THR A 1 379 ? -6.921 -2.539 3.818 1.00 89.31 379 THR A N 1
ATOM 3066 C CA . THR A 1 379 ? -7.595 -2.573 5.122 1.00 89.31 379 THR A CA 1
ATOM 3067 C C . THR A 1 379 ? -9.102 -2.806 4.987 1.00 89.31 379 THR A C 1
ATOM 3069 O O . THR A 1 379 ? -9.684 -3.518 5.809 1.00 89.31 379 THR A O 1
ATOM 3072 N N . TYR A 1 380 ? -9.725 -2.230 3.951 1.00 86.69 380 TYR A N 1
ATOM 3073 C CA . TYR A 1 380 ? -11.165 -2.327 3.694 1.00 86.69 380 TYR A CA 1
ATOM 3074 C C . TYR A 1 380 ? -11.462 -2.627 2.209 1.00 86.69 380 TYR A C 1
ATOM 3076 O O . TYR A 1 380 ? -12.015 -1.781 1.500 1.00 86.69 380 TYR A O 1
ATOM 3084 N N . PRO A 1 381 ? -11.062 -3.804 1.687 1.00 87.75 381 PRO A N 1
ATOM 3085 C CA . PRO A 1 381 ? -11.232 -4.127 0.273 1.00 87.75 381 PRO A CA 1
ATOM 3086 C C . PRO A 1 381 ? -12.720 -4.094 -0.133 1.00 87.75 381 PRO A C 1
ATOM 3088 O O . PRO A 1 381 ? -13.573 -4.510 0.649 1.00 87.75 381 PRO A O 1
ATOM 3091 N N . PRO A 1 382 ? -13.059 -3.620 -1.348 1.00 90.25 382 PRO A N 1
ATOM 3092 C CA . PRO A 1 382 ? -12.162 -3.206 -2.435 1.00 90.25 382 PRO A CA 1
ATOM 3093 C C . PRO A 1 382 ? -11.751 -1.718 -2.378 1.00 90.25 382 PRO A C 1
ATOM 3095 O O . PRO A 1 382 ? -11.286 -1.158 -3.376 1.00 90.25 382 PRO A O 1
ATOM 3098 N N . SER A 1 383 ? -11.972 -1.047 -1.249 1.00 89.38 383 SER A N 1
ATOM 3099 C CA . SER A 1 383 ? -11.696 0.376 -1.055 1.00 89.38 383 SER A CA 1
ATOM 3100 C C . SER A 1 383 ? -10.353 0.622 -0.382 1.00 89.38 383 SER A C 1
ATOM 3102 O O . SER A 1 383 ? -9.873 -0.171 0.425 1.00 89.38 383 SER A O 1
ATOM 3104 N N . TRP A 1 384 ? -9.731 1.745 -0.729 1.00 93.12 384 TRP A N 1
ATOM 3105 C CA . TRP A 1 384 ? -8.621 2.275 0.057 1.00 93.12 384 TRP A CA 1
ATOM 3106 C C . TRP A 1 384 ? -9.200 2.978 1.284 1.00 93.12 384 TRP A C 1
ATOM 3108 O O . TRP A 1 384 ? -10.264 3.589 1.183 1.00 93.12 384 TRP A O 1
ATOM 3118 N N . LEU A 1 385 ? -8.508 2.978 2.427 1.00 89.62 385 LEU A N 1
ATOM 3119 C CA . LEU A 1 385 ? -8.963 3.723 3.616 1.00 89.62 385 LEU A CA 1
ATOM 3120 C C . LEU A 1 385 ? -9.298 5.192 3.315 1.00 89.62 385 LEU A C 1
ATOM 3122 O O . LEU A 1 385 ? -10.236 5.749 3.880 1.00 89.62 385 LEU A O 1
ATOM 3126 N N . SER A 1 386 ? -8.567 5.820 2.391 1.00 91.25 386 SER A N 1
ATOM 3127 C CA . SER A 1 386 ? -8.834 7.185 1.927 1.00 91.25 386 SER A CA 1
ATOM 3128 C C . SER A 1 386 ? -10.229 7.382 1.329 1.00 91.25 386 SER A C 1
ATOM 3130 O O . SER A 1 386 ? -10.740 8.499 1.340 1.00 91.25 386 SER A O 1
ATOM 3132 N N . ASP A 1 387 ? -10.833 6.324 0.785 1.00 88.69 387 ASP A N 1
ATOM 3133 C CA . ASP A 1 387 ? -12.143 6.368 0.127 1.00 88.69 387 ASP A CA 1
ATOM 3134 C C . ASP A 1 387 ? -13.283 6.517 1.126 1.00 88.69 387 ASP A C 1
ATOM 3136 O O . ASP A 1 387 ? -14.348 7.015 0.778 1.00 88.69 387 ASP A O 1
ATOM 3140 N N . LEU A 1 388 ? -13.037 6.131 2.377 1.00 85.12 388 LEU A N 1
ATOM 3141 C CA . LEU A 1 388 ? -13.996 6.216 3.474 1.00 85.12 388 LEU A CA 1
ATOM 3142 C C . LEU A 1 388 ? -14.031 7.621 4.092 1.00 85.12 388 LEU A C 1
ATOM 3144 O O . LEU A 1 388 ? -14.733 7.875 5.069 1.00 85.12 388 LEU A O 1
ATOM 3148 N N . ARG A 1 389 ? -13.269 8.565 3.528 1.00 85.50 389 ARG A N 1
ATOM 3149 C CA . ARG A 1 389 ? -13.289 9.958 3.960 1.00 85.50 389 ARG A CA 1
ATOM 3150 C C . ARG A 1 389 ? -14.549 10.661 3.487 1.00 85.50 389 ARG A C 1
ATOM 3152 O O . ARG A 1 389 ? -14.716 10.947 2.304 1.00 85.50 389 ARG A O 1
ATOM 3159 N N . GLY A 1 390 ? -15.353 11.068 4.458 1.00 80.06 390 GLY A N 1
ATOM 3160 C CA . GLY A 1 390 ? -16.413 12.044 4.269 1.00 80.06 390 GLY A CA 1
ATOM 3161 C C . GLY A 1 390 ? -15.939 13.497 4.418 1.00 80.06 390 GLY A C 1
ATOM 3162 O O . GLY A 1 390 ? -14.809 13.768 4.852 1.00 80.06 390 GLY A O 1
ATOM 3163 N N . PRO A 1 391 ? -16.809 14.466 4.079 1.00 82.81 391 PRO A N 1
ATOM 3164 C CA . PRO A 1 391 ? -16.643 15.838 4.536 1.00 82.81 391 PRO A CA 1
ATOM 3165 C C . PRO A 1 391 ? -16.604 15.879 6.069 1.00 82.81 391 PRO A C 1
ATOM 3167 O O . PRO A 1 391 ? -17.175 15.027 6.746 1.00 82.81 391 PRO A O 1
ATOM 3170 N N . LYS A 1 392 ? -15.937 16.895 6.623 1.00 83.88 392 LYS A N 1
ATOM 3171 C CA . LYS A 1 392 ? -15.939 17.119 8.069 1.00 83.88 392 LYS A CA 1
ATOM 3172 C C . LYS A 1 392 ? -17.390 17.306 8.553 1.00 83.88 392 LYS A C 1
ATOM 3174 O O . LYS A 1 392 ? -18.067 18.165 7.979 1.00 83.88 392 LYS A O 1
ATOM 3179 N N . PRO A 1 393 ? -17.838 16.560 9.579 1.00 83.75 393 PRO A N 1
ATOM 3180 C CA . PRO A 1 393 ? -19.185 16.693 10.123 1.00 83.75 393 PRO A CA 1
ATOM 3181 C C . PRO A 1 393 ? -19.503 18.139 10.536 1.00 83.75 393 PRO A C 1
ATOM 3183 O O . PRO A 1 393 ? -18.603 18.898 10.914 1.00 83.75 393 PRO A O 1
ATOM 3186 N N . LEU A 1 394 ? -20.759 18.566 10.369 1.00 86.12 394 LEU A N 1
ATOM 3187 C CA . LEU A 1 394 ? -21.178 19.963 10.553 1.00 86.12 394 LEU A CA 1
ATOM 3188 C C . LEU A 1 394 ? -21.534 20.310 12.009 1.00 86.12 394 LEU A C 1
ATOM 3190 O O . LEU A 1 394 ? -21.924 21.452 12.265 1.00 86.12 394 LEU A O 1
ATOM 3194 N N . GLU A 1 395 ? -21.377 19.386 12.965 1.00 83.75 395 GLU A N 1
ATOM 3195 C CA . GLU A 1 395 ? -21.656 19.665 14.373 1.00 83.75 395 GLU A CA 1
ATOM 3196 C C . GLU A 1 395 ? -20.754 20.805 14.879 1.00 83.75 395 GLU A C 1
ATOM 3198 O O . GLU A 1 395 ? -19.536 20.802 14.647 1.00 83.75 395 GLU A O 1
ATOM 3203 N N . PRO A 1 396 ? -21.312 21.797 15.600 1.00 81.25 396 PRO A N 1
ATOM 3204 C CA . PRO A 1 396 ? -20.559 22.955 16.073 1.00 81.25 396 PRO A CA 1
ATOM 3205 C C . PRO A 1 396 ? -19.285 22.605 16.851 1.00 81.25 396 PRO A C 1
ATOM 3207 O O . PRO A 1 396 ? -18.293 23.323 16.709 1.00 81.25 396 PRO A O 1
ATOM 3210 N N . GLY A 1 397 ? -19.287 21.503 17.611 1.00 77.88 397 GLY A N 1
ATOM 3211 C CA . GLY A 1 397 ? -18.140 21.029 18.395 1.00 77.88 397 GLY A CA 1
ATOM 3212 C C . GLY A 1 397 ? -16.898 20.709 17.557 1.00 77.88 397 GLY A C 1
ATOM 3213 O O . GLY A 1 397 ? -15.773 20.838 18.036 1.00 77.88 397 GLY A O 1
ATOM 3214 N N . PHE A 1 398 ? -17.063 20.396 16.269 1.00 83.38 398 PHE A N 1
ATOM 3215 C CA . PHE A 1 398 ? -15.932 20.184 15.368 1.00 83.38 398 PHE A CA 1
ATOM 3216 C C . PHE A 1 398 ? -15.370 21.486 14.794 1.00 83.38 398 PHE A C 1
ATOM 3218 O O . PHE A 1 398 ? -14.222 21.510 14.344 1.00 83.38 398 PHE A O 1
ATOM 3225 N N . TRP A 1 399 ? -16.140 22.574 14.776 1.00 84.25 399 TRP A N 1
ATOM 3226 C CA . TRP A 1 399 ? -15.768 23.837 14.120 1.00 84.25 399 TRP A CA 1
ATOM 3227 C C . TRP A 1 399 ? -15.448 24.973 15.089 1.00 84.25 399 TRP A C 1
ATOM 3229 O O . TRP A 1 399 ? -14.769 25.925 14.700 1.00 84.25 399 TRP A O 1
ATOM 3239 N N . ARG A 1 400 ? -15.931 24.895 16.330 1.00 77.69 400 ARG A N 1
ATOM 3240 C CA . ARG A 1 400 ? -15.761 25.927 17.354 1.00 77.69 400 ARG A CA 1
ATOM 3241 C C . ARG A 1 400 ? -14.704 25.505 18.367 1.00 77.69 400 ARG A C 1
ATOM 3243 O O . ARG A 1 400 ? -14.546 24.330 18.669 1.00 77.69 400 ARG A O 1
ATOM 3250 N N . GLN A 1 401 ? -13.964 26.486 18.869 1.00 72.69 401 GLN A N 1
ATOM 3251 C CA . GLN A 1 401 ? -13.073 26.287 20.009 1.00 72.69 401 GLN A CA 1
ATOM 3252 C C . GLN A 1 401 ? -13.880 26.464 21.306 1.00 72.69 401 GLN A C 1
ATOM 3254 O O . GLN A 1 401 ? -14.841 27.245 21.286 1.00 72.69 401 GLN A O 1
ATOM 3259 N N . PRO A 1 402 ? -13.487 25.813 22.416 1.00 68.38 402 PRO A N 1
ATOM 3260 C CA . PRO A 1 402 ? -14.005 26.140 23.743 1.00 68.38 402 PRO A CA 1
ATOM 3261 C C . PRO A 1 402 ? -13.878 27.646 24.042 1.00 68.38 402 PRO A C 1
ATOM 3263 O O . PRO A 1 402 ? -13.032 28.337 23.463 1.00 68.38 402 PRO A O 1
ATOM 3266 N N . ALA A 1 403 ? -14.748 28.184 24.904 1.00 61.91 403 ALA A N 1
ATOM 3267 C CA . ALA A 1 403 ? -14.794 29.619 25.195 1.00 61.91 403 ALA A CA 1
ATOM 3268 C C . ALA A 1 403 ? -13.420 30.156 25.658 1.00 61.91 403 ALA A C 1
ATOM 3270 O O . ALA A 1 403 ? -12.747 29.557 26.491 1.00 61.91 403 ALA A O 1
ATOM 3271 N N . LYS A 1 404 ? -12.985 31.293 25.093 1.00 50.06 404 LYS A N 1
ATOM 3272 C CA . LYS A 1 404 ? -11.616 31.819 25.254 1.00 50.06 404 LYS A CA 1
ATOM 3273 C C . LYS A 1 404 ? -11.289 32.284 26.680 1.00 50.06 404 LYS A C 1
ATOM 3275 O O . LYS A 1 404 ? -12.052 33.034 27.283 1.00 50.06 404 LYS A O 1
ATOM 3280 N N . GLY A 1 405 ? -10.066 31.973 27.115 1.00 54.81 405 GLY A N 1
ATOM 3281 C CA . GLY A 1 405 ? -9.396 32.487 28.318 1.00 54.81 405 GLY A CA 1
ATOM 3282 C C . GLY A 1 405 ? -8.617 31.373 29.019 1.00 54.81 405 GLY A C 1
ATOM 3283 O O . GLY A 1 405 ? -9.117 30.257 29.070 1.00 54.81 405 GLY A O 1
ATOM 3284 N N . SER A 1 406 ? -7.422 31.643 29.569 1.00 55.12 406 SER A N 1
ATOM 3285 C CA . SER A 1 406 ? -6.641 30.609 30.282 1.00 55.12 406 SER A CA 1
ATOM 3286 C C . SER A 1 406 ? -7.481 29.965 31.382 1.00 55.12 406 SER A C 1
ATOM 3288 O O . SER A 1 406 ? -7.650 28.765 31.381 1.00 55.12 406 SER A O 1
ATOM 3290 N N . ALA A 1 407 ? -8.200 30.764 32.174 1.00 61.00 407 ALA A N 1
ATOM 3291 C CA . ALA A 1 407 ? -9.098 30.261 33.212 1.00 61.00 407 ALA A CA 1
ATOM 3292 C C . ALA A 1 407 ? -10.316 29.459 32.702 1.00 61.00 407 ALA A C 1
ATOM 3294 O O . ALA A 1 407 ? -10.989 28.841 33.522 1.00 61.00 407 ALA A O 1
ATOM 3295 N N . ALA A 1 408 ? -10.653 29.528 31.410 1.00 63.16 408 ALA A N 1
ATOM 3296 C CA . ALA A 1 408 ? -11.725 28.746 30.790 1.00 63.16 408 ALA A CA 1
ATOM 3297 C C . ALA A 1 408 ? -11.185 27.442 30.180 1.00 63.16 408 ALA A C 1
ATOM 3299 O O . ALA A 1 408 ? -11.829 26.412 30.317 1.00 63.16 408 ALA A O 1
ATOM 3300 N N . ILE A 1 409 ? -9.985 27.468 29.586 1.00 65.62 409 ILE A N 1
ATOM 3301 C CA . ILE A 1 409 ? -9.282 26.259 29.128 1.00 65.62 409 ILE A CA 1
ATOM 3302 C C . ILE A 1 409 ? -8.798 25.434 30.326 1.00 65.62 409 ILE A C 1
ATOM 3304 O O . ILE A 1 409 ? -9.015 24.232 30.334 1.00 65.62 409 ILE A O 1
ATOM 3308 N N . ASP A 1 410 ? -8.218 26.076 31.344 1.00 69.44 410 ASP A N 1
ATOM 3309 C CA . ASP A 1 410 ? -7.766 25.434 32.584 1.00 69.44 410 ASP A CA 1
ATOM 3310 C C . ASP A 1 410 ? -8.953 24.743 33.282 1.00 69.44 410 ASP A C 1
ATOM 3312 O O . ASP A 1 410 ? -8.877 23.566 33.617 1.00 69.44 410 ASP A O 1
ATOM 3316 N N . ARG A 1 411 ? -10.103 25.433 33.390 1.00 68.12 411 ARG A N 1
ATOM 3317 C CA . ARG A 1 411 ? -11.345 24.835 33.914 1.00 68.12 411 ARG A CA 1
ATOM 3318 C C . ARG A 1 411 ? -11.848 23.667 33.070 1.00 68.12 411 ARG A C 1
ATOM 3320 O O . ARG A 1 411 ? -12.235 22.655 33.634 1.00 68.12 411 ARG A O 1
ATOM 3327 N N . TRP A 1 412 ? -11.814 23.802 31.747 1.00 70.25 412 TRP A N 1
ATOM 3328 C CA . TRP A 1 412 ? -12.207 22.737 30.823 1.00 70.25 412 TRP A CA 1
ATOM 3329 C C . TRP A 1 412 ? -11.285 21.507 30.906 1.00 70.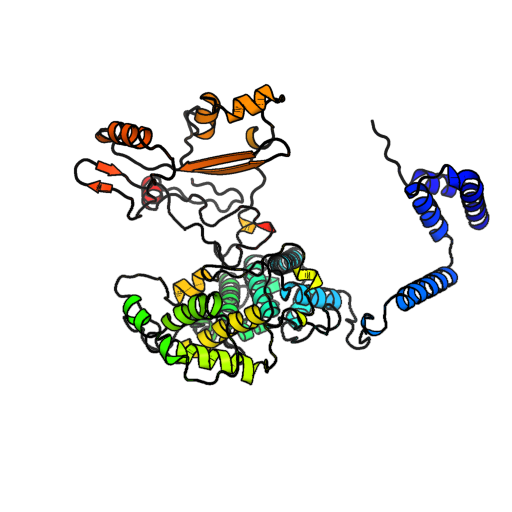25 412 TRP A C 1
ATOM 3331 O O . TRP A 1 412 ? -11.734 20.387 30.690 1.00 70.25 412 TRP A O 1
ATOM 3341 N N . THR A 1 413 ? -10.001 21.683 31.239 1.00 73.00 413 THR A N 1
ATOM 3342 C CA . THR A 1 413 ? -9.086 20.555 31.480 1.00 73.00 413 THR A CA 1
ATOM 3343 C C . THR A 1 413 ? -9.215 19.938 32.870 1.00 73.00 413 THR A C 1
ATOM 3345 O O . THR A 1 413 ? -8.877 18.766 33.026 1.00 73.00 413 THR A O 1
ATOM 3348 N N . ASP A 1 414 ? -9.678 20.703 33.863 1.00 74.62 414 ASP A N 1
ATOM 3349 C CA . ASP A 1 414 ? -9.825 20.240 35.247 1.00 74.62 414 ASP A CA 1
ATOM 3350 C C . ASP A 1 414 ? -11.096 19.397 35.450 1.00 74.62 414 ASP A C 1
ATOM 3352 O O . ASP A 1 414 ? -11.074 18.433 36.217 1.00 74.62 414 ASP A O 1
ATOM 3356 N N . GLU A 1 415 ? -12.197 19.731 34.767 1.00 72.44 415 GLU A N 1
ATOM 3357 C CA . GLU A 1 415 ? -13.477 19.030 34.898 1.00 72.44 415 GLU A CA 1
ATOM 3358 C C . GLU A 1 415 ? -14.237 18.997 33.564 1.00 72.44 415 GLU A C 1
ATOM 3360 O O . GLU A 1 415 ? -14.359 20.009 32.873 1.00 72.44 415 GLU A O 1
ATOM 3365 N N . ILE A 1 416 ? -14.769 17.823 33.208 1.00 72.50 416 ILE A N 1
ATOM 3366 C CA . ILE A 1 416 ? -15.693 17.677 32.077 1.00 72.50 416 ILE A CA 1
ATOM 3367 C C . ILE A 1 416 ? -17.079 18.109 32.556 1.00 72.50 416 ILE A C 1
ATOM 3369 O O . ILE A 1 416 ? -17.600 17.544 33.518 1.00 72.50 416 ILE A O 1
ATOM 3373 N N . GLU A 1 417 ? -17.688 19.082 31.881 1.00 78.81 417 GLU A N 1
ATOM 3374 C CA . GLU A 1 417 ? -19.041 19.533 32.213 1.00 78.81 417 GLU A CA 1
ATOM 3375 C C . GLU A 1 417 ? -20.074 18.426 31.915 1.00 78.81 417 GLU A C 1
ATOM 3377 O O . GLU A 1 417 ? -20.002 17.748 30.888 1.00 78.81 417 GLU A O 1
ATOM 3382 N N . GLU A 1 418 ? -21.064 18.247 32.798 1.00 83.50 418 GLU A N 1
ATOM 3383 C CA . GLU A 1 418 ? -22.108 17.216 32.648 1.00 83.50 418 GLU A CA 1
ATOM 3384 C C . GLU A 1 418 ? -22.855 17.341 31.310 1.00 83.50 418 GLU A C 1
ATOM 3386 O O . GLU A 1 418 ? -23.108 16.341 30.643 1.00 83.50 418 GLU A O 1
ATOM 3391 N N . GLU A 1 419 ? -23.144 18.570 30.875 1.00 83.56 419 GLU A N 1
ATOM 3392 C CA . GLU A 1 419 ? -23.794 18.851 29.590 1.00 83.56 419 GLU A CA 1
ATOM 3393 C C . GLU A 1 419 ? -22.939 18.381 28.400 1.00 83.56 419 GLU A C 1
ATOM 3395 O O . GLU A 1 419 ? -23.467 17.794 27.455 1.00 83.56 419 GLU A O 1
ATOM 3400 N N . GLU A 1 420 ? -21.613 18.555 28.465 1.00 81.25 420 GLU A N 1
ATOM 3401 C CA . GLU A 1 420 ? -20.683 18.070 27.438 1.00 81.25 420 GLU A CA 1
ATOM 3402 C C . GLU A 1 420 ? -20.662 16.536 27.396 1.00 81.25 420 GLU A C 1
ATOM 3404 O O . GLU A 1 420 ? -20.691 15.957 26.311 1.00 81.25 420 GLU A O 1
ATOM 3409 N N . PHE A 1 421 ? -20.673 15.870 28.555 1.00 85.31 421 PHE A N 1
ATOM 3410 C CA . PHE A 1 421 ? -20.765 14.410 28.626 1.00 85.31 421 PHE A CA 1
ATOM 3411 C C . PHE A 1 421 ? -22.075 13.884 28.027 1.00 85.31 421 PHE A C 1
ATOM 3413 O O . PHE A 1 421 ? -22.043 12.969 27.204 1.00 85.31 421 PHE A O 1
ATOM 3420 N N . LEU A 1 422 ? -23.217 14.462 28.418 1.00 88.75 422 LEU A N 1
ATOM 3421 C CA . LEU A 1 422 ? -24.531 14.047 27.920 1.00 88.75 422 LEU A CA 1
ATOM 3422 C C . LEU A 1 422 ? -24.643 14.250 26.406 1.00 88.75 422 LEU A C 1
ATOM 3424 O O . LEU A 1 422 ? -25.102 13.339 25.721 1.00 88.75 422 LEU A O 1
ATOM 3428 N N . THR A 1 423 ? -24.154 15.384 25.894 1.00 86.56 423 THR A N 1
ATOM 3429 C CA . THR A 1 423 ? -24.141 15.692 24.455 1.00 86.56 423 THR A CA 1
ATOM 3430 C C . THR A 1 423 ? -23.277 14.698 23.676 1.00 86.56 423 THR A C 1
ATOM 3432 O O . THR A 1 423 ? -23.711 14.144 22.671 1.00 86.56 423 THR A O 1
ATOM 3435 N N . GLU A 1 424 ? -22.043 14.436 24.126 1.00 87.38 424 GLU A N 1
ATOM 3436 C CA . GLU A 1 424 ? -21.132 13.512 23.429 1.00 87.38 424 GLU A CA 1
ATOM 3437 C C . GLU A 1 424 ? -21.648 12.064 23.467 1.00 87.38 424 GLU A C 1
ATOM 3439 O O . GLU A 1 424 ? -21.488 11.326 22.497 1.00 87.38 424 GLU A O 1
ATOM 3444 N N . ALA A 1 425 ? -22.310 11.658 24.555 1.00 87.94 425 ALA A N 1
ATOM 3445 C CA . ALA A 1 425 ? -22.952 10.349 24.672 1.00 87.94 425 ALA A CA 1
ATOM 3446 C C . ALA A 1 425 ? -24.291 10.245 23.910 1.00 87.94 425 ALA A C 1
ATOM 3448 O O . ALA A 1 425 ? -24.831 9.143 23.777 1.00 87.94 425 ALA A O 1
ATOM 3449 N N . GLY A 1 426 ? -24.833 11.363 23.411 1.00 88.44 426 GLY A N 1
ATOM 3450 C CA . GLY A 1 426 ? -26.168 11.436 22.815 1.00 88.44 426 GLY A CA 1
ATOM 3451 C C . GLY A 1 426 ? -27.269 11.050 23.803 1.00 88.44 426 GLY A C 1
ATOM 3452 O O . GLY A 1 426 ? -28.172 10.305 23.452 1.00 88.44 426 GLY A O 1
ATOM 3453 N N . LEU A 1 427 ? -27.147 11.468 25.065 1.00 88.31 427 LEU A N 1
ATOM 3454 C CA . LEU A 1 427 ? -28.137 11.219 26.124 1.00 88.31 427 LEU A CA 1
ATOM 3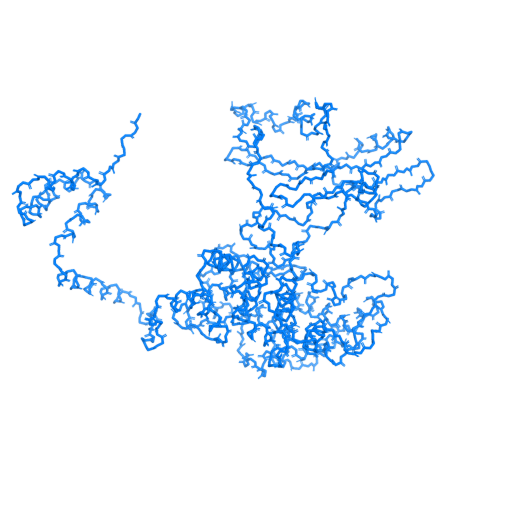455 C C . LEU A 1 427 ? -29.113 12.391 26.312 1.00 88.31 427 LEU A C 1
ATOM 3457 O O . LEU A 1 427 ? -30.061 12.286 27.092 1.00 88.31 427 LEU A O 1
ATOM 3461 N N . ASP A 1 428 ? -28.872 13.506 25.627 1.00 87.00 428 ASP A N 1
ATOM 3462 C CA . ASP A 1 428 ? -29.726 14.691 25.569 1.00 87.00 428 ASP A CA 1
ATOM 3463 C C . ASP A 1 428 ? -30.761 14.639 24.425 1.00 87.00 428 ASP A C 1
ATOM 3465 O O . ASP A 1 428 ? -31.749 15.378 24.459 1.00 87.00 428 ASP A O 1
ATOM 3469 N N . ASP A 1 429 ? -30.579 13.739 23.454 1.00 83.44 429 ASP A N 1
ATOM 3470 C CA . ASP A 1 429 ? -31.502 13.486 22.344 1.00 83.44 429 ASP A CA 1
ATOM 3471 C C . ASP A 1 429 ? -32.390 12.250 22.630 1.00 83.44 429 ASP A C 1
ATOM 3473 O O . ASP A 1 429 ? -31.876 11.159 22.877 1.00 83.44 429 ASP A O 1
ATOM 3477 N N . PRO A 1 430 ? -33.733 12.365 22.617 1.00 85.06 430 PRO A N 1
ATOM 3478 C CA . PRO A 1 430 ? -34.623 11.223 22.833 1.00 85.06 430 PRO A CA 1
ATOM 3479 C C . PRO A 1 430 ? -34.742 10.274 21.624 1.00 85.06 430 PRO A C 1
ATOM 3481 O O . PRO A 1 430 ? -35.306 9.188 21.774 1.00 85.06 430 PRO A O 1
ATOM 3484 N N . GLU A 1 431 ? -34.287 10.675 20.434 1.00 85.25 431 GLU A N 1
ATOM 3485 C CA . GLU A 1 431 ? -34.387 9.897 19.191 1.00 85.25 431 GLU A CA 1
ATOM 3486 C C . GLU A 1 431 ? -33.108 9.115 18.858 1.00 85.25 431 GLU A C 1
ATOM 3488 O O . GLU A 1 431 ? -33.182 8.114 18.140 1.00 85.25 431 GLU A O 1
ATOM 3493 N N . TRP A 1 432 ? -31.950 9.530 19.379 1.00 81.31 432 TRP A N 1
ATOM 3494 C CA . TRP A 1 432 ? -30.645 8.956 19.036 1.00 81.31 432 TRP A CA 1
ATOM 3495 C C . TRP A 1 432 ? -29.814 8.633 20.277 1.00 81.31 432 TRP A C 1
ATOM 3497 O O . TRP A 1 432 ? -29.976 9.243 21.321 1.00 81.31 432 TRP A O 1
ATOM 3507 N N . LEU A 1 433 ? -28.906 7.663 20.151 1.00 87.88 433 LEU A N 1
ATOM 3508 C CA . LEU A 1 433 ? -27.932 7.299 21.182 1.00 87.88 433 LEU A CA 1
ATOM 3509 C C . LEU A 1 433 ? -26.585 7.005 20.520 1.00 87.88 433 LEU A C 1
ATOM 3511 O O . LEU A 1 433 ? -26.527 6.264 19.532 1.00 87.88 433 LEU A O 1
ATOM 3515 N N . VAL A 1 434 ? -25.489 7.522 21.081 1.00 90.25 434 VAL A N 1
ATOM 3516 C CA . VAL A 1 434 ? -24.143 7.229 20.573 1.00 90.25 434 VAL A CA 1
ATOM 3517 C C . VAL A 1 434 ? -23.656 5.898 21.145 1.00 90.25 434 VAL A C 1
ATOM 3519 O O . VAL A 1 434 ? -23.245 5.802 22.298 1.00 90.25 434 VAL A O 1
ATOM 3522 N N . ILE A 1 435 ? -23.678 4.848 20.320 1.00 88.50 435 ILE A N 1
ATOM 3523 C CA . ILE A 1 435 ? -23.194 3.509 20.708 1.00 88.50 435 ILE A CA 1
ATOM 3524 C C . ILE A 1 435 ? -21.684 3.330 20.501 1.00 88.50 435 ILE A C 1
ATOM 3526 O O . ILE A 1 435 ? -21.066 2.481 21.144 1.00 88.50 435 ILE A O 1
ATOM 3530 N N . ALA A 1 436 ? -21.084 4.124 19.612 1.00 88.94 436 ALA A N 1
ATOM 3531 C CA . ALA A 1 436 ? -19.641 4.234 19.483 1.00 88.94 436 ALA A CA 1
ATOM 3532 C C . ALA A 1 436 ? -19.213 5.535 18.814 1.00 88.94 436 ALA A C 1
ATOM 3534 O O . ALA A 1 436 ? -19.868 6.027 17.896 1.00 88.94 436 ALA A O 1
ATOM 3535 N N . ALA A 1 437 ? -18.060 6.042 19.240 1.00 87.44 437 ALA A N 1
ATOM 3536 C CA . ALA A 1 437 ? -17.403 7.186 18.632 1.00 87.44 437 ALA A CA 1
ATOM 3537 C C . ALA A 1 437 ? -15.890 7.085 18.827 1.00 87.44 437 ALA A C 1
ATOM 3539 O O . ALA A 1 437 ? -15.412 6.690 19.888 1.00 87.44 437 ALA A O 1
ATOM 3540 N N . SER A 1 438 ? -15.122 7.496 17.822 1.00 87.12 438 SER A N 1
ATOM 3541 C CA . SER A 1 438 ? -13.703 7.787 17.997 1.00 87.12 438 SER A CA 1
ATOM 3542 C C . SER A 1 438 ? -13.317 8.973 17.132 1.00 87.12 438 SER A C 1
ATOM 3544 O O . SER A 1 438 ? -13.264 8.881 15.907 1.00 87.12 438 SER A O 1
ATOM 3546 N N . HIS A 1 439 ? -13.061 10.111 17.771 1.00 86.94 439 HIS A N 1
ATOM 3547 C CA . HIS A 1 439 ? -12.612 11.298 17.060 1.00 86.94 439 HIS A CA 1
ATOM 3548 C C . HIS A 1 439 ? -11.668 12.145 17.897 1.00 86.94 439 HIS A C 1
ATOM 3550 O O . HIS A 1 439 ? -11.638 12.115 19.127 1.00 86.94 439 HIS A O 1
ATOM 3556 N N . THR A 1 440 ? -10.881 12.944 17.188 1.00 87.50 440 THR A N 1
ATOM 3557 C CA . THR A 1 440 ? -9.979 13.921 17.776 1.00 87.50 440 THR A CA 1
ATOM 3558 C C . THR A 1 440 ? -10.232 15.280 17.146 1.00 87.50 440 THR A C 1
ATOM 3560 O O . THR A 1 440 ? -10.131 15.438 15.929 1.00 87.50 440 THR A O 1
ATOM 3563 N N . THR A 1 441 ? -10.486 16.276 17.988 1.00 86.31 441 THR A N 1
ATOM 3564 C CA . THR A 1 441 ? -10.598 17.680 17.592 1.00 86.31 441 THR A CA 1
ATOM 3565 C C . THR A 1 441 ? -9.377 18.423 18.114 1.00 86.31 441 THR A C 1
ATOM 3567 O O . THR A 1 441 ? -9.051 18.356 19.298 1.00 86.31 441 THR A O 1
ATOM 3570 N N . ARG A 1 442 ? -8.662 19.126 17.231 1.00 84.12 442 ARG A N 1
ATOM 3571 C CA . ARG A 1 442 ? -7.422 19.828 17.583 1.00 84.12 442 ARG A CA 1
ATOM 3572 C C . ARG A 1 442 ? -7.385 21.233 16.999 1.00 84.12 442 ARG A C 1
ATOM 3574 O O . ARG A 1 442 ? -7.744 21.444 15.842 1.00 84.12 442 ARG A O 1
ATOM 3581 N N . SER A 1 443 ? -6.864 22.169 17.786 1.00 80.75 443 SER A N 1
ATOM 3582 C CA . SER A 1 443 ? -6.423 23.490 17.336 1.00 80.75 443 SER A CA 1
ATOM 3583 C C . SER A 1 443 ? -5.008 23.795 17.856 1.00 80.75 443 SER A C 1
ATOM 3585 O O . SER A 1 443 ? -4.313 22.899 18.337 1.00 80.75 443 SER A O 1
ATOM 3587 N N . SER A 1 444 ? -4.553 25.046 17.738 1.00 79.44 444 SER A N 1
ATOM 3588 C CA . SER A 1 444 ? -3.303 25.501 18.359 1.00 79.44 444 SER A CA 1
ATOM 3589 C C . SER A 1 444 ? -3.374 25.581 19.887 1.00 79.44 444 SER A C 1
ATOM 3591 O O . SER A 1 444 ? -2.327 25.564 20.523 1.00 79.44 444 SER A O 1
ATOM 3593 N N . GLU A 1 445 ? -4.576 25.690 20.462 1.00 76.25 445 GLU A N 1
ATOM 3594 C CA . GLU A 1 445 ? -4.784 25.979 21.892 1.00 76.25 445 GLU A CA 1
ATOM 3595 C C . GLU A 1 445 ? -5.397 24.808 22.668 1.00 76.25 445 GLU A C 1
ATOM 3597 O O . GLU A 1 445 ? -5.265 24.761 23.884 1.00 76.25 445 GLU A O 1
ATOM 3602 N N . PHE A 1 446 ? -6.044 23.853 21.991 1.00 78.81 446 PHE A N 1
ATOM 3603 C CA . PHE A 1 446 ? -6.662 22.702 22.654 1.00 78.81 446 PHE A CA 1
ATOM 3604 C C . PHE A 1 446 ? -6.581 21.422 21.819 1.00 78.81 446 PHE A C 1
ATOM 3606 O O . PHE A 1 446 ? -6.459 21.447 20.586 1.00 78.81 446 PHE A O 1
ATOM 3613 N N . TRP A 1 447 ? -6.703 20.300 22.521 1.00 83.94 447 TRP A N 1
ATOM 3614 C CA . TRP A 1 447 ? -6.821 18.959 21.971 1.00 83.94 447 TRP A CA 1
ATOM 3615 C C . TRP A 1 447 ? -7.890 18.204 22.764 1.00 83.94 447 TRP A C 1
ATOM 3617 O O . TRP A 1 447 ? -7.768 18.075 23.976 1.00 83.94 447 TRP A O 1
ATOM 3627 N N . LYS A 1 448 ? -8.936 17.738 22.079 1.00 84.94 448 LYS A N 1
ATOM 3628 C CA . LYS A 1 448 ? -10.010 16.911 22.638 1.00 84.94 448 LYS A CA 1
ATOM 3629 C C . LYS A 1 448 ? -10.002 15.565 21.926 1.00 84.94 448 LYS A C 1
ATOM 3631 O O . LYS A 1 448 ? -10.022 15.529 20.694 1.00 84.94 448 LYS A O 1
ATOM 3636 N N . SER A 1 449 ? -9.994 14.478 22.687 1.00 87.62 449 SER A N 1
ATOM 3637 C CA . SER A 1 449 ? -10.149 13.121 22.168 1.00 87.62 449 SER A CA 1
ATOM 3638 C C . SER A 1 449 ? -11.364 12.482 22.819 1.00 87.62 449 SER A C 1
ATOM 3640 O O . SER A 1 449 ? -11.459 12.468 24.041 1.00 87.62 449 SER A O 1
ATOM 3642 N N . VAL A 1 450 ? -12.269 11.950 22.003 1.00 87.75 450 VAL A N 1
ATOM 3643 C CA . VAL A 1 450 ? -13.475 11.253 22.456 1.00 87.75 450 VAL A CA 1
ATOM 3644 C C . VAL A 1 450 ? -13.384 9.808 21.996 1.00 87.75 450 VAL A C 1
ATOM 3646 O O . VAL A 1 450 ? -13.051 9.531 20.839 1.00 87.75 450 VAL A O 1
ATOM 3649 N N . ASN A 1 451 ? -13.645 8.889 22.921 1.00 88.50 451 ASN A N 1
ATOM 3650 C CA . ASN A 1 451 ? -13.819 7.478 22.632 1.00 88.50 451 ASN A CA 1
ATOM 3651 C C . ASN A 1 451 ? -15.041 6.980 23.410 1.00 88.50 451 ASN A C 1
ATOM 3653 O O . ASN A 1 451 ? -15.064 7.064 24.636 1.00 88.50 451 ASN A O 1
ATOM 3657 N N . ILE A 1 452 ? -16.050 6.511 22.687 1.00 89.38 452 ILE A N 1
ATOM 3658 C CA . ILE A 1 452 ? -17.283 5.955 23.241 1.00 89.38 452 ILE A CA 1
ATOM 3659 C C . ILE A 1 452 ? -17.385 4.529 22.724 1.00 89.38 452 ILE A C 1
ATOM 3661 O O . ILE A 1 452 ? -17.208 4.301 21.529 1.00 89.38 452 ILE A O 1
ATOM 3665 N N . ASN A 1 453 ? -17.679 3.594 23.622 1.00 88.38 453 ASN A N 1
ATOM 3666 C CA . ASN A 1 453 ? -18.007 2.211 23.298 1.00 88.38 453 ASN A CA 1
ATOM 3667 C C . ASN A 1 453 ? -19.219 1.804 24.134 1.00 88.38 453 ASN A C 1
ATOM 3669 O O . ASN A 1 453 ? -19.339 2.219 25.289 1.00 88.38 453 ASN A O 1
ATOM 3673 N N . ALA A 1 454 ? -20.077 0.959 23.575 1.00 89.75 454 ALA A N 1
ATOM 3674 C CA . ALA A 1 454 ? -21.255 0.443 24.252 1.00 89.75 454 ALA A CA 1
ATOM 3675 C C . ALA A 1 454 ? -21.316 -1.085 24.173 1.00 89.75 454 ALA A C 1
ATOM 3677 O O . ALA A 1 454 ? -20.873 -1.704 23.206 1.00 89.75 454 ALA A O 1
ATOM 3678 N N . ALA A 1 455 ? -21.921 -1.680 25.196 1.00 92.00 455 ALA A N 1
ATOM 3679 C CA . ALA A 1 455 ? -22.214 -3.103 25.281 1.00 92.00 455 ALA A CA 1
ATOM 3680 C C . ALA A 1 455 ? -23.562 -3.304 25.989 1.00 92.00 455 ALA A C 1
ATOM 3682 O O . ALA A 1 455 ? -24.025 -2.442 26.738 1.00 92.00 455 ALA A O 1
ATOM 3683 N N . LEU A 1 456 ? -24.201 -4.445 25.747 1.00 92.06 456 LEU A N 1
ATOM 3684 C CA . LEU A 1 456 ? -25.471 -4.817 26.357 1.00 92.06 456 LEU A CA 1
ATOM 3685 C C . LEU A 1 456 ? -25.240 -5.550 27.672 1.00 92.06 456 LEU A C 1
ATOM 3687 O O . LEU A 1 456 ? -24.455 -6.493 27.741 1.00 92.06 456 LEU A O 1
ATOM 3691 N N . VAL A 1 457 ? -25.997 -5.170 28.696 1.00 94.19 457 VAL A N 1
ATOM 3692 C CA . VAL A 1 457 ? -26.031 -5.842 29.997 1.00 94.19 457 VAL A CA 1
ATOM 3693 C C . VAL A 1 457 ? -27.477 -6.118 30.394 1.00 94.19 457 VAL A C 1
ATOM 3695 O O . VAL A 1 457 ? -28.375 -5.333 30.090 1.00 94.19 457 VAL A O 1
ATOM 3698 N N . VAL A 1 458 ? -27.720 -7.236 31.079 1.00 94.19 458 VAL A N 1
ATOM 3699 C CA . VAL A 1 458 ? -29.067 -7.563 31.579 1.00 94.19 458 VAL A CA 1
ATOM 3700 C C . VAL A 1 458 ? -29.472 -6.559 32.669 1.00 94.19 458 VAL A C 1
ATOM 3702 O O . VAL A 1 458 ? -28.674 -6.345 33.595 1.00 94.19 458 VAL A O 1
ATOM 3705 N N . PRO A 1 459 ? -30.681 -5.961 32.618 1.00 95.56 459 PRO A N 1
ATOM 3706 C CA . PRO A 1 459 ? -31.090 -4.899 33.541 1.00 95.56 459 PRO A CA 1
ATOM 3707 C C . PRO A 1 459 ? -30.921 -5.241 35.026 1.00 95.56 459 PRO A C 1
ATOM 3709 O O . PRO A 1 459 ? -30.510 -4.391 35.815 1.00 95.56 459 PRO A O 1
ATOM 3712 N N . GLU A 1 460 ? -31.159 -6.496 35.409 1.00 94.81 460 GLU A N 1
ATOM 3713 C CA . GLU A 1 460 ? -31.068 -6.976 36.792 1.00 94.81 460 GLU A CA 1
ATOM 3714 C C . GLU A 1 460 ? -29.644 -6.875 37.361 1.00 94.81 460 GLU A C 1
ATOM 3716 O O . GLU A 1 460 ? -29.464 -6.726 38.570 1.00 94.81 460 GLU A O 1
ATOM 3721 N N . THR A 1 461 ? -28.625 -6.935 36.497 1.00 93.94 461 THR A N 1
ATOM 3722 C CA . THR A 1 461 ? -27.203 -6.897 36.886 1.00 93.94 461 THR A CA 1
ATOM 3723 C C . THR A 1 461 ? -26.499 -5.589 36.519 1.00 93.94 461 THR A C 1
ATOM 3725 O O . THR A 1 461 ? -25.391 -5.339 36.998 1.00 93.94 461 THR A O 1
ATOM 3728 N N . ALA A 1 462 ? -27.152 -4.702 35.761 1.00 93.75 462 ALA A N 1
ATOM 3729 C CA . ALA A 1 462 ? -26.577 -3.447 35.270 1.00 93.75 462 ALA A CA 1
ATOM 3730 C C . ALA A 1 462 ? -26.032 -2.549 36.396 1.00 93.75 462 ALA A C 1
ATOM 3732 O O . ALA A 1 462 ? -24.922 -2.023 36.308 1.00 93.75 462 ALA A O 1
ATOM 3733 N N . ALA A 1 463 ? -26.765 -2.427 37.509 1.00 94.06 463 ALA A N 1
ATOM 3734 C CA . ALA A 1 463 ? -26.327 -1.623 38.651 1.00 94.06 463 ALA A CA 1
ATOM 3735 C C . ALA A 1 463 ? -25.068 -2.189 39.337 1.00 94.06 463 ALA A C 1
ATOM 3737 O O . ALA A 1 463 ? -24.288 -1.433 39.915 1.00 94.06 463 ALA A O 1
ATOM 3738 N N . ALA A 1 464 ? -24.865 -3.512 39.298 1.00 91.75 464 ALA A N 1
ATOM 3739 C CA . ALA A 1 464 ? -23.656 -4.139 39.826 1.00 91.75 464 ALA A CA 1
ATOM 3740 C C . ALA A 1 464 ? -22.449 -3.866 38.920 1.00 91.75 464 ALA A C 1
ATOM 3742 O O . ALA A 1 464 ? -21.395 -3.493 39.433 1.00 91.75 464 ALA A O 1
ATOM 3743 N N . LEU A 1 465 ? -22.627 -3.966 37.596 1.00 92.19 465 LEU A N 1
ATOM 3744 C CA . LEU A 1 465 ? -21.596 -3.603 36.621 1.00 92.19 465 LEU A CA 1
ATOM 3745 C C . LEU A 1 465 ? -21.189 -2.132 36.771 1.00 92.19 465 LEU A C 1
ATOM 3747 O O . LEU A 1 465 ? -20.003 -1.844 36.888 1.00 92.19 465 LEU A O 1
ATOM 3751 N N . CYS A 1 466 ? -22.159 -1.218 36.866 1.00 91.56 466 CYS A N 1
ATOM 3752 C CA . CYS A 1 466 ? -21.895 0.213 37.038 1.00 91.56 466 CYS A CA 1
ATOM 3753 C C . CYS A 1 466 ? -21.028 0.495 38.277 1.00 91.56 466 CYS A C 1
ATOM 3755 O O . CYS A 1 466 ? -19.998 1.155 38.170 1.00 91.56 466 CYS A O 1
ATOM 3757 N N . ARG A 1 467 ? -21.363 -0.094 39.436 1.00 92.50 467 ARG A N 1
ATOM 3758 C CA . ARG A 1 467 ? -20.535 0.035 40.650 1.00 92.50 467 ARG A CA 1
ATOM 3759 C C . ARG A 1 467 ? -19.128 -0.539 40.478 1.00 92.50 467 ARG A C 1
ATOM 3761 O O . ARG A 1 467 ? -18.189 0.011 41.041 1.00 92.50 467 ARG A O 1
ATOM 3768 N N . SER A 1 468 ? -18.982 -1.634 39.729 1.00 90.12 468 SER A N 1
ATOM 3769 C CA . SER A 1 468 ? -17.672 -2.231 39.448 1.00 90.12 468 SER A CA 1
ATOM 3770 C C . SER A 1 468 ? -16.813 -1.309 38.585 1.00 90.12 468 SER A C 1
ATOM 3772 O O . SER A 1 468 ? -15.659 -1.076 38.923 1.00 90.12 468 SER A O 1
ATOM 3774 N N . LEU A 1 469 ? -17.380 -0.750 37.511 1.00 89.81 469 LEU A N 1
ATOM 3775 C CA . LEU A 1 469 ? -16.674 0.172 36.616 1.00 89.81 469 LEU A CA 1
ATOM 3776 C C . LEU A 1 469 ? -16.325 1.492 37.319 1.00 89.81 469 LEU A C 1
ATOM 3778 O O . LEU A 1 469 ? -15.239 2.021 37.118 1.00 89.81 469 LEU A O 1
ATOM 3782 N N . GLN A 1 470 ? -17.200 1.991 38.199 1.00 88.94 470 GLN A N 1
ATOM 3783 C CA . GLN A 1 470 ? -16.938 3.181 39.023 1.00 88.94 470 GLN A CA 1
ATOM 3784 C C . GLN A 1 470 ? -15.839 2.970 40.076 1.00 88.94 470 GLN A C 1
ATOM 3786 O O . GLN A 1 470 ? -15.278 3.943 40.572 1.00 88.94 470 GLN A O 1
ATOM 3791 N N . ALA A 1 471 ? -15.540 1.720 40.440 1.00 90.25 471 ALA A N 1
ATOM 3792 C CA . ALA A 1 471 ? -14.452 1.395 41.357 1.00 90.25 471 ALA A CA 1
ATOM 3793 C C . ALA A 1 471 ? -13.089 1.270 40.650 1.00 90.25 471 ALA A C 1
ATOM 3795 O O . ALA A 1 471 ? -12.061 1.229 41.329 1.00 90.25 471 ALA A O 1
ATOM 3796 N N . CYS A 1 472 ? -13.062 1.204 39.313 1.00 88.81 472 CYS A N 1
ATOM 3797 C CA . CYS A 1 472 ? -11.824 1.196 38.539 1.00 88.81 472 CYS A CA 1
ATOM 3798 C C . CYS A 1 472 ? -11.134 2.561 38.629 1.00 88.81 472 CYS A C 1
ATOM 3800 O O . CYS A 1 472 ? -11.762 3.609 38.495 1.00 88.81 472 CYS A O 1
ATOM 3802 N N . THR A 1 473 ? -9.818 2.548 38.827 1.00 86.25 473 THR A N 1
ATOM 3803 C CA . THR A 1 473 ? -9.009 3.774 38.873 1.00 86.25 473 THR A CA 1
ATOM 3804 C C . THR A 1 473 ? -8.676 4.312 37.488 1.00 86.25 473 THR A C 1
ATOM 3806 O O . THR A 1 473 ? -8.395 5.499 37.341 1.00 86.25 473 THR A O 1
ATOM 3809 N N . SER A 1 474 ? -8.694 3.441 36.478 1.00 86.31 474 SER A N 1
ATOM 3810 C CA . SER A 1 474 ? -8.367 3.764 35.098 1.00 86.31 474 SER A CA 1
ATOM 3811 C C . SER A 1 474 ? -9.394 3.159 34.147 1.00 86.31 474 SER A C 1
ATOM 3813 O O . SER A 1 474 ? -9.842 2.029 34.331 1.00 86.31 474 SER A O 1
ATOM 3815 N N . SER A 1 475 ? -9.721 3.877 33.072 1.00 78.38 475 SER A N 1
ATOM 3816 C CA . SER A 1 475 ? -10.519 3.334 31.963 1.00 78.38 475 SER A CA 1
ATOM 3817 C C . SER A 1 475 ? -9.788 2.241 31.177 1.00 78.38 475 SER A C 1
ATOM 3819 O O . SER A 1 475 ? -10.410 1.531 30.397 1.00 78.38 475 SER A O 1
ATOM 3821 N N . TRP A 1 476 ? -8.481 2.085 31.401 1.00 82.25 476 TRP A N 1
ATOM 3822 C CA . TRP A 1 476 ? -7.667 1.004 30.847 1.00 82.25 476 TRP A CA 1
ATOM 3823 C C . TRP A 1 476 ? -7.735 -0.289 31.674 1.00 82.25 476 TRP A C 1
ATOM 3825 O O . TRP A 1 476 ? -7.231 -1.314 31.224 1.00 82.25 476 TRP A O 1
ATOM 3835 N N . ASP A 1 477 ? -8.347 -0.252 32.864 1.00 86.19 477 ASP A N 1
ATOM 3836 C CA . ASP A 1 477 ? -8.459 -1.419 33.752 1.00 86.19 477 ASP A CA 1
ATOM 3837 C C . ASP A 1 477 ? -9.586 -2.377 33.318 1.00 86.19 477 ASP A C 1
ATOM 3839 O O . ASP A 1 477 ? -9.714 -3.474 33.863 1.00 86.19 477 ASP A O 1
ATOM 3843 N N . TYR A 1 478 ? -10.415 -1.975 32.350 1.00 86.88 478 TYR A N 1
ATOM 3844 C CA . TYR A 1 478 ? -11.514 -2.776 31.820 1.00 86.88 478 TYR A CA 1
ATOM 3845 C C . TYR A 1 478 ? -11.644 -2.633 30.300 1.00 86.88 478 TYR A C 1
ATOM 3847 O O . TYR A 1 478 ? -11.139 -1.696 29.687 1.00 86.88 478 TYR A O 1
ATOM 3855 N N . HIS A 1 479 ? -12.361 -3.574 29.690 1.00 85.69 479 HIS A N 1
ATOM 3856 C CA . HIS A 1 479 ? -12.693 -3.567 28.270 1.00 85.69 479 HIS A CA 1
ATOM 3857 C C . HIS A 1 479 ? -14.155 -3.984 28.101 1.00 85.69 479 HIS A C 1
ATOM 3859 O O . HIS A 1 479 ? -14.603 -4.943 28.732 1.00 85.69 479 HIS A O 1
ATOM 3865 N N . LEU A 1 480 ? -14.909 -3.246 27.284 1.00 89.75 480 LEU A N 1
ATOM 3866 C CA . LEU A 1 480 ? -16.266 -3.644 26.909 1.00 89.75 480 LEU A CA 1
ATOM 3867 C C . LEU A 1 480 ? -16.178 -4.611 25.721 1.00 89.75 480 LEU A C 1
ATOM 3869 O O . LEU A 1 480 ? -15.386 -4.355 24.817 1.00 89.75 480 LEU A O 1
ATOM 3873 N N . PRO A 1 481 ? -16.963 -5.698 25.694 1.00 91.06 481 PRO A N 1
ATOM 3874 C CA . PRO A 1 481 ? -16.871 -6.692 24.647 1.00 91.06 481 PRO A CA 1
ATOM 3875 C C . PRO A 1 481 ? -17.380 -6.147 23.318 1.00 91.06 481 PRO A C 1
ATOM 3877 O O . PRO A 1 481 ? -18.412 -5.477 23.243 1.00 91.06 481 PRO A O 1
ATOM 3880 N N . HIS A 1 482 ? -16.681 -6.528 22.260 1.00 90.00 482 HIS A N 1
ATOM 3881 C CA . HIS A 1 482 ? -17.241 -6.602 20.921 1.00 90.00 482 HIS A CA 1
ATOM 3882 C C . HIS A 1 482 ? -18.036 -7.898 20.754 1.00 90.00 482 HIS A C 1
ATOM 3884 O O . HIS A 1 482 ? -17.867 -8.851 21.516 1.00 90.00 482 HIS A O 1
ATOM 3890 N N . GLU A 1 483 ? -18.934 -7.927 19.775 1.00 90.44 483 GLU A N 1
ATOM 3891 C CA . GLU A 1 483 ? -19.780 -9.091 19.541 1.00 90.44 483 GLU A CA 1
ATOM 3892 C C . GLU A 1 483 ? -18.928 -10.326 19.228 1.00 90.44 483 GLU A C 1
ATOM 3894 O O . GLU A 1 483 ? -18.072 -10.300 18.341 1.00 90.44 483 GLU A O 1
ATOM 3899 N N . GLY A 1 484 ? -19.187 -11.411 19.959 1.00 85.88 484 GLY A N 1
ATOM 3900 C CA . GLY A 1 484 ? -18.495 -12.685 19.773 1.00 85.88 484 GLY A CA 1
ATOM 3901 C C . GLY A 1 484 ? -17.047 -12.702 20.265 1.00 85.88 484 GLY A C 1
ATOM 3902 O O . GLY A 1 484 ? -16.352 -13.689 20.029 1.00 85.88 484 GLY A O 1
ATOM 3903 N N . SER A 1 485 ? -16.581 -11.649 20.946 1.00 87.19 485 SER A N 1
ATOM 3904 C CA . SER A 1 485 ? -15.261 -11.662 21.571 1.00 87.19 485 SER A CA 1
ATOM 3905 C C . SER A 1 485 ? -15.253 -12.506 22.849 1.00 87.19 485 SER A C 1
ATOM 3907 O O . SER A 1 485 ? -16.277 -12.695 23.509 1.00 87.19 485 SER A O 1
ATOM 3909 N N . GLU A 1 486 ? -14.070 -12.970 23.255 1.00 86.00 486 GLU A N 1
ATOM 3910 C CA . GLU A 1 486 ? -13.879 -13.712 24.513 1.00 86.00 486 GLU A CA 1
ATOM 3911 C C . GLU A 1 486 ? -14.190 -12.876 25.768 1.00 86.00 486 GLU A C 1
ATOM 3913 O O . GLU A 1 486 ? -14.296 -13.419 26.866 1.00 86.00 486 GLU A O 1
ATOM 3918 N N . ALA A 1 487 ? -14.337 -11.554 25.618 1.00 88.06 487 ALA A N 1
ATOM 3919 C CA . ALA A 1 487 ? -14.719 -10.655 26.701 1.00 88.06 487 ALA A CA 1
ATOM 3920 C C . ALA A 1 487 ? -16.234 -10.664 26.981 1.00 88.06 487 ALA A C 1
ATOM 3922 O O . ALA A 1 487 ? -16.673 -10.063 27.966 1.00 88.06 487 ALA A O 1
ATOM 3923 N N . GLU A 1 488 ? -17.048 -11.307 26.134 1.00 91.75 488 GLU A N 1
ATOM 3924 C CA . GLU A 1 488 ? -18.462 -11.509 26.437 1.00 91.75 488 GLU A CA 1
ATOM 3925 C C . GLU A 1 488 ? -18.636 -12.409 27.663 1.00 91.75 488 GLU A C 1
ATOM 3927 O O . GLU A 1 488 ? -17.954 -13.417 27.842 1.00 91.75 488 GLU A O 1
ATOM 3932 N N . ILE A 1 489 ? -19.608 -12.070 28.505 1.00 92.50 489 ILE A N 1
ATOM 3933 C CA . ILE A 1 489 ? -19.944 -12.852 29.694 1.00 92.50 489 ILE A CA 1
ATOM 3934 C C . ILE A 1 489 ? -21.328 -13.446 29.484 1.00 92.50 489 ILE A C 1
ATOM 3936 O O . ILE A 1 489 ? -22.279 -12.727 29.188 1.00 92.50 489 ILE A O 1
ATOM 3940 N N . ASP A 1 490 ? -21.452 -14.754 29.674 1.00 92.44 490 ASP A N 1
ATOM 3941 C CA . ASP A 1 490 ? -22.739 -15.446 29.758 1.00 92.44 490 ASP A CA 1
ATOM 3942 C C . ASP A 1 490 ? -22.653 -16.519 30.850 1.00 92.44 490 ASP A C 1
ATOM 3944 O O . ASP A 1 490 ? -22.443 -17.705 30.594 1.00 92.44 490 ASP A O 1
ATOM 3948 N N . VAL A 1 491 ? -22.705 -16.071 32.110 1.00 90.81 491 VAL A N 1
ATOM 3949 C CA . VAL A 1 491 ? -22.519 -16.924 33.292 1.00 90.81 491 VAL A CA 1
ATOM 3950 C C . VAL A 1 491 ? -23.613 -16.644 34.321 1.00 90.81 491 VAL A C 1
ATOM 3952 O O . VAL A 1 491 ? -23.620 -15.625 35.016 1.00 90.81 491 VAL A O 1
ATOM 3955 N N . GLY A 1 492 ? -24.536 -17.596 34.471 1.00 90.88 492 GLY A N 1
ATOM 3956 C CA . GLY A 1 492 ? -25.623 -17.515 35.448 1.00 90.88 492 GLY A CA 1
ATOM 3957 C C . GLY A 1 492 ? -26.558 -16.332 35.179 1.00 90.88 492 GLY A C 1
ATOM 3958 O O . GLY A 1 492 ? -27.228 -16.292 34.152 1.00 90.88 492 GLY A O 1
ATOM 3959 N N . ALA A 1 493 ? -26.628 -15.388 36.124 1.00 89.81 493 ALA A N 1
ATOM 3960 C CA . ALA A 1 493 ? -27.432 -14.168 35.991 1.00 89.81 493 ALA A CA 1
ATOM 3961 C C . ALA A 1 493 ? -26.703 -13.034 35.244 1.00 89.81 493 ALA A C 1
ATOM 3963 O O . ALA A 1 493 ? -27.337 -12.053 34.860 1.00 89.81 493 ALA A O 1
ATOM 3964 N N . PHE A 1 494 ? -25.387 -13.146 35.050 1.00 91.31 494 PHE A N 1
ATOM 3965 C CA . PHE A 1 494 ? -24.583 -12.125 34.388 1.00 91.31 494 PHE A CA 1
ATOM 3966 C C . PHE A 1 494 ? -24.533 -12.407 32.892 1.00 91.31 494 PHE A C 1
ATOM 3968 O O . PHE A 1 494 ? -23.970 -13.419 32.471 1.00 91.31 494 PHE A O 1
ATOM 3975 N N . ARG A 1 495 ? -25.091 -11.491 32.093 1.00 93.81 495 ARG A N 1
ATOM 3976 C CA . ARG A 1 495 ? -24.858 -11.464 30.647 1.00 93.81 495 ARG A CA 1
ATOM 3977 C C . ARG A 1 495 ? -24.359 -10.097 30.222 1.00 93.81 495 ARG A C 1
ATOM 3979 O O . ARG A 1 495 ? -24.979 -9.085 30.552 1.00 93.81 495 ARG A O 1
ATOM 3986 N N . PHE A 1 496 ? -23.251 -10.103 29.500 1.00 93.12 496 PHE A N 1
ATOM 3987 C CA . PHE A 1 496 ? -22.578 -8.929 28.979 1.00 93.12 496 PHE A CA 1
ATOM 3988 C C . PHE A 1 496 ? -22.171 -9.215 27.535 1.00 93.12 496 PHE A C 1
ATOM 3990 O O . PHE A 1 496 ? -21.348 -10.096 27.291 1.00 93.12 496 PHE A O 1
ATOM 3997 N N . LYS A 1 497 ? -22.817 -8.543 26.584 1.00 93.06 497 LYS A N 1
ATOM 3998 C CA . LYS A 1 497 ? -22.753 -8.857 25.151 1.00 93.06 497 LYS A CA 1
ATOM 3999 C C . LYS A 1 497 ? -22.302 -7.648 24.351 1.00 93.06 497 LYS A C 1
ATOM 4001 O O . LYS A 1 497 ? -22.686 -6.524 24.673 1.00 93.06 497 LYS A O 1
ATOM 4006 N N . GLY A 1 498 ? -21.513 -7.876 23.310 1.00 91.81 498 GLY A N 1
ATOM 4007 C CA . GLY A 1 498 ? -21.091 -6.799 22.428 1.00 91.81 498 GLY A CA 1
ATOM 4008 C C . GLY A 1 498 ? -22.186 -6.384 21.450 1.00 91.81 498 GLY A C 1
ATOM 4009 O O . GLY A 1 498 ? -23.029 -7.185 21.057 1.00 91.81 498 GLY A O 1
ATOM 4010 N N . LEU A 1 499 ? -22.173 -5.108 21.064 1.00 90.88 499 LEU A N 1
ATOM 4011 C CA . LEU A 1 499 ? -23.076 -4.540 20.050 1.00 90.88 499 LEU A CA 1
ATOM 4012 C C . LEU A 1 499 ? -22.410 -4.354 18.689 1.00 90.88 499 LEU A C 1
ATOM 4014 O O . LEU A 1 499 ? -23.091 -4.209 17.676 1.00 90.88 499 LEU A O 1
ATOM 4018 N N . LEU A 1 500 ? -21.083 -4.285 18.684 1.00 90.25 500 LEU A N 1
ATOM 4019 C CA . LEU A 1 500 ? -20.277 -3.875 17.546 1.00 90.25 500 LEU A CA 1
ATOM 4020 C C . LEU A 1 500 ? -19.283 -4.970 17.219 1.00 90.25 500 LEU A C 1
ATOM 4022 O O . LEU A 1 500 ? -18.761 -5.622 18.125 1.00 90.25 500 LEU A O 1
ATOM 4026 N N . ARG A 1 501 ? -18.981 -5.132 15.937 1.00 87.06 501 ARG A N 1
ATOM 4027 C CA . ARG A 1 501 ? -17.927 -6.045 15.495 1.00 87.06 501 ARG A CA 1
ATOM 4028 C C . ARG A 1 501 ? -16.556 -5.482 15.852 1.00 87.06 501 ARG A C 1
ATOM 4030 O O . ARG A 1 501 ? -16.359 -4.268 15.826 1.00 87.06 501 ARG A O 1
ATOM 4037 N N . ASP A 1 502 ? -15.613 -6.374 16.135 1.00 80.19 502 ASP A N 1
ATOM 4038 C CA . ASP A 1 502 ? -14.196 -6.027 16.205 1.00 80.19 502 ASP A CA 1
ATOM 4039 C C . ASP A 1 502 ? -13.516 -6.401 14.888 1.00 80.19 502 ASP A C 1
ATOM 4041 O O . ASP A 1 502 ? -13.530 -7.560 14.471 1.00 80.19 502 ASP A O 1
ATOM 4045 N N . PHE A 1 503 ? -12.919 -5.418 14.221 1.00 72.94 503 PHE A N 1
ATOM 4046 C CA . PHE A 1 503 ? -12.070 -5.652 13.049 1.00 72.94 503 PHE A CA 1
ATOM 4047 C C . PHE A 1 503 ? -10.578 -5.483 13.361 1.00 72.94 503 PHE A C 1
ATOM 4049 O O . PHE A 1 503 ? -9.730 -5.637 12.471 1.00 72.94 503 PHE A O 1
ATOM 4056 N N . GLY A 1 504 ? -10.247 -5.180 14.617 1.00 73.12 504 GLY A N 1
ATOM 4057 C CA . GLY A 1 504 ? -8.930 -4.778 15.071 1.00 73.12 504 GLY A CA 1
ATOM 4058 C C . GLY A 1 504 ? -8.530 -3.394 14.558 1.00 73.12 504 GLY A C 1
ATOM 4059 O O . GLY A 1 504 ? -9.116 -2.836 13.632 1.00 73.12 504 GLY A O 1
ATOM 4060 N N . ARG A 1 505 ? -7.468 -2.839 15.147 1.00 68.62 505 ARG A N 1
ATOM 4061 C CA . ARG A 1 505 ? -6.894 -1.534 14.758 1.00 68.62 505 ARG A CA 1
ATOM 4062 C C . ARG A 1 505 ? -5.747 -1.629 13.762 1.00 68.62 505 ARG A C 1
ATOM 4064 O O . ARG A 1 505 ? -5.203 -0.608 13.345 1.00 68.62 505 ARG A O 1
ATOM 4071 N N . GLU A 1 506 ? -5.335 -2.841 13.408 1.00 74.38 506 GLU A N 1
ATOM 4072 C CA . GLU A 1 506 ? -4.193 -3.030 12.526 1.00 74.38 506 GLU A CA 1
ATOM 4073 C C . GLU A 1 506 ? -4.509 -2.527 11.116 1.00 74.38 506 GLU A C 1
ATOM 4075 O O . GLU A 1 506 ? -5.380 -3.058 10.421 1.00 74.38 506 GLU A O 1
ATOM 4080 N N . HIS A 1 507 ? -3.760 -1.519 10.676 1.00 79.81 507 HIS A N 1
ATOM 4081 C CA . HIS A 1 507 ? -3.784 -1.127 9.280 1.00 79.81 507 HIS A CA 1
ATOM 4082 C C . HIS A 1 507 ? -3.021 -2.126 8.414 1.00 79.81 507 HIS A C 1
ATOM 4084 O O . HIS A 1 507 ? -2.065 -2.769 8.853 1.00 79.81 507 HIS A O 1
ATOM 4090 N N . ARG A 1 508 ? -3.436 -2.201 7.154 1.00 88.44 508 ARG A N 1
ATOM 4091 C CA . ARG A 1 508 ? -2.781 -2.988 6.111 1.00 88.44 508 ARG A CA 1
ATOM 4092 C C . ARG A 1 508 ? -1.952 -2.058 5.216 1.00 88.44 508 ARG A C 1
ATOM 4094 O O . ARG A 1 508 ? -1.470 -1.025 5.689 1.00 88.44 508 ARG A O 1
ATOM 4101 N N . ILE A 1 509 ? -1.751 -2.384 3.940 1.00 90.50 509 ILE A N 1
ATOM 4102 C CA . ILE A 1 509 ? -0.818 -1.644 3.068 1.00 90.50 509 ILE A CA 1
ATOM 4103 C C . ILE A 1 509 ? -1.187 -0.159 2.870 1.00 90.50 509 ILE A C 1
ATOM 4105 O O . ILE A 1 509 ? -0.316 0.690 2.663 1.00 90.50 509 ILE A O 1
ATOM 4109 N N . ASP A 1 510 ? -2.472 0.178 2.994 1.00 92.50 510 ASP A N 1
ATOM 4110 C CA . ASP A 1 510 ? -3.031 1.535 2.928 1.00 92.50 510 ASP A CA 1
ATOM 4111 C C . ASP A 1 510 ? -2.988 2.298 4.261 1.00 92.50 510 ASP A C 1
ATOM 4113 O O . ASP A 1 510 ? -3.309 3.485 4.315 1.00 92.50 510 ASP A O 1
ATOM 4117 N N . GLY A 1 511 ? -2.469 1.680 5.325 1.00 89.38 511 GLY A N 1
ATOM 4118 C CA . GLY A 1 511 ? -2.227 2.300 6.630 1.00 89.38 511 GLY A CA 1
ATOM 4119 C C . GLY A 1 511 ? -1.215 3.438 6.647 1.00 89.38 511 GLY A C 1
ATOM 4120 O O . GLY A 1 511 ? -1.122 4.182 7.622 1.00 89.38 511 GLY A O 1
ATOM 4121 N N . GLN A 1 512 ? -0.452 3.605 5.577 1.00 88.75 512 GLN A N 1
ATOM 4122 C CA . GLN A 1 512 ? 0.510 4.696 5.434 1.00 88.75 512 GLN A CA 1
ATOM 4123 C C . GLN A 1 512 ? 0.127 5.672 4.319 1.00 88.75 512 GLN A C 1
ATOM 4125 O O . GLN A 1 512 ? 0.929 6.527 3.936 1.00 88.75 512 GLN A O 1
ATOM 4130 N N . ASP A 1 513 ? -1.094 5.567 3.789 1.00 93.44 513 ASP A N 1
ATOM 4131 C CA . ASP A 1 513 ? -1.616 6.550 2.852 1.00 93.44 513 ASP A CA 1
ATOM 4132 C C . ASP A 1 513 ? -1.804 7.900 3.571 1.00 93.44 513 ASP A C 1
ATOM 4134 O O . ASP A 1 513 ? -2.658 8.014 4.454 1.00 93.44 513 ASP A O 1
ATOM 4138 N N . PRO A 1 514 ? -1.066 8.966 3.202 1.00 92.06 514 PRO A N 1
ATOM 4139 C CA . PRO A 1 514 ? -1.205 10.273 3.841 1.00 92.06 514 PRO A CA 1
ATOM 4140 C C . PRO A 1 514 ? -2.595 10.882 3.631 1.00 92.06 514 PRO A C 1
ATOM 4142 O O . PRO A 1 514 ? -2.992 11.795 4.354 1.00 92.06 514 PRO A O 1
ATOM 4145 N N . THR A 1 515 ? -3.345 10.404 2.638 1.00 91.75 515 THR A N 1
ATOM 4146 C CA . THR A 1 515 ? -4.699 10.866 2.367 1.00 91.75 515 THR A CA 1
ATOM 4147 C C . THR A 1 515 ? -5.741 10.182 3.242 1.00 91.75 515 THR A C 1
ATOM 4149 O O . THR A 1 515 ? -6.844 10.709 3.299 1.00 91.75 515 THR A O 1
ATOM 4152 N N . ARG A 1 516 ? -5.435 9.116 4.000 1.00 89.19 516 ARG A N 1
ATOM 4153 C CA . ARG A 1 516 ? -6.392 8.519 4.957 1.00 89.19 516 ARG A CA 1
ATOM 4154 C C . ARG A 1 516 ? -6.605 9.366 6.218 1.00 89.19 516 ARG A C 1
ATOM 4156 O O . ARG A 1 516 ? -7.626 9.233 6.887 1.00 89.19 516 ARG A O 1
ATOM 4163 N N . MET A 1 517 ? -5.649 10.242 6.547 1.00 85.12 517 MET A N 1
ATOM 4164 C CA . MET A 1 517 ? -5.577 10.960 7.829 1.00 85.12 517 MET A CA 1
ATOM 4165 C C . MET A 1 517 ? -5.567 9.988 9.020 1.00 85.12 517 MET A C 1
ATOM 4167 O O . MET A 1 517 ? -4.641 9.193 9.139 1.00 85.12 517 MET A O 1
ATOM 4171 N N . SER A 1 518 ? -6.579 10.050 9.886 1.00 81.31 518 SER A N 1
ATOM 4172 C CA . SER A 1 518 ? -6.697 9.211 11.081 1.00 81.31 518 SER A CA 1
ATOM 4173 C C . SER A 1 518 ? -7.674 8.049 10.904 1.00 81.31 518 SER A C 1
ATOM 4175 O O . SER A 1 518 ? -7.956 7.370 11.883 1.00 81.31 518 SER A O 1
ATOM 4177 N N . LEU A 1 519 ? -8.206 7.824 9.694 1.00 83.31 519 LEU A N 1
ATOM 4178 C CA . LEU A 1 519 ? -9.087 6.682 9.455 1.00 83.31 519 LEU A CA 1
ATOM 4179 C C . LEU A 1 519 ? -8.331 5.373 9.659 1.00 83.31 519 LEU A C 1
ATOM 4181 O O . LEU A 1 519 ? -7.183 5.236 9.217 1.00 83.31 519 LEU A O 1
ATOM 4185 N N . ALA A 1 520 ? -9.013 4.442 10.315 1.00 77.50 520 ALA A N 1
ATOM 4186 C CA . ALA A 1 520 ? -8.500 3.153 10.731 1.00 77.50 520 ALA A CA 1
ATOM 4187 C C . ALA A 1 520 ? -9.521 2.042 10.468 1.00 77.50 520 ALA A C 1
ATOM 4189 O O . ALA A 1 520 ? -10.643 2.298 10.029 1.00 77.50 520 ALA A O 1
ATOM 4190 N N . ARG A 1 521 ? -9.093 0.793 10.673 1.00 75.69 521 ARG A N 1
ATOM 4191 C CA . ARG A 1 521 ? -9.909 -0.400 10.413 1.00 75.69 521 ARG A CA 1
ATOM 4192 C C . ARG A 1 521 ? -11.064 -0.563 11.406 1.00 75.69 521 ARG A C 1
ATOM 4194 O O . ARG A 1 521 ? -12.081 -1.142 11.050 1.00 75.69 521 ARG A O 1
ATOM 4201 N N . ASP A 1 522 ? -10.926 -0.019 12.609 1.00 72.75 522 ASP A N 1
ATOM 4202 C CA . ASP A 1 522 ? -11.867 -0.136 13.725 1.00 72.75 522 ASP A CA 1
ATOM 4203 C C . ASP A 1 522 ? -13.052 0.837 13.634 1.00 72.75 522 ASP A C 1
ATOM 4205 O O . ASP A 1 522 ? -13.591 1.273 14.652 1.00 72.75 522 ASP A O 1
ATOM 4209 N N . MET A 1 523 ? -13.475 1.197 12.419 1.00 78.12 523 MET A N 1
ATOM 4210 C CA . MET A 1 523 ? -14.716 1.950 12.267 1.00 78.12 523 MET A CA 1
ATOM 4211 C C . MET A 1 523 ? -15.878 1.108 12.808 1.00 78.12 523 MET A C 1
ATOM 4213 O O . MET A 1 523 ? -15.971 -0.073 12.465 1.00 78.12 523 MET A O 1
ATOM 4217 N N . PRO A 1 524 ? -16.770 1.691 13.628 1.00 81.19 524 PRO A N 1
ATOM 4218 C CA . PRO A 1 524 ? -17.851 0.936 14.241 1.00 81.19 524 PRO A CA 1
ATOM 4219 C C . PRO A 1 524 ? -18.774 0.342 13.174 1.00 81.19 524 PRO A C 1
ATOM 4221 O O . PRO A 1 524 ? -19.346 1.077 12.367 1.00 81.19 524 PRO A O 1
ATOM 4224 N N . GLU A 1 525 ? -18.965 -0.977 13.198 1.00 85.38 525 GLU A N 1
ATOM 4225 C CA . GLU A 1 525 ? -20.042 -1.633 12.454 1.00 85.38 525 GLU A CA 1
ATOM 4226 C C . GLU A 1 525 ? -20.929 -2.434 13.415 1.00 85.38 525 GLU A C 1
ATOM 4228 O O . GLU A 1 525 ? -20.404 -3.053 14.351 1.00 85.38 525 GLU A O 1
ATOM 4233 N N . PRO A 1 526 ? -22.258 -2.450 13.197 1.00 88.50 526 PRO A N 1
ATOM 4234 C CA . PRO A 1 526 ? -23.169 -3.277 13.975 1.00 88.50 526 PRO A CA 1
ATOM 4235 C C . PRO A 1 526 ? -22.747 -4.748 13.968 1.00 88.50 526 PRO A C 1
ATOM 4237 O O . PRO A 1 526 ? -22.345 -5.290 12.934 1.00 88.50 526 PRO A O 1
ATOM 4240 N N . GLY A 1 527 ? -22.882 -5.396 15.124 1.00 88.81 527 GLY A N 1
ATOM 4241 C CA . GLY A 1 527 ? -22.805 -6.846 15.253 1.00 88.81 527 GLY A CA 1
ATOM 4242 C C . GLY A 1 527 ? -23.803 -7.556 14.335 1.00 88.81 527 GLY A C 1
ATOM 4243 O O . GLY A 1 527 ? -24.853 -7.008 13.998 1.00 88.81 527 GLY A O 1
ATOM 4244 N N . LEU A 1 528 ? -23.497 -8.789 13.945 1.00 87.56 528 LEU A N 1
ATOM 4245 C CA . LEU A 1 528 ? -24.366 -9.677 13.179 1.00 87.56 528 LEU A CA 1
ATOM 4246 C C . LEU A 1 528 ? -25.723 -9.888 13.864 1.00 87.56 528 LEU A C 1
ATOM 4248 O O . LEU A 1 528 ? -26.743 -9.882 13.188 1.00 87.56 528 LEU A O 1
ATOM 4252 N N . GLN A 1 529 ? -25.778 -9.996 15.193 1.00 86.75 529 GLN A N 1
ATOM 4253 C CA . GLN A 1 529 ? -27.041 -10.099 15.930 1.00 86.75 529 GLN A CA 1
ATOM 4254 C C . GLN A 1 529 ? -27.841 -8.799 15.853 1.00 86.75 529 GLN A C 1
ATOM 4256 O O . GLN A 1 529 ? -29.058 -8.835 15.679 1.00 86.75 529 GLN A O 1
ATOM 4261 N N . VAL A 1 530 ? -27.175 -7.644 15.953 1.00 84.56 530 VAL A N 1
ATOM 4262 C CA . VAL A 1 530 ? -27.828 -6.332 15.801 1.00 84.56 530 VAL A CA 1
ATOM 4263 C C . VAL A 1 530 ? -28.376 -6.186 14.383 1.00 84.56 530 VAL A C 1
ATOM 4265 O O . VAL A 1 530 ? -29.532 -5.802 14.207 1.00 84.56 530 VAL A O 1
ATOM 4268 N N . TYR A 1 531 ? -27.580 -6.569 13.385 1.00 85.50 531 TYR A N 1
ATOM 4269 C CA . TYR A 1 531 ? -27.988 -6.658 11.989 1.00 85.50 531 TYR A CA 1
ATOM 4270 C C . TYR A 1 531 ? -29.209 -7.573 11.816 1.00 85.50 531 TYR A C 1
ATOM 4272 O O . TYR A 1 531 ? -30.195 -7.186 11.194 1.00 85.50 531 TYR A O 1
ATOM 4280 N N . ASP A 1 532 ? -29.199 -8.758 12.423 1.00 86.25 532 ASP A N 1
ATOM 4281 C CA . ASP A 1 532 ? -30.275 -9.736 12.296 1.00 86.25 532 ASP A CA 1
ATOM 4282 C C . ASP A 1 532 ? -31.566 -9.320 13.000 1.00 86.25 532 ASP A C 1
ATOM 4284 O O . ASP A 1 532 ? -32.651 -9.639 12.506 1.00 86.25 532 ASP A O 1
ATOM 4288 N N . ILE A 1 533 ? -31.478 -8.627 14.132 1.00 87.12 533 ILE A N 1
ATOM 4289 C CA . ILE A 1 533 ? -32.644 -8.179 14.900 1.00 87.12 533 ILE A CA 1
ATOM 4290 C C . ILE A 1 533 ? -33.254 -6.932 14.264 1.00 87.12 533 ILE A C 1
ATOM 4292 O O . ILE A 1 533 ? -34.461 -6.892 14.030 1.00 87.12 533 ILE A O 1
ATOM 4296 N N . LEU A 1 534 ? -32.427 -5.922 13.986 1.00 85.94 534 LEU A N 1
ATOM 4297 C CA . LEU A 1 534 ? -32.889 -4.630 13.479 1.00 85.94 534 LEU A CA 1
ATOM 4298 C C . LEU A 1 534 ? -33.068 -4.620 11.959 1.00 85.94 534 LEU A C 1
ATOM 4300 O O . LEU A 1 534 ? -33.687 -3.701 11.435 1.00 85.94 534 LEU A O 1
ATOM 4304 N N . LYS A 1 535 ? -32.555 -5.639 11.256 1.00 87.12 535 LYS A N 1
ATOM 4305 C CA . LYS A 1 535 ? -32.573 -5.743 9.787 1.00 87.12 535 LYS A CA 1
ATOM 4306 C C . LYS A 1 535 ? -31.960 -4.523 9.094 1.00 87.12 535 LYS A C 1
ATOM 4308 O O . LYS A 1 535 ? -32.374 -4.174 7.993 1.00 87.12 535 LYS A O 1
ATOM 4313 N N . VAL A 1 536 ? -30.965 -3.910 9.736 1.00 83.00 536 VAL A N 1
ATOM 4314 C CA . VAL A 1 536 ? -30.273 -2.730 9.212 1.00 83.00 536 VAL A CA 1
ATOM 4315 C C . VAL A 1 536 ? -29.414 -3.087 8.009 1.00 83.00 536 VAL A C 1
ATOM 4317 O O . VAL A 1 536 ? -28.818 -4.153 7.945 1.00 83.00 536 VAL A O 1
ATOM 4320 N N . THR A 1 537 ? -29.300 -2.175 7.059 1.00 80.12 537 THR A N 1
ATOM 4321 C CA . THR A 1 537 ? -28.522 -2.327 5.829 1.00 80.12 537 THR A CA 1
ATOM 4322 C C . THR A 1 537 ? -27.555 -1.164 5.675 1.00 80.12 537 THR A C 1
ATOM 4324 O O . THR A 1 537 ? -27.889 -0.025 5.991 1.00 80.12 537 THR A O 1
ATOM 4327 N N . LYS A 1 538 ? -26.331 -1.446 5.219 1.00 81.94 538 LYS A N 1
ATOM 4328 C CA . LYS A 1 538 ? -25.296 -0.428 5.014 1.00 81.94 538 LYS A CA 1
ATOM 4329 C C . LYS A 1 538 ? -25.577 0.348 3.728 1.00 81.94 538 LYS A C 1
ATOM 4331 O O . LYS A 1 538 ? -25.772 -0.264 2.682 1.00 81.94 538 LYS A O 1
ATOM 4336 N N . SER A 1 539 ? -25.564 1.675 3.790 1.00 77.31 539 SER A N 1
ATOM 4337 C CA . SER A 1 539 ? -25.685 2.523 2.605 1.00 77.31 539 SER A CA 1
ATOM 4338 C C . SER A 1 539 ? -24.383 2.573 1.793 1.00 77.31 539 SER A C 1
ATOM 4340 O O . SER A 1 539 ? -23.284 2.583 2.350 1.00 77.31 539 SER A O 1
ATOM 4342 N N . ASP A 1 540 ? -24.508 2.703 0.470 1.00 61.47 540 ASP A N 1
ATOM 4343 C CA . ASP A 1 540 ? -23.379 2.854 -0.469 1.00 61.47 540 ASP A CA 1
ATOM 4344 C C . ASP A 1 540 ? -22.855 4.309 -0.566 1.00 61.47 540 ASP A C 1
ATOM 4346 O O . ASP A 1 540 ? -22.163 4.690 -1.514 1.00 61.47 540 ASP A O 1
ATOM 4350 N N . GLY A 1 541 ? -23.228 5.169 0.389 1.00 56.28 541 GLY A N 1
ATOM 4351 C CA . GLY A 1 541 ? -22.927 6.601 0.381 1.00 56.28 541 GLY A CA 1
ATOM 4352 C C . GLY A 1 541 ? -21.575 6.976 1.012 1.00 56.28 541 GLY A C 1
ATOM 4353 O O . GLY A 1 541 ? -20.970 6.183 1.730 1.00 56.28 541 GLY A O 1
ATOM 4354 N N . PRO A 1 542 ? -21.108 8.228 0.811 1.00 48.16 542 PRO A N 1
ATOM 4355 C CA . PRO A 1 542 ? -19.872 8.736 1.422 1.00 48.16 542 PRO A CA 1
ATOM 4356 C C . PRO A 1 542 ? -19.964 8.869 2.950 1.00 48.16 542 PRO A C 1
ATOM 4358 O O . PRO A 1 542 ? -18.943 8.877 3.631 1.00 48.16 542 PRO A O 1
ATOM 4361 N N . ALA A 1 543 ? -21.182 8.983 3.484 1.00 63.81 543 ALA A N 1
ATOM 4362 C CA . ALA A 1 543 ? -21.479 8.736 4.884 1.00 63.81 543 ALA A CA 1
ATOM 4363 C C . ALA A 1 543 ? -22.155 7.368 4.964 1.00 63.81 543 ALA A C 1
ATOM 4365 O O . ALA A 1 543 ? -23.230 7.174 4.391 1.00 63.81 543 ALA A O 1
ATOM 4366 N N . THR A 1 544 ? -21.507 6.428 5.647 1.00 70.38 544 THR A N 1
ATOM 4367 C CA . THR A 1 544 ? -22.111 5.134 5.950 1.00 70.38 544 THR A CA 1
ATOM 4368 C C . THR A 1 544 ? -23.283 5.358 6.896 1.00 70.38 544 THR A C 1
ATOM 4370 O O . THR A 1 544 ? -23.096 5.802 8.025 1.00 70.38 544 THR A O 1
ATOM 4373 N N . VAL A 1 545 ? -24.484 5.036 6.430 1.00 76.00 545 VAL A N 1
ATOM 4374 C CA . VAL A 1 545 ? -25.704 5.021 7.236 1.00 76.00 545 VAL A CA 1
ATOM 4375 C C . VAL A 1 545 ? -26.202 3.586 7.263 1.00 76.00 545 VAL A C 1
ATOM 4377 O O . VAL A 1 545 ? -26.239 2.933 6.223 1.00 76.00 545 VAL A O 1
ATOM 4380 N N . TRP A 1 546 ? -26.556 3.101 8.447 1.00 75.75 546 TRP A N 1
ATOM 4381 C CA . TRP A 1 546 ? -27.203 1.808 8.620 1.00 75.75 546 TRP A CA 1
ATOM 4382 C C . TRP A 1 546 ? -28.707 2.051 8.780 1.00 75.75 546 TRP A C 1
ATOM 4384 O O . TRP A 1 546 ? -29.100 2.723 9.732 1.00 75.75 546 TRP A O 1
ATOM 4394 N N . THR A 1 547 ? -29.524 1.576 7.834 1.00 75.81 547 THR A N 1
ATOM 4395 C CA . THR A 1 547 ? -30.990 1.779 7.810 1.00 75.81 547 THR A CA 1
ATOM 4396 C C . THR A 1 547 ? -31.765 0.488 7.749 1.00 75.81 547 THR A C 1
ATOM 4398 O O . THR A 1 547 ? -31.335 -0.387 6.958 1.00 75.81 547 THR A O 1
#

Radius of gyration: 30.41 Å; chains: 1; bounding box: 67×87×69 Å

Secondary structure (DSSP, 8-state):
------THHHHHHHHHS---HHHHHHHHHHHHHHHGGGS-HHHHHHHHHHHHTTS-HHHHHHHHHHHHHHHHTTS-GGGPPPP-TTTS-SSHHHHHHHHHHHHHT-SBHHHHHHHHHHHHHHHHTT-HHHHHHHHHTTT----TTTS-TTSPP-HHHHHHHHHHHHHHHHHH-HHHHGGGHHHHHHHHH-SS---HHHHHHHHHHHHHHHHTTSS---HHHHHHHHHTT--SSPPEE--HHHHHTT--HHHHTTS--SS---IIIIIIIIIHHHHTTBSS--HHHHHHHHHIIIIIIS---S-TT-STT-TTHHHHTTT------TTPPPSB--HHHHHHHHHHHHHHHHHTTTSPBEE-TT---TTSHHHHHHHHS-SBTTB-GGGG-PPPP--HHHHPPPPSSHHHHHHHHH---HHHHHHHHT-S-SS---SEEEEEEE-SS-EEEEEEE-EEE-HHHHHHHHHHHHT-S-TTS--PPPTT-TT-EEETTEEEEESB----S---GGGG-TTSTT--TT---B-HHHHHHH---B-SSSS--B-

Foldseek 3Di:
DDDDPDLVPVVVVVVPDPDDLVRVLVVLVVVCVVCVVVQDPVRVVSSVVVSVVSDDPVNVVVVCVVVVVVVQVVQPPVRDQDDDPVPDDPDPLLNVLLLLLQQLQALFLQSVLVSLVVVLVCVVVPVLSNLVSNLVCLPDQDRSPNDPRLAGGLSVSSLLSNLLSLLLCCQVPVLSSLVCLVSLLCQQQNPPFLQQSSNVSSLSSNVSSVVVVNDDDDPVSNVVSVCGLAAPDAADEDALVVLLVLDDPVVVVPDPAQDDADVAQQLVQALSLLQLQFPPGGSVNSVVQLSCCCCVVVVPRDPQVDQVSQPCNVVVPPPADCDDPNNDHGSGDGPNNSSRVSSSSRSSSVCSHPTHGYDYPVRPCRSHPVVVSCQADALDPPDHLLLLDDDDDPPVVQVDDQDDDPVRVVVVVVDPDPVNVCVLQVVVPPVDGDQWDFDWRDDPRDIDTDTHHDKDWDPVCVVVVVVVCVPDPDPVVDDQDAAPDPNFDDDDRTGIGHFWHASDFRGHSSPSNVSSPPRTSRDTDGDPVNCVVVVWDWDPDSDTDTD

pLDDT: mean 86.06, std 11.47, range [27.06, 98.62]

Sequence (547 aa):
AYIRHDEAVLGDMLAVSLLSDTEKQQLVLASIERHADNLGPVRLYHLIRFLGKFVGPEVSGKTLQTYSSRLKNRIKREEQANWDLDDLPKTPAAAMARFFSAYLSDIGVGARWRAAHGLRIACRIGDDILLREVIACADRKMEGTFRDGNAAFYWLTNRLWLVIALDRIALERPSICAQHVDFLISQAIGNELPHMLIREFAKSALLKLEKEGAVAIDPLLLETIHSVNQSPLPPVVAHSYELRGRYDRTRQDKAERRFRFDERETLEGWYQPAARVFADVSTEEFICKAEEWIVDQWNVTADIWRWDEEPRRGRLGQGMSTMHRDGSLPEVERYNTYVEWHAMWCVLGDLVTTHAVRQDPDGDDYGTLDYWLGRFGLTYPPSWLSDLRGPKPLEPGFWRQPAKGSAAIDRWTDEIEEEEFLTEAGLDDPEWLVIAASHTTRSSEFWKSVNINAALVVPETAAALCRSLQACTSSWDYHLPHEGSEAEIDVGAFRFKGLLRDFGREHRIDGQDPTRMSLARDMPEPGLQVYDILKVTKSDGPATVWT

Organism: Rhizobium leguminosarum (NCBI:txid384)